Protein 3FO5 (pdb70)

GO terms:
  GO:0052816 long-chain fatty acyl-CoA hydrolase activity (F, IDA)
  GO:0005737 cytoplasm (C, IDA)
  GO:0005759 mitochondrial matrix (C, IDA)
  GO:0047617 fatty acyl-CoA hydrolase activity (F, IDA)
  GO:0005515 protein binding (F, IPI)
  GO:0005737 cytoplasm (C, EXP)
  GO:0005759 mitochondrial matrix (C, EXP)
  GO:0005829 cytosol (C, TAS)
  GO:0005829 cytosol (C, IDA)
  GO:0047617 fatty acyl-CoA hydrolase activity (F, TAS)
  GO:0070062 extracellular exosome (C, HDA)

B-factor: mean 24.21, std 7.95, range [7.64, 64.41]

Foldseek 3Di:
DVVLLVQLVVQLVVLCVQCVPAADCVRAVLAAADDLVCVVVVLVCLQVVQVVVVPDPQWAFQDDDPQKTKTWHSDNNAIKIKIKDKAQAFQVLLLVVFLPVQCLVVQAQQFVGKDFPADSDPFKTWIKTWGQDDPPDDAIAIFIKIWGWDDAPDAPFWTWTKIWGYDDPVDDDDPRHHYWGFHIWGWTWHDPDNSMIIIMIIGGDTRVCSSVVSCCSSPVDVSVVSSVVSSNVSRVVRD/DQVVQLVVLCVQAADAAAADDLVCPVVVLVCLFVVQVVVVVDDQWDWLDDDPQKTKIWHDDNHWTKIKIKHKFQFFQVLLQLLFLPVQCLVVQALQFVGKDWDADSDPFKTWIKTWGQDDDPDPAIAIFTKIWGWDDDDPPFFWTWIKIWGYDDPVDDDDPRHHYWTFHIWGWTWTGDDNSMIMIMTIGTDTNRCSSVVSCCSSPVDVSVVSSVVSSSVSCVVCRPPCVSVVD

Nearest PDB structures (foldseek):
  3fo5-assembly1_A  TM=1.004E+00  e=4.627E-50  Homo sapiens
  6vvq-assembly1_A  TM=9.984E-01  e=2.398E-43  Homo sapiens
  3fo5-assembly1_B  TM=9.936E-01  e=2.947E-42  Homo sapiens
  6vvq-assembly2_B  TM=9.906E-01  e=1.302E-42  Homo sapiens
  6vvq-assembly4_D  TM=9.916E-01  e=9.209E-41  Homo sapiens

Organism: Homo sapiens (NCBI:txid9606)

Sequence (472 aa):
ERRYREASARKKIRLDRKYIVSCCKQTEVPLSVPWDPSNQVYLSYNNVSSLKMLVAKDNWVLSSEISQVRLYTLEDDKFLSFHMEMVVHVDAAQAFLLLSDLRQRPEWDKHYRSVELVQQVDEDDAIYHVTSPALGGHTKPQDFVILASRRKPCDNGDPYVIALRSVTLPTHRETPEYRRGETLCSGFCLWREGDQLTKVSYYNQATPGVLNYVTTNVAGLSSEFYTTFKACEQFLLDNRASARKKIRLDRKYIVLSVPWDPSNQVYLSYNNVSSLKMLVAKDNWVLSSEISQVRLYTLEDDKFLSFHMEMVVHVDAAQAFLLLSDLRQRPEWDKHYRSVELVQQVDEDDAIYHVTSPALGGHTKPQDFVILASRRKPCDNGDPYVIALRSVTLPTHRETPEYRRGETLCSGFCLWREGDQLTKVSYYNQATPGVLNYVTTNVAGLSSEFYTTFKACEQFLLDNRNDLAPSLQ

InterPro domains:
  IPR002913 START domain [PF01852] (385-588)
  IPR002913 START domain [PS50848] (401-547)
  IPR002913 START domain [SM00234] (384-590)
  IPR006683 Thioesterase domain [PF03061] (67-133)
  IPR006683 Thioesterase domain [PF03061] (234-304)
  IPR023393 START-like domain superfamily [G3DSA:3.30.530.20] (338-560)
  IPR029069 HotDog domain superfamily [SSF54637] (43-194)
  IPR029069 HotDog domain superfamily [SSF54637] (212-363)
  IPR033120 Hotdog acyl-CoA thioesterase (ACOT)-type domain [PS51770] (43-155)
  IPR033120 Hotdog acyl-CoA thioesterase (ACOT)-type domain [PS51770] (216-329)
  IPR040170 Cytosolic acyl coenzyme A thioester hydrolase [PTHR11049] (44-370)

CATH classification: 3.30.530.20

Radius of gyration: 24.95 Å; Cα contacts (8 Å, |Δi|>4): 974; chains: 2; bounding box: 54×77×58 Å

Secondary structure (DSSP, 8-state):
-HHHHHHHHHHHHHHHHHT-S---TTTS-SEEE--GGGHHHHHHHHHHHHHHHHT-S--EEEEEETTEEEEEEE-SS-EEEEEEEEESS-HHHHHHHHH-GGGGGGT-TT--EEEEEEEEETTEEEEEEEE---TT-SS-EEEEEEEEEE--SSTTPPEEEEEEEEE-TTS---TTSEE---SSEEEEEEEEETTEEEEEEEES--GGGHHHHHHHHHTS--HHHHHHHHHHHHHHHT-/-HHHHHHHHHHHH----EE--GGGHHHHHHHHHHHHHHHHH-TT-EEEEEETTEEEEEEE-SS-EEEEEEEEESS-HHHHHHHHH-GGGGGGT-TT--EEEEEEEEETTEEEEEEEE---SS-SS-EEEEEEEEEEPPPSSSPPEEEEEEEEE-TTS---TTSEE---SSEEEEEEEEETTEEEEEEEES--GGGHHHHHHHHHTS--HHHHHHHHHHHHHHHTTT-SHHHH-

Structure (mmCIF, N/CA/C/O backbone):
data_3FO5
#
_entry.id   3FO5
#
_cell.length_a   52.440
_cell.length_b   130.080
_cell.length_c   165.230
_cell.angle_alpha   90.00
_cell.angle_beta   90.00
_cell.angle_gamma   90.00
#
_symmetry.space_group_name_H-M   'C 2 2 21'
#
loop_
_entity.id
_entity.type
_entity.pdbx_description
1 polymer 'Thioesterase, adipose associated, isoform BFIT2'
2 non-polymer 'PENTAETHYLENE GLYCOL'
3 non-polymer 'CHLORIDE ION'
4 non-polymer GLYCEROL
5 non-polymer "3,3',3''-phosphanetriyltripropanoic acid"
6 water water
#
loop_
_atom_site.group_PDB
_atom_site.id
_atom_site.type_symbol
_atom_site.label_atom_id
_atom_site.label_alt_id
_atom_site.label_comp_id
_atom_site.label_asym_id
_atom_site.label_entity_id
_atom_site.label_seq_id
_atom_site.pdbx_PDB_ins_code
_atom_site.Cartn_x
_atom_site.Cartn_y
_atom_site.Cartn_z
_atom_site.occupancy
_atom_site.B_iso_or_equiv
_atom_site.auth_seq_id
_atom_site.auth_comp_id
_atom_site.auth_asym_id
_atom_site.auth_atom_id
_atom_site.pdbx_PDB_model_num
ATOM 1 N N . GLU A 1 10 ? 38.984 32.238 64.199 1.00 28.50 346 GLU A N 1
ATOM 2 C CA . GLU A 1 10 ? 37.686 32.972 64.261 1.00 28.26 346 GLU A CA 1
ATOM 3 C C . GLU A 1 10 ? 36.773 32.457 65.378 1.00 28.16 346 GLU A C 1
ATOM 4 O O . GLU A 1 10 ? 35.626 32.916 65.501 1.00 28.34 346 GLU A O 1
ATOM 6 N N . ARG A 1 11 ? 37.281 31.518 66.186 1.00 28.03 347 ARG A N 1
ATOM 7 C CA . ARG A 1 11 ? 36.512 30.916 67.285 1.00 27.75 347 ARG A CA 1
ATOM 8 C C . ARG A 1 11 ? 36.043 31.998 68.250 1.00 27.64 347 ARG A C 1
ATOM 9 O O . ARG A 1 11 ? 34.878 32.011 68.688 1.00 26.86 347 ARG A O 1
ATOM 13 N N . ARG A 1 12 ? 36.978 32.892 68.576 1.00 27.09 348 ARG A N 1
ATOM 14 C CA . ARG A 1 12 ? 36.735 33.990 69.492 1.00 26.90 348 ARG A CA 1
ATOM 15 C C . ARG A 1 12 ? 35.549 34.821 69.043 1.00 26.74 348 ARG A C 1
ATOM 16 O O . ARG A 1 12 ? 34.663 35.135 69.842 1.00 26.75 348 ARG A O 1
ATOM 19 N N . TYR A 1 13 ? 35.526 35.146 67.752 1.00 26.24 349 TYR A N 1
ATOM 20 C CA . TYR A 1 13 ? 34.505 36.008 67.186 1.00 25.89 349 TYR A CA 1
ATOM 21 C C . TYR A 1 13 ? 33.126 35.354 67.156 1.00 24.81 349 TYR A C 1
ATOM 22 O O . TYR A 1 13 ? 32.137 36.018 67.405 1.00 24.71 349 TYR A O 1
ATOM 31 N N . ARG A 1 14 ? 33.093 34.054 66.862 1.00 23.81 350 ARG A N 1
ATOM 32 C CA . ARG A 1 14 ? 31.896 33.203 66.996 1.00 22.58 350 ARG A CA 1
ATOM 33 C C . ARG A 1 14 ? 31.359 33.131 68.418 1.00 21.24 350 ARG A C 1
ATOM 34 O O . ARG A 1 14 ? 30.152 33.131 68.631 1.00 21.27 350 ARG A O 1
ATOM 42 N N . GLU A 1 15 ? 32.261 33.004 69.384 1.00 19.62 351 GLU A N 1
ATOM 43 C CA . GLU A 1 15 ? 31.876 32.984 70.788 1.00 18.75 351 GLU A CA 1
ATOM 44 C C . GLU A 1 15 ? 31.222 34.301 71.204 1.00 17.56 351 GLU A C 1
ATOM 45 O O . GLU A 1 15 ? 30.213 34.292 71.928 1.00 17.18 351 GLU A O 1
ATOM 51 N N . ALA A 1 16 ? 31.783 35.416 70.725 1.00 16.03 352 ALA A N 1
ATOM 52 C CA . ALA A 1 16 ? 31.227 36.746 70.978 1.00 15.37 352 ALA A CA 1
ATOM 53 C C . ALA A 1 16 ? 29.815 36.840 70.429 1.00 15.08 352 ALA A C 1
ATOM 54 O O . ALA A 1 16 ? 28.910 37.248 71.140 1.00 13.81 352 ALA A O 1
ATOM 56 N N . SER A 1 17 ? 29.650 36.505 69.147 1.00 15.46 353 SER A N 1
ATOM 57 C CA . SER A 1 17 ? 28.317 36.428 68.527 1.00 16.01 353 SER A CA 1
ATOM 58 C C . SER A 1 17 ? 27.322 35.635 69.374 1.00 15.48 353 SER A C 1
ATOM 59 O O . SER A 1 17 ? 26.230 36.128 69.653 1.00 15.50 353 SER A O 1
ATOM 62 N N . ALA A 1 18 ? 27.701 34.409 69.756 1.00 15.23 354 ALA A N 1
ATOM 63 C CA . ALA A 1 18 ? 26.846 33.528 70.580 1.00 14.72 354 ALA A CA 1
ATOM 64 C C . ALA A 1 18 ? 26.416 34.192 71.895 1.00 14.70 354 ALA A C 1
ATOM 65 O O . ALA A 1 18 ? 25.251 34.108 72.297 1.00 13.69 354 ALA A O 1
ATOM 67 N N . ARG A 1 19 ? 27.352 34.883 72.541 1.00 14.64 355 ARG A N 1
ATOM 68 C CA . ARG A 1 19 ? 27.061 35.596 73.780 1.00 15.49 355 ARG A CA 1
ATOM 69 C C . ARG A 1 19 ? 26.094 36.752 73.570 1.00 15.61 355 ARG A C 1
ATOM 70 O O . ARG A 1 19 ? 25.186 36.985 74.382 1.00 15.32 355 ARG A O 1
ATOM 78 N N . LYS A 1 20 ? 26.250 37.432 72.437 1.00 15.39 356 LYS A N 1
ATOM 79 C CA . LYS A 1 20 ? 25.420 38.549 72.112 1.00 14.50 356 LYS A CA 1
ATOM 80 C C . LYS A 1 20 ? 23.996 38.080 71.914 1.00 14.34 356 LYS A C 1
ATOM 81 O O . LYS A 1 20 ? 23.093 38.713 72.413 1.00 12.10 356 LYS A O 1
ATOM 87 N N . LYS A 1 21 ? 23.805 36.957 71.226 1.00 14.47 357 LYS A N 1
ATOM 88 C CA . LYS A 1 21 ? 22.455 36.412 71.052 1.00 15.16 357 LYS A CA 1
ATOM 89 C C . LYS A 1 21 ? 21.805 36.074 72.400 1.00 14.73 357 LYS A C 1
ATOM 90 O O . LYS A 1 21 ? 20.674 36.460 72.635 1.00 14.39 357 LYS A O 1
ATOM 96 N N . ILE A 1 22 ? 22.518 35.370 73.278 1.00 15.40 358 ILE A N 1
ATOM 97 C CA . ILE A 1 22 ? 22.017 35.086 74.636 1.00 15.99 358 ILE A CA 1
ATOM 98 C C . ILE A 1 22 ? 21.597 36.382 75.372 1.00 15.88 358 ILE A C 1
ATOM 99 O O . ILE A 1 22 ? 20.533 36.439 75.961 1.00 14.72 358 ILE A O 1
ATOM 104 N N . ARG A 1 23 ? 22.427 37.414 75.324 1.00 16.30 359 ARG A N 1
ATOM 105 C CA . ARG A 1 23 ? 22.094 38.684 75.994 1.00 17.05 359 ARG A CA 1
ATOM 106 C C . ARG A 1 23 ? 20.781 39.243 75.451 1.00 17.06 359 ARG A C 1
ATOM 107 O O . ARG A 1 23 ? 19.854 39.563 76.206 1.00 17.30 359 ARG A O 1
ATOM 115 N N . LEU A 1 24 ? 20.688 39.328 74.130 1.00 16.86 360 LEU A N 1
ATOM 116 C CA . LEU A 1 24 ? 19.529 39.937 73.502 1.00 16.92 360 LEU A CA 1
ATOM 117 C C . LEU A 1 24 ? 18.253 39.165 73.790 1.00 17.35 360 LEU A C 1
ATOM 118 O O . LEU A 1 24 ? 17.228 39.756 74.122 1.00 17.84 360 LEU A O 1
ATOM 123 N N . ASP A 1 25 ? 18.328 37.843 73.648 1.00 18.08 361 ASP A N 1
ATOM 124 C CA . ASP A 1 25 ? 17.201 36.958 73.910 1.00 18.74 361 ASP A CA 1
ATOM 125 C C . ASP A 1 25 ? 16.671 37.108 75.325 1.00 18.83 361 ASP A C 1
ATOM 126 O O . ASP A 1 25 ? 15.474 37.207 75.517 1.00 18.60 361 ASP A O 1
ATOM 131 N N . ARG A 1 26 ? 17.567 37.109 76.310 1.00 19.79 362 ARG A N 1
ATOM 132 C CA . ARG A 1 26 ? 17.190 37.331 77.706 1.00 20.92 362 ARG A CA 1
ATOM 133 C C . ARG A 1 26 ? 16.545 38.706 77.869 1.00 20.96 362 ARG A C 1
ATOM 134 O O . ARG A 1 26 ? 15.554 38.853 78.568 1.00 20.87 362 ARG A O 1
ATOM 142 N N . LYS A 1 27 ? 17.114 39.701 77.208 1.00 21.09 363 LYS A N 1
ATOM 143 C CA . LYS A 1 27 ? 16.631 41.065 77.349 1.00 21.83 363 LYS A CA 1
ATOM 144 C C . LYS A 1 27 ? 15.168 41.220 76.881 1.00 21.59 363 LYS A C 1
ATOM 145 O O . LYS A 1 27 ? 14.391 41.917 77.517 1.00 21.24 363 LYS A O 1
ATOM 151 N N . TYR A 1 28 ? 14.807 40.552 75.791 1.00 21.27 364 TYR A N 1
ATOM 152 C CA . TYR A 1 28 ? 13.480 40.672 75.185 1.00 21.16 364 TYR A CA 1
ATOM 153 C C . TYR A 1 28 ? 12.652 39.397 75.349 1.00 21.12 364 TYR A C 1
ATOM 154 O O . TYR A 1 28 ? 11.762 39.096 74.551 1.00 21.14 364 TYR A O 1
ATOM 163 N N . ILE A 1 29 ? 12.939 38.644 76.402 1.00 21.21 365 ILE A N 1
ATOM 164 C CA . ILE A 1 29 ? 12.261 37.368 76.617 1.00 21.54 365 ILE A CA 1
ATOM 165 C C . ILE A 1 29 ? 10.774 37.578 76.900 1.00 21.40 365 ILE A C 1
ATOM 166 O O . ILE A 1 29 ? 9.952 36.693 76.660 1.00 21.96 365 ILE A O 1
ATOM 171 N N . VAL A 1 30 ? 10.423 38.758 77.398 1.00 21.61 366 VAL A N 1
ATOM 172 C CA . VAL A 1 30 ? 9.026 39.106 77.578 1.00 21.26 366 VAL A CA 1
ATOM 173 C C . VAL A 1 30 ? 8.653 40.003 76.416 1.00 21.69 366 VAL A C 1
ATOM 174 O O . VAL A 1 30 ? 9.049 41.159 76.376 1.00 21.82 366 VAL A O 1
ATOM 178 N N . SER A 1 31 ? 7.870 39.464 75.484 1.00 21.87 367 SER A N 1
ATOM 179 C CA . SER A 1 31 ? 7.518 40.173 74.246 1.00 22.77 367 SER A CA 1
ATOM 180 C C . SER A 1 31 ? 6.567 41.328 74.544 1.00 23.01 367 SER A C 1
ATOM 181 O O . SER A 1 31 ? 5.747 41.255 75.485 1.00 21.63 367 SER A O 1
ATOM 184 N N . CYS A 1 32 ? 6.671 42.384 73.742 1.00 23.16 368 CYS A N 1
ATOM 185 C CA A CYS A 1 32 ? 5.752 43.515 73.827 0.50 23.87 368 CYS A CA 1
ATOM 186 C CA B CYS A 1 32 ? 5.739 43.489 73.920 0.50 24.23 368 CYS A CA 1
ATOM 187 C C . CYS A 1 32 ? 4.355 43.048 73.429 1.00 23.82 368 CYS A C 1
ATOM 188 O O . CYS A 1 32 ? 4.221 42.277 72.468 1.00 23.65 368 CYS A O 1
ATOM 193 N N . LYS A 1 33 ? 3.339 43.516 74.151 1.00 23.68 369 LYS A N 1
ATOM 194 C CA . LYS A 1 33 ? 1.945 43.111 73.958 1.00 23.29 369 LYS A CA 1
ATOM 195 C C . LYS A 1 33 ? 1.112 44.174 73.254 1.00 23.24 369 LYS A C 1
ATOM 196 O O . LYS A 1 33 ? 1.443 45.358 73.306 1.00 22.24 369 LYS A O 1
ATOM 202 N N . GLN A 1 34 ? 0.022 43.721 72.619 1.00 23.05 370 GLN A N 1
ATOM 203 C CA . GLN A 1 34 ? -0.949 44.569 71.920 1.00 23.03 370 GLN A CA 1
ATOM 204 C C . GLN A 1 34 ? -1.524 45.653 72.843 1.00 22.98 370 GLN A C 1
ATOM 205 O O . GLN A 1 34 ? -1.837 46.743 72.389 1.00 23.58 370 GLN A O 1
ATOM 211 N N . THR A 1 35 ? -1.614 45.377 74.138 1.00 22.10 371 THR A N 1
ATOM 212 C CA . THR A 1 35 ? -2.044 46.397 75.092 1.00 21.91 371 THR A CA 1
ATOM 213 C C . THR A 1 35 ? -1.004 47.504 75.327 1.00 21.68 371 THR A C 1
ATOM 214 O O . THR A 1 35 ? -1.373 48.611 75.733 1.00 21.31 371 THR A O 1
ATOM 218 N N . GLU A 1 36 ? 0.277 47.214 75.100 1.00 21.15 372 GLU A N 1
ATOM 219 C CA . GLU A 1 36 ? 1.347 48.174 75.428 1.00 21.50 372 GLU A CA 1
ATOM 220 C C . GLU A 1 36 ? 1.668 49.054 74.228 1.00 21.32 372 GLU A C 1
ATOM 221 O O . GLU A 1 36 ? 1.883 50.245 74.361 1.00 20.33 372 GLU A O 1
ATOM 227 N N . VAL A 1 37 ? 1.646 48.447 73.050 1.00 21.61 373 VAL A N 1
ATOM 228 C CA . VAL A 1 37 ? 2.013 49.110 71.820 1.00 22.16 373 VAL A CA 1
ATOM 229 C C . VAL A 1 37 ? 1.032 48.644 70.738 1.00 22.25 373 VAL A C 1
ATOM 230 O O . VAL A 1 37 ? 0.610 47.487 70.759 1.00 21.60 373 VAL A O 1
ATOM 234 N N . PRO A 1 38 ? 0.646 49.551 69.811 1.00 22.45 374 PRO A N 1
ATOM 235 C CA . PRO A 1 38 ? -0.330 49.205 68.781 1.00 22.20 374 PRO A CA 1
ATOM 236 C C . PRO A 1 38 ? 0.270 48.354 67.668 1.00 21.49 374 PRO A C 1
ATOM 237 O O . PRO A 1 38 ? 0.361 48.806 66.502 1.00 22.00 374 PRO A O 1
ATOM 241 N N . LEU A 1 39 ? 0.645 47.124 68.005 1.00 20.05 375 LEU A N 1
ATOM 242 C CA . LEU A 1 39 ? 1.285 46.227 67.022 1.00 18.93 375 LEU A CA 1
ATOM 243 C C . LEU A 1 39 ? 0.428 46.112 65.775 1.00 18.73 375 LEU A C 1
ATOM 244 O O . LEU A 1 39 ? 0.962 46.092 64.646 1.00 18.15 375 LEU A O 1
ATOM 249 N N . SER A 1 40 ? -0.887 46.014 65.983 1.00 17.08 376 SER A N 1
ATOM 250 C CA . SER A 1 40 ? -1.843 46.198 64.921 1.00 18.66 376 SER A CA 1
ATOM 251 C C . SER A 1 40 ? -2.904 47.237 65.298 1.00 18.93 376 SER A C 1
ATOM 252 O O . SER A 1 40 ? -3.132 47.525 66.487 1.00 19.96 376 SER A O 1
ATOM 255 N N . VAL A 1 41 ? -3.530 47.828 64.285 1.00 19.21 377 VAL A N 1
ATOM 256 C CA . VAL A 1 41 ? -4.661 48.717 64.494 1.00 18.66 377 VAL A CA 1
ATOM 257 C C . VAL A 1 41 ? -5.817 48.248 63.628 1.00 19.09 377 VAL A C 1
ATOM 258 O O . VAL A 1 41 ? -5.603 47.691 62.555 1.00 18.90 377 VAL A O 1
ATOM 262 N N . PRO A 1 42 ? -7.052 48.440 64.096 1.00 18.95 378 PRO A N 1
ATOM 263 C CA . PRO A 1 42 ? -8.191 48.069 63.241 1.00 19.33 378 PRO A CA 1
ATOM 264 C C . PRO A 1 42 ? -8.299 48.946 62.006 1.00 18.81 378 PRO A C 1
ATOM 265 O O . PRO A 1 42 ? -8.095 50.163 62.081 1.00 18.22 378 PRO A O 1
ATOM 269 N N . TRP A 1 43 ? -8.569 48.317 60.862 1.00 19.18 379 TRP A N 1
ATOM 270 C CA . TRP A 1 43 ? -8.772 49.048 59.630 1.00 19.54 379 TRP A CA 1
ATOM 271 C C . TRP A 1 43 ? -10.140 49.653 59.723 1.00 20.39 379 TRP A C 1
ATOM 272 O O . TRP A 1 43 ? -11.100 48.956 60.009 1.00 20.86 379 TRP A O 1
ATOM 283 N N . ASP A 1 44 ? -10.216 50.961 59.510 1.00 20.85 380 ASP A N 1
ATOM 284 C CA . ASP A 1 44 ? -11.469 51.698 59.550 1.00 22.54 380 ASP A CA 1
ATOM 285 C C . ASP A 1 44 ? -11.517 52.588 58.309 1.00 21.74 380 ASP A C 1
ATOM 286 O O . ASP A 1 44 ? -10.797 53.569 58.229 1.00 22.14 380 ASP A O 1
ATOM 291 N N . PRO A 1 45 ? -12.345 52.228 57.323 1.00 20.66 381 PRO A N 1
ATOM 292 C CA . PRO A 1 45 ? -12.344 53.016 56.126 1.00 19.80 381 PRO A CA 1
ATOM 293 C C . PRO A 1 45 ? -12.665 54.498 56.367 1.00 19.10 381 PRO A C 1
ATOM 294 O O . PRO A 1 45 ? -12.122 55.324 55.657 1.00 19.33 381 PRO A O 1
ATOM 298 N N . SER A 1 46 ? -13.496 54.846 57.349 1.00 17.88 382 SER A N 1
ATOM 299 C CA . SER A 1 46 ? -13.698 56.280 57.633 1.00 18.22 382 SER A CA 1
ATOM 300 C C . SER A 1 46 ? -12.402 57.001 58.038 1.00 17.70 382 SER A C 1
ATOM 301 O O . SER A 1 46 ? -12.286 58.206 57.845 1.00 16.58 382 SER A O 1
ATOM 304 N N . ASN A 1 47 ? -11.449 56.263 58.599 1.00 17.87 383 ASN A N 1
ATOM 305 C CA . ASN A 1 47 ? -10.164 56.831 59.001 1.00 18.78 383 ASN A CA 1
ATOM 306 C C . ASN A 1 47 ? -9.005 56.542 58.056 1.00 18.25 383 ASN A C 1
ATOM 307 O O . ASN A 1 47 ? -7.844 56.758 58.418 1.00 17.52 383 ASN A O 1
ATOM 312 N N . GLN A 1 48 ? -9.317 56.114 56.840 1.00 17.79 384 GLN A N 1
ATOM 313 C CA . GLN A 1 48 ? -8.265 55.647 55.925 1.00 17.71 384 GLN A CA 1
ATOM 314 C C . GLN A 1 48 ? -7.182 56.710 55.742 1.00 17.52 384 GLN A C 1
ATOM 315 O O . GLN A 1 48 ? -6.007 56.394 55.709 1.00 16.00 384 GLN A O 1
ATOM 321 N N . VAL A 1 49 ? -7.557 57.990 55.674 1.00 17.29 385 VAL A N 1
ATOM 322 C CA . VAL A 1 49 ? -6.530 59.033 55.446 1.00 17.46 385 VAL A CA 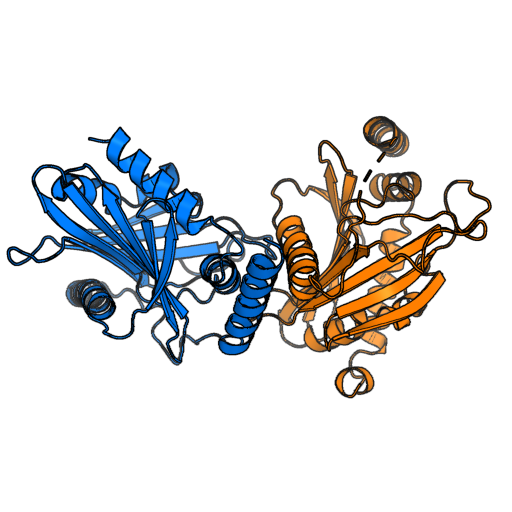1
ATOM 323 C C . VAL A 1 49 ? -5.510 59.113 56.588 1.00 17.86 385 VAL A C 1
ATOM 324 O O . VAL A 1 49 ? -4.269 59.149 56.357 1.00 16.76 385 VAL A O 1
ATOM 328 N N . TYR A 1 50 ? -6.012 59.091 57.820 1.00 17.55 386 TYR A N 1
ATOM 329 C CA . TYR A 1 50 ? -5.134 59.187 58.992 1.00 18.11 386 TYR A CA 1
ATOM 330 C C . TYR A 1 50 ? -4.361 57.948 59.281 1.00 16.50 386 TYR A C 1
ATOM 331 O O . TYR A 1 50 ? -3.242 58.051 59.739 1.00 15.45 386 TYR A O 1
ATOM 340 N N . LEU A 1 51 ? -4.979 56.787 59.053 1.00 15.81 387 LEU A N 1
ATOM 341 C CA . LEU A 1 51 ? -4.291 55.512 59.208 1.00 15.90 387 LEU A CA 1
ATOM 342 C C . LEU A 1 51 ? -3.043 55.477 58.290 1.00 15.69 387 LEU A C 1
ATOM 343 O O . LEU A 1 51 ? -1.951 55.119 58.741 1.00 14.19 387 LEU A O 1
ATOM 348 N N . SER A 1 52 ? -3.192 55.899 57.040 1.00 15.45 388 SER A N 1
ATOM 349 C CA . SER A 1 52 ? -2.021 55.966 56.101 1.00 16.72 388 SER A CA 1
ATOM 350 C C . SER A 1 52 ? -1.006 57.046 56.457 1.00 16.38 388 SER A C 1
ATOM 351 O O . SER A 1 52 ? 0.222 56.812 56.419 1.00 16.30 388 SER A O 1
ATOM 354 N N . TYR A 1 53 ? -1.521 58.226 56.804 1.00 16.92 389 TYR A N 1
ATOM 355 C CA . TYR A 1 53 ? -0.692 59.311 57.331 1.00 17.56 389 TYR A CA 1
ATOM 356 C C . TYR A 1 53 ? 0.181 58.848 58.510 1.00 15.95 389 TYR A C 1
ATOM 357 O O . TYR A 1 53 ? 1.396 59.063 58.543 1.00 16.25 389 TYR A O 1
ATOM 366 N N . ASN A 1 54 ? -0.448 58.236 59.494 1.00 15.43 390 ASN A N 1
ATOM 367 C CA . ASN A 1 54 ? 0.247 57.745 60.675 1.00 15.24 390 ASN A CA 1
ATOM 368 C C . ASN A 1 54 ? 1.301 56.681 60.371 1.00 13.97 390 ASN A C 1
ATOM 369 O O . ASN A 1 54 ? 2.363 56.641 61.009 1.00 12.67 390 ASN A O 1
ATOM 374 N N . ASN A 1 55 ? 0.975 55.809 59.417 1.00 13.09 391 ASN A N 1
ATOM 375 C CA . ASN A 1 55 ? 1.871 54.749 58.916 1.00 12.22 391 ASN A CA 1
ATOM 376 C C . ASN A 1 55 ? 3.177 55.382 58.375 1.00 12.73 391 ASN A C 1
ATOM 377 O O . ASN A 1 55 ? 4.288 55.063 58.844 1.00 11.83 391 ASN A O 1
ATOM 382 N N . VAL A 1 56 ? 3.028 56.354 57.476 1.00 12.66 392 VAL A N 1
ATOM 383 C CA . VAL A 1 56 ? 4.174 57.104 56.909 1.00 12.93 392 VAL A CA 1
ATOM 384 C C . VAL A 1 56 ? 4.947 57.887 57.977 1.00 13.72 392 VAL A C 1
ATOM 385 O O . VAL A 1 56 ? 6.182 57.818 58.036 1.00 13.68 392 VAL A O 1
ATOM 389 N N . SER A 1 57 ? 4.223 58.628 58.815 1.00 13.72 393 SER A N 1
ATOM 390 C CA . SER A 1 57 ? 4.824 59.498 59.808 1.00 14.60 393 SER A CA 1
ATOM 391 C C . SER A 1 57 ? 5.593 58.684 60.823 1.00 15.07 393 SER A C 1
ATOM 392 O O . SER A 1 57 ? 6.689 59.069 61.227 1.00 15.21 393 SER A O 1
ATOM 395 N N . SER A 1 58 ? 5.046 57.526 61.205 1.00 15.31 394 SER A N 1
ATOM 396 C CA . SER A 1 58 ? 5.739 56.625 62.125 1.00 15.42 394 SER A CA 1
ATOM 397 C C . SER A 1 58 ? 7.072 56.161 61.552 1.00 15.28 394 SER A C 1
ATOM 398 O O . SER A 1 58 ? 8.073 56.116 62.261 1.00 13.86 394 SER A O 1
ATOM 401 N N . LEU A 1 59 ? 7.114 55.821 60.270 1.00 14.49 395 LEU A N 1
ATOM 402 C CA . LEU A 1 59 ? 8.378 55.336 59.702 1.00 15.10 395 LEU A CA 1
ATOM 403 C C . LEU A 1 59 ? 9.358 56.535 59.640 1.00 14.62 395 LEU A C 1
ATOM 404 O O . LEU A 1 59 ? 10.529 56.398 60.009 1.00 14.93 395 LEU A O 1
ATOM 409 N N . LYS A 1 60 ? 8.866 57.710 59.244 1.00 14.96 396 LYS A N 1
ATOM 410 C CA . LYS A 1 60 ? 9.725 58.909 59.215 1.00 16.64 396 LYS A CA 1
ATOM 411 C C . LYS A 1 60 ? 10.341 59.162 60.605 1.00 17.38 396 LYS A C 1
ATOM 412 O O . LYS A 1 60 ? 11.517 59.529 60.717 1.00 17.51 396 LYS A O 1
ATOM 418 N N . MET A 1 61 ? 9.568 58.943 61.663 1.00 18.02 397 MET A N 1
ATOM 419 C CA . MET A 1 61 ? 10.059 59.179 63.032 1.00 19.68 397 MET A CA 1
ATOM 420 C C . MET A 1 61 ? 11.123 58.158 63.424 1.00 18.69 397 MET A C 1
ATOM 421 O O . MET A 1 61 ? 12.144 58.496 64.038 1.00 18.82 397 MET A O 1
ATOM 426 N N . LEU A 1 62 ? 10.871 56.911 63.064 1.00 17.92 398 LEU A N 1
ATOM 427 C CA . LEU A 1 62 ? 11.787 55.822 63.303 1.00 17.59 398 LEU A CA 1
ATOM 428 C C . LEU A 1 62 ? 13.138 56.129 62.670 1.00 18.41 398 LEU A C 1
ATOM 429 O O . LEU A 1 62 ? 14.175 56.049 63.346 1.00 17.46 398 LEU A O 1
ATOM 434 N N . VAL A 1 63 ? 13.125 56.541 61.409 1.00 18.78 399 VAL A N 1
ATOM 435 C CA . VAL A 1 63 ? 14.344 56.966 60.733 1.00 19.40 399 VAL A CA 1
ATOM 436 C C . VAL A 1 63 ? 15.120 58.046 61.534 1.00 21.33 399 VAL A C 1
ATOM 437 O O . VAL A 1 63 ? 16.345 57.959 61.684 1.00 20.32 399 VAL A O 1
ATOM 441 N N . ALA A 1 64 ? 14.398 59.048 62.048 1.00 22.42 400 ALA A N 1
ATOM 442 C CA . ALA A 1 64 ? 15.019 60.209 62.683 1.00 23.31 400 ALA A CA 1
ATOM 443 C C . ALA A 1 64 ? 15.466 59.940 64.124 1.00 24.44 400 ALA A C 1
ATOM 444 O O . ALA A 1 64 ? 15.990 60.827 64.787 1.00 24.47 400 ALA A O 1
ATOM 446 N N . LYS A 1 65 ? 15.266 58.729 64.616 1.00 26.05 401 LYS A N 1
ATOM 447 C CA . LYS A 1 65 ? 15.715 58.408 65.951 1.00 27.63 401 LYS A CA 1
ATOM 448 C C . LYS A 1 65 ? 17.235 58.553 66.019 1.00 28.56 401 LYS A C 1
ATOM 449 O O . LYS A 1 65 ? 17.927 58.315 65.033 1.00 28.62 401 LYS A O 1
ATOM 455 N N . ASP A 1 66 ? 17.736 58.990 67.168 1.00 29.94 402 ASP A N 1
ATOM 456 C CA . ASP A 1 66 ? 19.162 59.339 67.294 1.00 30.82 402 ASP A CA 1
ATOM 457 C C . ASP A 1 66 ? 20.022 58.217 67.894 1.00 30.68 402 ASP A C 1
ATOM 458 O O . ASP A 1 66 ? 21.250 58.339 67.971 1.00 31.71 402 ASP A O 1
ATOM 463 N N . ASN A 1 67 ? 19.377 57.129 68.305 1.00 29.98 403 ASN A N 1
ATOM 464 C CA . ASN A 1 67 ? 20.024 56.057 69.061 1.00 29.91 403 ASN A CA 1
ATOM 465 C C . ASN A 1 67 ? 20.317 54.778 68.221 1.00 28.81 403 ASN A C 1
ATOM 466 O O . ASN A 1 67 ? 20.608 53.695 68.760 1.00 29.00 403 ASN A O 1
ATOM 471 N N . TRP A 1 68 ? 20.248 54.903 66.900 1.00 27.14 404 TRP A N 1
ATOM 472 C CA . TRP A 1 68 ? 20.627 53.799 66.015 1.00 25.45 404 TRP A CA 1
ATOM 473 C C . TRP A 1 68 ? 22.120 53.571 66.179 1.00 24.87 404 TRP A C 1
ATOM 474 O O . TRP A 1 68 ? 22.877 54.537 66.139 1.00 24.98 404 TRP A O 1
ATOM 485 N N . VAL A 1 69 ? 22.532 52.314 66.353 1.00 23.71 405 VAL A N 1
ATOM 486 C CA . VAL A 1 69 ? 23.944 51.947 66.485 1.00 23.01 405 VAL A CA 1
ATOM 487 C C . VAL A 1 69 ? 24.330 51.017 65.347 1.00 22.63 405 VAL A C 1
ATOM 488 O O . VAL A 1 69 ? 23.566 50.117 65.007 1.00 21.63 405 VAL A O 1
ATOM 492 N N . LEU A 1 70 ? 25.505 51.240 64.748 1.00 21.93 406 LEU A N 1
ATOM 493 C CA . LEU A 1 70 ? 25.929 50.441 63.596 1.00 22.09 406 LEU A CA 1
ATOM 494 C C . LEU A 1 70 ? 26.475 49.132 64.108 1.00 22.52 406 LEU A C 1
ATOM 495 O O . LEU A 1 70 ? 27.517 49.137 64.744 1.00 23.04 406 LEU A O 1
ATOM 500 N N . SER A 1 71 ? 25.785 48.017 63.847 1.00 22.86 407 SER A N 1
ATOM 501 C CA . SER A 1 71 ? 26.153 46.711 64.422 1.00 23.40 407 SER A CA 1
ATOM 502 C C . SER A 1 71 ? 27.082 45.842 63.570 1.00 23.52 407 SER A C 1
ATOM 503 O O . SER A 1 71 ? 27.915 45.094 64.105 1.00 22.50 407 SER A O 1
ATOM 506 N N . SER A 1 72 ? 26.958 45.953 62.254 1.00 23.43 408 SER A N 1
ATOM 507 C CA . SER A 1 72 ? 27.855 45.247 61.352 1.00 23.66 408 SER A CA 1
ATOM 508 C C . SER A 1 72 ? 27.808 45.849 59.954 1.00 24.07 408 SER A C 1
ATOM 509 O O . SER A 1 72 ? 26.924 46.657 59.650 1.00 24.11 408 SER A O 1
ATOM 512 N N . GLU A 1 73 ? 28.748 45.432 59.116 1.00 24.20 409 GLU A N 1
ATOM 513 C CA . GLU A 1 73 ? 28.789 45.814 57.713 1.00 25.23 409 GLU A CA 1
ATOM 514 C C . GLU A 1 73 ? 29.495 44.752 56.879 1.00 25.26 409 GLU A C 1
ATOM 515 O O . GLU A 1 73 ? 30.494 44.208 57.290 1.00 25.29 409 GLU A O 1
ATOM 521 N N . ILE A 1 74 ? 28.975 44.474 55.693 1.00 25.79 410 ILE A N 1
ATOM 522 C CA . ILE A 1 74 ? 29.605 43.537 54.769 1.00 25.81 410 ILE A CA 1
ATOM 523 C C . ILE A 1 74 ? 29.406 44.128 53.386 1.00 25.43 410 ILE A C 1
ATOM 524 O O . ILE A 1 74 ? 28.290 44.492 53.037 1.00 24.82 410 ILE A O 1
ATOM 529 N N . SER A 1 75 ? 30.475 44.258 52.606 1.00 24.41 411 SER A N 1
ATOM 530 C CA . SER A 1 75 ? 30.360 44.862 51.268 1.00 24.29 411 SER A CA 1
ATOM 531 C C . SER A 1 75 ? 29.628 46.211 51.253 1.00 22.59 411 SER A C 1
ATOM 532 O O . SER A 1 75 ? 28.769 46.446 50.382 1.00 22.53 411 SER A O 1
ATOM 535 N N . GLN A 1 76 ? 29.950 47.089 52.204 1.00 20.94 412 GLN A N 1
ATOM 536 C CA . GLN A 1 76 ? 29.305 48.406 52.315 1.00 20.11 412 GLN A CA 1
ATOM 537 C C . GLN A 1 76 ? 27.767 48.288 52.453 1.00 19.57 412 GLN A C 1
ATOM 538 O O . GLN A 1 76 ? 27.052 49.234 52.163 1.00 19.75 412 GLN A O 1
ATOM 544 N N . VAL A 1 77 ? 27.279 47.122 52.868 1.00 19.15 413 VAL A N 1
ATOM 545 C CA . VAL A 1 77 ? 25.912 46.970 53.351 1.00 18.99 413 VAL A CA 1
ATOM 546 C C . VAL A 1 77 ? 25.958 47.022 54.865 1.00 18.90 413 VAL A C 1
ATOM 547 O O . VAL A 1 77 ? 26.764 46.324 55.490 1.00 18.91 413 VAL A O 1
ATOM 551 N N . ARG A 1 78 ? 25.095 47.854 55.444 1.00 18.53 414 ARG A N 1
ATOM 552 C CA . ARG A 1 78 ? 25.134 48.176 56.860 1.00 18.37 414 ARG A CA 1
ATOM 553 C C . ARG A 1 78 ? 23.878 47.702 57.601 1.00 18.01 414 ARG A C 1
ATOM 554 O O . ARG A 1 78 ? 22.759 47.755 57.068 1.00 16.77 414 ARG A O 1
ATOM 562 N N . LEU A 1 79 ? 24.096 47.209 58.815 1.00 17.12 415 LEU A N 1
ATOM 563 C CA . LEU A 1 79 ? 23.051 46.710 59.678 1.00 16.69 415 LEU A CA 1
ATOM 564 C C . LEU A 1 79 ? 23.119 47.507 60.965 1.00 16.60 415 LEU A C 1
ATOM 565 O O . LEU A 1 79 ? 24.123 47.452 61.686 1.00 16.26 415 LEU A O 1
ATOM 570 N N . TYR A 1 80 ? 22.069 48.275 61.234 1.00 17.18 416 TYR A N 1
ATOM 571 C CA . TYR A 1 80 ? 21.974 49.085 62.429 1.00 18.22 416 TYR A CA 1
ATOM 572 C C . TYR A 1 80 ? 20.939 48.499 63.361 1.00 19.27 416 TYR A C 1
ATOM 573 O O . TYR A 1 80 ? 19.954 47.876 62.928 1.00 18.73 416 TYR A O 1
ATOM 582 N N . THR A 1 81 ? 21.141 48.703 64.654 1.00 19.99 417 THR A N 1
ATOM 583 C CA . THR A 1 81 ? 20.177 48.206 65.618 1.00 20.86 417 THR A CA 1
ATOM 584 C C . THR A 1 81 ? 19.827 49.285 66.600 1.00 21.19 417 THR A C 1
ATOM 585 O O . THR A 1 81 ? 20.578 50.235 66.785 1.00 21.20 417 THR A O 1
ATOM 589 N N . LEU A 1 82 ? 18.650 49.142 67.195 1.00 21.95 418 LEU A N 1
ATOM 590 C CA . LEU A 1 82 ? 18.207 50.020 68.262 1.00 22.27 418 LEU A CA 1
ATOM 591 C C . LEU A 1 82 ? 17.627 49.095 69.332 1.00 22.44 418 LEU A C 1
ATOM 592 O O . LEU A 1 82 ? 16.583 48.463 69.140 1.00 21.36 418 LEU A O 1
ATOM 597 N N . GLU A 1 83 ? 18.324 48.985 70.448 1.00 23.00 419 GLU A N 1
ATOM 598 C CA . GLU A 1 83 ? 17.883 48.118 71.539 1.00 24.06 419 GLU A CA 1
ATOM 599 C C . GLU A 1 83 ? 16.965 48.962 72.389 1.00 24.83 419 GLU A C 1
ATOM 600 O O . GLU A 1 83 ? 17.363 49.469 73.446 1.00 24.54 419 GLU A O 1
ATOM 606 N N . ASP A 1 84 ? 15.737 49.114 71.908 1.00 25.90 420 ASP A N 1
ATOM 607 C CA . ASP A 1 84 ? 14.735 49.922 72.576 1.00 27.14 420 ASP A CA 1
ATOM 608 C C . ASP A 1 84 ? 14.265 49.137 73.789 1.00 27.47 420 ASP A C 1
ATOM 609 O O . ASP A 1 84 ? 14.605 47.967 73.952 1.00 27.14 420 ASP A O 1
ATOM 614 N N . ASP A 1 85 ? 13.494 49.775 74.652 1.00 28.29 421 ASP A N 1
ATOM 615 C CA . ASP A 1 85 ? 13.121 49.135 75.909 1.00 29.14 421 ASP A CA 1
ATOM 616 C C . ASP A 1 85 ? 12.033 48.089 75.734 1.00 28.88 421 ASP A C 1
ATOM 617 O O . ASP A 1 85 ? 12.098 47.054 76.388 1.00 29.23 421 ASP A O 1
ATOM 622 N N . LYS A 1 86 ? 11.067 48.324 74.839 1.00 27.78 422 LYS A N 1
ATOM 623 C CA . LYS A 1 86 ? 9.979 47.370 74.610 1.00 27.22 422 LYS A CA 1
ATOM 624 C C . LYS A 1 86 ? 10.292 46.362 73.483 1.00 25.94 422 LYS A C 1
ATOM 625 O O . LYS A 1 86 ? 9.610 45.344 73.376 1.00 25.86 422 LYS A O 1
ATOM 631 N N . PHE A 1 87 ? 11.287 46.652 72.639 1.00 24.19 423 PHE A N 1
ATOM 632 C CA . PHE A 1 87 ? 11.577 45.813 71.478 1.00 22.98 423 PHE A CA 1
ATOM 633 C C . PHE A 1 87 ? 12.932 46.140 70.827 1.00 21.94 423 PHE A C 1
ATOM 634 O O . PHE A 1 87 ? 13.537 47.186 71.082 1.00 22.15 423 PHE A O 1
ATOM 642 N N . LEU A 1 88 ? 13.393 45.222 69.986 1.00 20.19 424 LEU A N 1
ATOM 643 C CA . LEU A 1 88 ? 14.673 45.327 69.280 1.00 19.33 424 LEU A CA 1
ATOM 644 C C . LEU A 1 88 ? 14.379 45.707 67.824 1.00 18.06 424 LEU A C 1
ATOM 645 O O . LEU A 1 88 ? 13.791 44.923 67.071 1.00 17.50 424 LEU A O 1
ATOM 650 N N . SER A 1 89 ? 14.711 46.932 67.458 1.00 16.92 425 SER A N 1
ATOM 651 C CA . SER A 1 89 ? 14.421 47.450 66.119 1.00 16.73 425 SER A CA 1
ATOM 652 C C . SER A 1 89 ? 15.720 47.306 65.338 1.00 16.55 425 SER A C 1
ATOM 653 O O . SER A 1 89 ? 16.799 47.424 65.926 1.00 16.20 425 SER A O 1
ATOM 656 N N . PHE A 1 90 ? 15.634 47.061 64.038 1.00 16.11 426 PHE A N 1
ATOM 657 C CA . PHE A 1 90 ? 16.824 47.026 63.196 1.00 16.86 426 PHE A CA 1
ATOM 658 C C . PHE A 1 90 ? 16.591 47.754 61.889 1.00 17.08 426 PHE A C 1
ATOM 659 O O . PHE A 1 90 ? 15.436 48.022 61.492 1.00 16.24 426 PHE A O 1
ATOM 667 N N . HIS A 1 91 ? 17.681 48.096 61.209 1.00 17.15 427 HIS A N 1
ATOM 668 C CA . HIS A 1 91 ? 17.554 48.540 59.824 1.00 18.27 427 HIS A CA 1
ATOM 669 C C . HIS A 1 91 ? 18.815 48.290 59.019 1.00 18.88 427 HIS A C 1
ATOM 670 O O . HIS A 1 91 ? 19.928 48.293 59.567 1.00 18.48 427 HIS A O 1
ATOM 677 N N . MET A 1 92 ? 18.599 47.984 57.742 1.00 19.08 428 MET A N 1
ATOM 678 C CA . MET A 1 92 ? 19.651 47.650 56.795 1.00 19.65 428 MET A CA 1
ATOM 679 C C . MET A 1 92 ? 19.785 48.805 55.824 1.00 19.78 428 MET A C 1
ATOM 680 O O . MET A 1 92 ? 18.797 49.462 55.491 1.00 17.86 428 MET A O 1
ATOM 685 N N . GLU A 1 93 ? 20.981 48.996 55.286 1.00 20.10 429 GLU A N 1
ATOM 686 C CA . GLU A 1 93 ? 21.216 50.140 54.420 1.00 20.74 429 GLU A CA 1
ATOM 687 C C . GLU A 1 93 ? 22.327 49.815 53.418 1.00 20.05 429 GLU A C 1
ATOM 688 O O . GLU A 1 93 ? 23.342 49.218 53.783 1.00 20.61 429 GLU A O 1
ATOM 694 N N . MET A 1 94 ? 22.067 50.134 52.149 1.00 18.90 430 MET A N 1
ATOM 695 C CA . MET A 1 94 ? 22.987 49.951 51.035 1.00 18.27 430 MET A CA 1
ATOM 696 C C . MET A 1 94 ? 22.693 51.027 49.990 1.00 17.71 430 MET A C 1
ATOM 697 O O . MET A 1 94 ? 21.650 51.712 50.055 1.00 16.98 430 MET A O 1
ATOM 702 N N . VAL A 1 95 ? 23.595 51.171 49.032 1.00 16.53 431 VAL A N 1
ATOM 703 C CA . VAL A 1 95 ? 23.387 52.081 47.922 1.00 16.41 431 VAL A CA 1
ATOM 704 C C . VAL A 1 95 ? 23.401 51.241 46.668 1.00 17.10 431 VAL A C 1
ATOM 705 O O . VAL A 1 95 ? 24.241 50.356 46.496 1.00 16.76 431 VAL A O 1
ATOM 709 N N . VAL A 1 96 ? 22.468 51.526 45.780 1.00 16.93 432 VAL A N 1
ATOM 710 C CA . VAL A 1 96 ? 22.247 50.675 44.635 1.00 17.10 432 VAL A CA 1
ATOM 711 C C . VAL A 1 96 ? 22.258 51.560 43.425 1.00 17.41 432 VAL A C 1
ATOM 712 O O . VAL A 1 96 ? 21.886 52.728 43.516 1.00 18.04 432 VAL A O 1
ATOM 716 N N . HIS A 1 97 ? 22.731 51.002 42.311 1.00 17.77 433 HIS A N 1
ATOM 717 C CA . HIS A 1 97 ? 22.875 51.695 41.053 1.00 17.67 433 HIS A CA 1
ATOM 718 C C . HIS A 1 97 ? 21.556 51.620 40.287 1.00 18.15 433 HIS A C 1
ATOM 719 O O . HIS A 1 97 ? 21.462 51.005 39.221 1.00 18.72 433 HIS A O 1
ATOM 726 N N . VAL A 1 98 ? 20.539 52.267 40.851 1.00 17.99 434 VAL A N 1
ATOM 727 C CA . VAL A 1 98 ? 19.223 52.388 40.243 1.00 18.14 434 VAL A CA 1
ATOM 728 C C . VAL A 1 98 ? 18.649 53.754 40.572 1.00 17.94 434 VAL A C 1
ATOM 729 O O . VAL A 1 98 ? 19.032 54.349 41.582 1.00 17.46 434 VAL A O 1
ATOM 733 N N . ASP A 1 99 ? 17.753 54.250 39.712 1.00 17.79 435 ASP A N 1
ATOM 734 C CA . ASP A 1 99 ? 17.019 55.505 39.961 1.00 18.14 435 ASP A CA 1
ATOM 735 C C . ASP A 1 99 ? 16.057 55.305 41.126 1.00 17.07 435 ASP A C 1
ATOM 736 O O . ASP A 1 99 ? 15.325 54.308 41.166 1.00 17.30 435 ASP A O 1
ATOM 741 N N . ALA A 1 100 ? 16.061 56.254 42.061 1.00 16.25 436 ALA A N 1
ATOM 742 C CA . ALA A 1 100 ? 15.170 56.225 43.230 1.00 16.61 436 ALA A CA 1
ATOM 743 C C . ALA A 1 100 ? 13.702 56.088 42.818 1.00 15.69 436 ALA A C 1
ATOM 744 O O . ALA A 1 100 ? 12.943 55.332 43.420 1.00 16.67 436 ALA A O 1
ATOM 746 N N . ALA A 1 101 ? 13.300 56.806 41.783 1.00 15.18 437 ALA A N 1
ATOM 747 C CA . ALA A 1 101 ? 11.920 56.737 41.330 1.00 14.77 437 ALA A CA 1
ATOM 748 C C . ALA A 1 101 ? 11.549 55.323 40.887 1.00 15.25 437 ALA A C 1
ATOM 749 O O . ALA A 1 101 ? 10.438 54.870 41.141 1.00 15.77 437 ALA A O 1
ATOM 751 N N . GLN A 1 102 ? 12.465 54.624 40.232 1.00 15.82 438 GLN A N 1
ATOM 752 C CA . GLN A 1 102 ? 12.208 53.257 39.799 1.00 16.95 438 GLN A CA 1
ATOM 753 C C . GLN A 1 102 ? 12.264 52.280 40.988 1.00 16.28 438 GLN A C 1
ATOM 754 O O . GLN A 1 102 ? 11.456 51.349 41.079 1.00 17.30 438 GLN A O 1
ATOM 760 N N . ALA A 1 103 ? 13.211 52.477 41.902 1.00 15.72 439 ALA A N 1
ATOM 761 C CA . ALA A 1 103 ? 13.255 51.661 43.118 1.00 15.37 439 ALA A CA 1
ATOM 762 C C . ALA A 1 103 ? 11.955 51.815 43.919 1.00 14.25 439 ALA A C 1
ATOM 763 O O . ALA A 1 103 ? 11.445 50.863 44.518 1.00 13.79 439 ALA A O 1
ATOM 765 N N . PHE A 1 104 ? 11.425 53.030 43.941 1.00 14.58 440 PHE A N 1
ATOM 766 C CA . PHE A 1 104 ? 10.130 53.299 44.609 1.00 13.34 440 PHE A CA 1
ATOM 767 C C . PHE A 1 104 ? 9.012 52.420 44.057 1.00 14.25 440 PHE A C 1
ATOM 768 O O . PHE A 1 104 ? 8.182 51.890 44.812 1.00 14.54 440 PHE A O 1
ATOM 776 N N . LEU A 1 105 ? 8.957 52.260 42.744 1.00 15.77 441 LEU A N 1
ATOM 777 C CA . LEU A 1 105 ? 7.860 51.484 42.140 1.00 16.82 441 LEU A CA 1
ATOM 778 C C . LEU A 1 105 ? 8.077 50.007 42.422 1.00 16.88 441 LEU A C 1
ATOM 779 O O . LEU A 1 105 ? 7.159 49.298 42.751 1.00 17.50 441 LEU A O 1
ATOM 784 N N . LEU A 1 106 ? 9.314 49.562 42.327 1.00 16.73 442 LEU A N 1
ATOM 785 C CA . LEU A 1 106 ? 9.617 48.157 42.523 1.00 16.21 442 LEU A CA 1
ATOM 786 C C . LEU A 1 106 ? 9.444 47.705 43.955 1.00 15.83 442 LEU A C 1
ATOM 787 O O . LEU A 1 106 ? 8.959 46.587 44.203 1.00 16.68 442 LEU A O 1
ATOM 792 N N . LEU A 1 107 ? 9.811 48.554 44.912 1.00 14.53 443 LEU A N 1
ATOM 793 C CA . LEU A 1 107 ? 9.738 48.153 46.298 1.00 14.46 443 LEU A CA 1
ATOM 794 C C . LEU A 1 107 ? 8.358 48.432 46.889 1.00 14.50 443 LEU A C 1
ATOM 795 O O . LEU A 1 107 ? 8.041 47.872 47.891 1.00 15.40 443 LEU A O 1
ATOM 800 N N . SER A 1 108 ? 7.554 49.287 46.278 1.00 14.41 444 SER A N 1
ATOM 801 C CA . SER A 1 108 ? 6.163 49.485 46.761 1.00 15.73 444 SER A CA 1
ATOM 802 C C . SER A 1 108 ? 5.224 48.374 46.264 1.00 17.07 444 SER A C 1
ATOM 803 O O . SER A 1 108 ? 4.104 48.215 46.760 1.00 19.67 444 SER A O 1
ATOM 806 N N . ASP A 1 109 ? 5.698 47.562 45.324 1.00 17.93 445 ASP A N 1
ATOM 807 C CA . ASP A 1 109 ? 4.883 46.508 44.731 1.00 18.58 445 ASP A CA 1
ATOM 808 C C . ASP A 1 109 ? 5.096 45.249 45.548 1.00 17.56 445 ASP A C 1
ATOM 809 O O . ASP A 1 109 ? 5.878 44.394 45.188 1.00 16.94 445 ASP A O 1
ATOM 814 N N . LEU A 1 110 ? 4.333 45.135 46.643 1.00 16.40 446 LEU A N 1
ATOM 815 C CA . LEU A 1 110 ? 4.491 44.024 47.549 1.00 16.66 446 LEU A CA 1
ATOM 816 C C . LEU A 1 110 ? 4.209 42.703 46.882 1.00 15.64 446 LEU A C 1
ATOM 817 O O . LEU A 1 110 ? 4.783 41.715 47.278 1.00 14.45 446 LEU A O 1
ATOM 822 N N . ARG A 1 111 ? 3.334 42.688 45.871 1.00 14.84 447 ARG A N 1
ATOM 823 C CA . ARG A 1 111 ? 3.042 41.451 45.155 1.00 15.23 447 ARG A CA 1
ATOM 824 C C . ARG A 1 111 ? 4.270 40.889 44.439 1.00 15.89 447 ARG A C 1
ATOM 825 O O . ARG A 1 111 ? 4.321 39.706 44.117 1.00 15.20 447 ARG A O 1
ATOM 833 N N . GLN A 1 112 ? 5.260 41.738 44.200 1.00 15.92 448 GLN A N 1
ATOM 834 C CA . GLN A 1 112 ? 6.520 41.269 43.601 1.00 16.74 448 GLN A CA 1
ATOM 835 C C . GLN A 1 112 ? 7.567 40.881 44.654 1.00 16.21 448 GLN A C 1
ATOM 836 O O . GLN A 1 112 ? 8.595 40.285 44.321 1.00 15.24 448 GLN A O 1
ATOM 842 N N . ARG A 1 113 ? 7.318 41.217 45.920 1.00 16.57 449 ARG A N 1
ATOM 843 C CA . ARG A 1 113 ? 8.331 40.954 46.953 1.00 17.50 449 ARG A CA 1
ATOM 844 C C . ARG A 1 113 ? 8.705 39.471 47.121 1.00 17.61 449 ARG A C 1
ATOM 845 O O . ARG A 1 113 ? 9.869 39.180 47.395 1.00 19.81 449 ARG A O 1
ATOM 853 N N . PRO A 1 114 ? 7.771 38.519 46.919 1.00 17.86 450 PRO A N 1
ATOM 854 C CA . PRO A 1 114 ? 8.199 37.105 46.955 1.00 18.17 450 PRO A CA 1
ATOM 855 C C . PRO A 1 114 ? 9.278 36.712 45.958 1.00 18.23 450 PRO A C 1
ATOM 856 O O . PRO A 1 114 ? 9.928 35.676 46.149 1.00 18.04 450 PRO A O 1
ATOM 860 N N . GLU A 1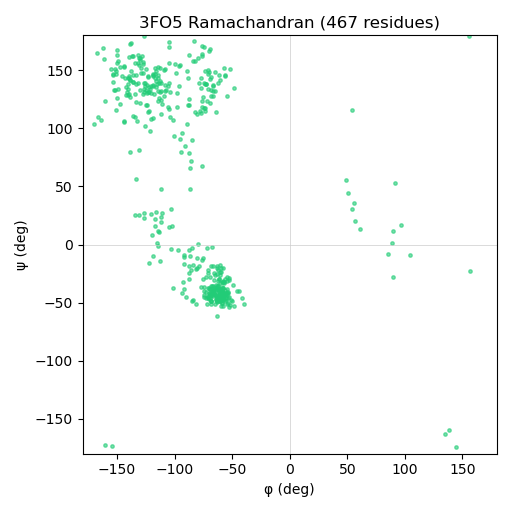 115 ? 9.451 37.499 44.899 1.00 19.01 451 GLU A N 1
ATOM 861 C CA . GLU A 1 115 ? 10.455 37.192 43.871 1.00 19.90 451 GLU A CA 1
ATOM 862 C C . GLU A 1 115 ? 11.861 37.376 44.411 1.00 19.84 451 GLU A C 1
ATOM 863 O O . GLU A 1 115 ? 12.786 36.690 43.971 1.00 20.49 451 GLU A O 1
ATOM 869 N N . TRP A 1 116 ? 12.033 38.255 45.395 1.00 19.86 452 TRP A N 1
ATOM 870 C CA . TRP A 1 116 ? 13.373 38.538 45.921 1.00 19.14 452 TRP A CA 1
ATOM 871 C C . TRP A 1 116 ? 13.551 38.293 47.405 1.00 19.71 452 TRP A C 1
ATOM 872 O O . TRP A 1 116 ? 14.696 38.230 47.869 1.00 19.28 452 TRP A O 1
ATOM 883 N N . ASP A 1 117 ? 12.437 38.169 48.137 1.00 19.55 453 ASP A N 1
ATOM 884 C CA . ASP A 1 117 ? 12.457 37.995 49.579 1.00 19.94 453 ASP A CA 1
ATOM 885 C C . ASP A 1 117 ? 11.819 36.670 49.951 1.00 20.16 453 ASP A C 1
ATOM 886 O O . ASP A 1 117 ? 10.601 36.489 49.907 1.00 19.95 453 ASP A O 1
ATOM 891 N N . LYS A 1 118 ? 12.667 35.756 50.381 1.00 21.16 454 LYS A N 1
ATOM 892 C CA . LYS A 1 118 ? 12.231 34.447 50.788 1.00 22.20 454 LYS A CA 1
ATOM 893 C C . LYS A 1 118 ? 11.278 34.512 51.988 1.00 21.68 454 LYS A C 1
ATOM 894 O O . LYS A 1 118 ? 10.495 33.607 52.177 1.00 22.94 454 LYS A O 1
ATOM 898 N N . HIS A 1 119 ? 11.317 35.594 52.759 1.00 22.18 455 HIS A N 1
ATOM 899 C CA . HIS A 1 119 ? 10.392 35.771 53.894 1.00 22.71 455 HIS A CA 1
ATOM 900 C C . HIS A 1 119 ? 8.959 36.037 53.464 1.00 22.28 455 HIS A C 1
ATOM 901 O O . HIS A 1 119 ? 8.023 35.785 54.239 1.00 22.04 455 HIS A O 1
ATOM 908 N N . TYR A 1 120 ? 8.785 36.524 52.235 1.00 20.99 456 TYR A N 1
ATOM 909 C CA . TYR A 1 120 ? 7.467 36.667 51.644 1.00 21.75 456 TYR A CA 1
ATOM 910 C C . TYR A 1 120 ? 7.113 35.440 50.805 1.00 21.19 456 TYR A C 1
ATOM 911 O O . TYR A 1 120 ? 7.468 35.337 49.629 1.00 21.67 456 TYR A O 1
ATOM 920 N N . ARG A 1 121 ? 6.394 34.509 51.407 1.00 21.40 457 ARG A N 1
ATOM 921 C CA . ARG A 1 121 ? 6.032 33.293 50.712 1.00 21.82 457 ARG A CA 1
ATOM 922 C C . ARG A 1 121 ? 4.978 33.614 49.694 1.00 21.12 457 ARG A C 1
ATOM 923 O O . ARG A 1 121 ? 5.051 33.148 48.570 1.00 21.89 457 ARG A O 1
ATOM 931 N N . SER A 1 122 ? 3.969 34.384 50.086 1.00 20.08 458 SER A N 1
ATOM 932 C CA . SER A 1 122 ? 2.905 34.777 49.161 1.00 19.71 458 SER A CA 1
ATOM 933 C C . SER A 1 122 ? 2.342 36.129 49.562 1.00 19.01 458 SER A C 1
ATOM 934 O O . SER A 1 122 ? 2.429 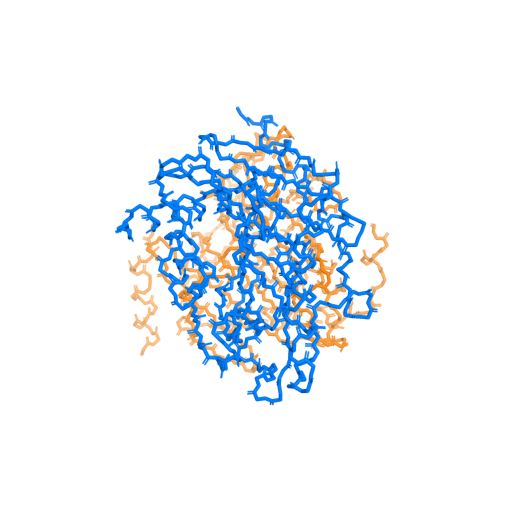36.529 50.732 1.00 18.40 458 SER A O 1
ATOM 937 N N . VAL A 1 123 ? 1.753 36.809 48.589 1.00 18.69 459 VAL A N 1
ATOM 938 C CA . VAL A 1 123 ? 1.119 38.099 48.804 1.00 17.81 459 VAL A CA 1
ATOM 939 C C . VAL A 1 123 ? -0.179 38.189 48.015 1.00 18.49 459 VAL A C 1
ATOM 940 O O . VAL A 1 123 ? -0.216 37.891 46.821 1.00 17.71 459 VAL A O 1
ATOM 944 N N . GLU A 1 124 ? -1.252 38.574 48.693 1.00 18.09 460 GLU A N 1
ATOM 945 C CA . GLU A 1 124 ? -2.536 38.775 48.042 1.00 18.95 460 GLU A CA 1
ATOM 946 C C . GLU A 1 124 ? -2.905 40.251 48.309 1.00 17.61 460 GLU A C 1
ATOM 947 O O . GLU A 1 124 ? -2.807 40.724 49.430 1.00 16.00 460 GLU A O 1
ATOM 953 N N . LEU A 1 125 ? -3.274 40.986 47.266 1.00 17.09 461 LEU A N 1
ATOM 954 C CA . LEU A 1 125 ? -3.806 42.324 47.419 1.00 17.09 461 LEU A CA 1
ATOM 955 C C . LEU A 1 125 ? -5.220 42.190 47.957 1.00 17.78 461 LEU A C 1
ATOM 956 O O . LEU A 1 125 ? -6.096 41.630 47.281 1.00 17.86 461 LEU A O 1
ATOM 961 N N . VAL A 1 126 ? -5.463 42.706 49.152 1.00 17.13 462 VAL A N 1
ATOM 962 C CA . VAL A 1 126 ? -6.810 42.634 49.753 1.00 18.47 462 VAL A CA 1
ATOM 963 C C . VAL A 1 126 ? -7.650 43.856 49.386 1.00 18.18 462 VAL A C 1
ATOM 964 O O . VAL A 1 126 ? -8.804 43.726 49.022 1.00 17.85 462 VAL A O 1
ATOM 968 N N . GLN A 1 127 ? -7.073 45.050 49.483 1.00 18.73 463 GLN A N 1
ATOM 969 C CA . GLN A 1 127 ? -7.788 46.247 49.021 1.00 19.59 463 GLN A CA 1
ATOM 970 C C . GLN A 1 127 ? -6.821 47.310 48.595 1.00 18.43 463 GLN A C 1
ATOM 971 O O . GLN A 1 127 ? -5.854 47.615 49.327 1.00 16.38 463 GLN A O 1
ATOM 977 N N . GLN A 1 128 ? -7.088 47.887 47.424 1.00 18.31 464 GLN A N 1
ATOM 978 C CA . GLN A 1 128 ? -6.385 49.081 46.985 1.00 19.63 464 GLN A CA 1
ATOM 979 C C . GLN A 1 128 ? -7.195 50.253 47.512 1.00 18.61 464 GLN A C 1
ATOM 980 O O . GLN A 1 128 ? -8.248 50.590 46.962 1.00 19.09 464 GLN A O 1
ATOM 986 N N . VAL A 1 129 ? -6.696 50.870 48.579 1.00 16.74 465 VAL A N 1
ATOM 987 C CA . VAL A 1 129 ? -7.381 52.005 49.225 1.00 15.89 465 VAL A CA 1
ATOM 988 C C . VAL A 1 129 ? -7.378 53.236 48.327 1.00 14.84 465 VAL A C 1
ATOM 989 O O . VAL A 1 129 ? -8.414 53.802 48.052 1.00 13.02 465 VAL A O 1
ATOM 993 N N . ASP A 1 130 ? -6.209 53.612 47.833 1.00 13.66 466 ASP A N 1
ATOM 994 C CA . ASP A 1 130 ? -6.088 54.669 46.856 1.00 13.83 466 ASP A CA 1
ATOM 995 C C . ASP A 1 130 ? -4.811 54.393 46.072 1.00 13.69 466 ASP A C 1
ATOM 996 O O . ASP A 1 130 ? -4.207 53.341 46.247 1.00 11.98 466 ASP A O 1
ATOM 1001 N N . GLU A 1 131 ? -4.401 55.306 45.202 1.00 14.01 467 GLU A N 1
ATOM 1002 C CA . GLU A 1 131 ? -3.222 55.050 44.366 1.00 16.09 467 GLU A CA 1
ATOM 1003 C C . GLU A 1 131 ? -1.975 54.645 45.130 1.00 15.25 467 GLU A C 1
ATOM 1004 O O . GLU A 1 131 ? -1.119 53.956 44.599 1.00 16.04 467 GLU A O 1
ATOM 1010 N N . ASP A 1 132 ? -1.849 55.133 46.347 1.00 14.86 468 ASP A N 1
ATOM 1011 C CA . ASP A 1 132 ? -0.594 55.034 47.064 1.00 16.46 468 ASP A CA 1
ATOM 1012 C C . ASP A 1 132 ? -0.708 54.250 48.374 1.00 15.77 468 ASP A C 1
ATOM 1013 O O . ASP A 1 132 ? 0.251 54.202 49.141 1.00 14.75 468 ASP A O 1
ATOM 1018 N N . ASP A 1 133 ? -1.863 53.638 48.605 1.00 14.28 469 ASP A N 1
ATOM 1019 C CA . ASP A 1 133 ? -2.094 52.863 49.817 1.00 14.96 469 ASP A CA 1
ATOM 1020 C C . ASP A 1 133 ? -2.892 51.597 49.509 1.00 14.33 469 ASP A C 1
ATOM 1021 O O . ASP A 1 133 ? -3.883 51.635 48.786 1.00 14.29 469 ASP A O 1
ATOM 1026 N N . ALA A 1 134 ? -2.442 50.473 50.055 1.00 13.95 470 ALA A N 1
ATOM 1027 C CA . ALA A 1 134 ? -3.087 49.199 49.786 1.00 15.18 470 ALA A CA 1
ATOM 1028 C C . ALA A 1 134 ? -2.867 48.285 50.971 1.00 14.61 470 ALA A C 1
ATOM 1029 O O . ALA A 1 134 ? -1.855 48.401 51.684 1.00 14.67 470 ALA A O 1
ATOM 1031 N N . ILE A 1 135 ? -3.823 47.387 51.176 1.00 14.22 471 ILE A N 1
ATOM 1032 C CA . ILE A 1 135 ? -3.750 46.380 52.225 1.00 13.96 471 ILE A CA 1
ATOM 1033 C C . ILE A 1 135 ? -3.494 45.015 51.608 1.00 13.30 471 ILE A C 1
ATOM 1034 O O . ILE A 1 135 ? -4.144 44.643 50.625 1.00 11.15 471 ILE A O 1
ATOM 1039 N N . TYR A 1 136 ? -2.537 44.290 52.172 1.00 12.68 472 TYR A N 1
ATOM 1040 C CA . TYR A 1 136 ? -2.126 43.037 51.677 1.00 13.33 472 TYR A CA 1
ATOM 1041 C C . TYR A 1 136 ? -2.213 41.953 52.739 1.00 13.79 472 TYR A C 1
ATOM 1042 O O . TYR A 1 136 ? -1.989 42.241 53.914 1.00 15.02 472 TYR A O 1
ATOM 1051 N N . HIS A 1 137 ? -2.440 40.712 52.290 1.00 13.38 473 HIS A N 1
ATOM 1052 C CA . HIS A 1 137 ? -2.300 39.502 53.122 1.00 14.63 473 HIS A CA 1
ATOM 1053 C C . HIS A 1 137 ? -1.037 38.781 52.703 1.00 14.01 473 HIS A C 1
ATOM 1054 O O . HIS A 1 137 ? -0.907 38.415 51.545 1.00 15.47 473 HIS A O 1
ATOM 1061 N N . VAL A 1 138 ? -0.092 38.651 53.619 1.00 13.31 474 VAL A N 1
ATOM 1062 C CA . VAL A 1 138 ? 1.211 38.114 53.338 1.00 14.39 474 VAL A CA 1
ATOM 1063 C C . VAL A 1 138 ? 1.314 36.824 54.139 1.00 15.40 474 VAL A C 1
ATOM 1064 O O . VAL A 1 138 ? 0.845 36.780 55.292 1.00 15.48 474 VAL A O 1
ATOM 1068 N N . THR A 1 139 ? 1.871 35.776 53.538 1.00 15.50 475 THR A N 1
ATOM 1069 C CA . THR A 1 139 ? 2.270 34.596 54.298 1.00 16.90 475 THR A CA 1
ATOM 1070 C C . THR A 1 139 ? 3.806 34.495 54.270 1.00 18.47 475 THR A C 1
ATOM 1071 O O . THR A 1 139 ? 4.477 34.963 53.326 1.00 19.06 475 THR A O 1
ATOM 1075 N N . SER A 1 140 ? 4.357 33.890 55.316 1.00 18.83 476 SER A N 1
ATOM 1076 C CA . SER A 1 140 ? 5.802 33.817 55.509 1.00 19.70 476 SER A CA 1
ATOM 1077 C C . SER A 1 140 ? 6.130 32.394 55.952 1.00 19.96 476 SER A C 1
ATOM 1078 O O . SER A 1 140 ? 5.374 31.821 56.731 1.00 19.86 476 SER A O 1
ATOM 1081 N N . PRO A 1 141 ? 7.236 31.810 55.446 1.00 19.95 477 PRO A N 1
ATOM 1082 C CA . PRO A 1 141 ? 7.584 30.434 55.804 1.00 20.08 477 PRO A CA 1
ATOM 1083 C C . PRO A 1 141 ? 7.913 30.268 57.288 1.00 19.06 477 PRO A C 1
ATOM 1084 O O . PRO A 1 141 ? 8.424 31.198 57.907 1.00 19.03 477 PRO A O 1
ATOM 1088 N N . ALA A 1 142 ? 7.614 29.093 57.848 1.00 18.36 478 ALA A N 1
ATOM 1089 C CA . ALA A 1 142 ? 7.927 28.805 59.248 1.00 17.48 478 ALA A CA 1
ATOM 1090 C C . ALA A 1 142 ? 9.403 29.038 59.508 1.00 17.70 478 ALA A C 1
ATOM 1091 O O . ALA A 1 142 ? 10.254 28.520 58.818 1.00 17.78 478 ALA A O 1
ATOM 1093 N N . LEU A 1 143 ? 9.706 29.817 60.519 1.00 17.34 479 LEU A N 1
ATOM 1094 C CA . LEU A 1 143 ? 11.077 29.929 60.950 1.00 17.82 479 LEU A CA 1
ATOM 1095 C C . LEU A 1 143 ? 11.398 28.749 61.886 1.00 17.67 479 LEU A C 1
ATOM 1096 O O . LEU A 1 143 ? 10.507 27.964 62.232 1.00 17.03 479 LEU A O 1
ATOM 1101 N N . GLY A 1 144 ? 12.664 28.643 62.290 1.00 16.82 480 GLY A N 1
ATOM 1102 C CA . GLY A 1 144 ? 13.107 27.580 63.194 1.00 16.90 480 GLY A CA 1
ATOM 1103 C C . GLY A 1 144 ? 12.189 27.460 64.395 1.00 16.99 480 GLY A C 1
ATOM 1104 O O . GLY A 1 144 ? 11.802 28.489 64.999 1.00 16.78 480 GLY A O 1
ATOM 1105 N N . GLY A 1 145 ? 11.830 26.217 64.729 1.00 15.56 481 GLY A N 1
ATOM 1106 C CA . GLY A 1 145 ? 10.991 25.934 65.886 1.00 16.18 481 GLY A CA 1
ATOM 1107 C C . GLY A 1 145 ? 9.489 25.952 65.609 1.00 16.05 481 GLY A C 1
ATOM 1108 O O . GLY A 1 145 ? 8.695 25.768 66.522 1.00 16.18 481 GLY A O 1
ATOM 1109 N N . HIS A 1 146 ? 9.098 26.194 64.363 1.00 16.14 482 HIS A N 1
ATOM 1110 C CA . HIS A 1 146 ? 7.697 26.207 63.988 1.00 16.62 482 HIS A CA 1
ATOM 1111 C C . HIS A 1 146 ? 7.430 25.288 62.794 1.00 17.30 482 HIS A C 1
ATOM 1112 O O . HIS A 1 146 ? 8.337 24.967 62.001 1.00 16.15 482 HIS A O 1
ATOM 1119 N N . THR A 1 147 ? 6.179 24.837 62.720 1.00 17.81 483 THR A N 1
ATOM 1120 C CA . THR A 1 147 ? 5.710 23.926 61.694 1.00 18.68 483 THR A CA 1
ATOM 1121 C C . THR A 1 147 ? 4.606 24.554 60.856 1.00 19.78 483 THR A C 1
ATOM 1122 O O . THR A 1 147 ? 4.185 23.967 59.859 1.00 20.84 483 THR A O 1
ATOM 1126 N N . LYS A 1 148 ? 4.099 25.702 61.282 1.00 20.12 484 LYS A N 1
ATOM 1127 C CA . LYS A 1 148 ? 3.034 26.417 60.575 1.00 20.94 484 LYS A CA 1
ATOM 1128 C C . LYS A 1 148 ? 3.648 27.682 60.039 1.00 20.02 484 LYS A C 1
ATOM 1129 O O . LYS A 1 148 ? 4.406 28.324 60.750 1.00 19.16 484 LYS A O 1
ATOM 1135 N N . PRO A 1 149 ? 3.312 28.067 58.803 1.00 19.61 485 PRO A N 1
ATOM 1136 C CA . PRO A 1 149 ? 3.802 29.375 58.376 1.00 19.72 485 PRO A CA 1
ATOM 1137 C C . PRO A 1 149 ? 3.106 30.510 59.155 1.00 18.87 485 PRO A C 1
ATOM 1138 O O . PRO A 1 149 ? 2.125 30.265 59.895 1.00 18.40 485 PRO A O 1
ATOM 1142 N N . GLN A 1 150 ? 3.645 31.716 59.028 1.00 18.35 486 GLN A N 1
ATOM 1143 C CA . GLN A 1 150 ? 3.052 32.907 59.642 1.00 18.78 486 GLN A CA 1
ATOM 1144 C C . GLN A 1 150 ? 2.272 33.626 58.556 1.00 18.46 486 GLN A C 1
ATOM 1145 O O . GLN A 1 150 ? 2.573 33.442 57.367 1.00 17.83 486 GLN A O 1
ATOM 1151 N N . ASP A 1 151 ? 1.263 34.414 58.954 1.00 16.98 487 ASP A N 1
ATOM 1152 C CA . ASP A 1 151 ? 0.659 35.380 58.061 1.00 16.14 487 ASP A CA 1
ATOM 1153 C C . ASP A 1 151 ? 0.541 36.731 58.760 1.00 15.97 487 ASP A C 1
ATOM 1154 O O . ASP A 1 151 ? 0.672 36.845 60.002 1.00 15.73 487 ASP A O 1
ATOM 1159 N N . PHE A 1 152 ? 0.336 37.735 57.923 1.00 15.81 488 PHE A N 1
ATOM 1160 C CA . PHE A 1 152 ? 0.232 39.137 58.294 1.00 15.56 488 PHE A CA 1
ATOM 1161 C C . PHE A 1 152 ? -0.819 39.840 57.382 1.00 15.29 488 PHE A C 1
ATOM 1162 O O . PHE A 1 152 ? -1.032 39.446 56.235 1.00 14.65 488 PHE A O 1
ATOM 1170 N N . VAL A 1 153 ? -1.432 40.899 57.923 1.00 14.11 489 VAL A N 1
ATOM 1171 C CA . VAL A 1 153 ? -2.319 41.762 57.222 1.00 14.31 489 VAL A CA 1
ATOM 1172 C C . VAL A 1 153 ? -1.726 43.150 57.368 1.00 15.13 489 VAL A C 1
ATOM 1173 O O . VAL A 1 153 ? -1.632 43.687 58.487 1.00 14.81 489 VAL A O 1
ATOM 1177 N N . ILE A 1 154 ? -1.291 43.713 56.236 1.00 15.01 490 ILE A N 1
ATOM 1178 C CA . ILE A 1 154 ? -0.407 44.880 56.243 1.00 15.58 490 ILE A CA 1
ATOM 1179 C C . ILE A 1 154 ? -0.971 46.025 55.374 1.00 14.73 490 ILE A C 1
ATOM 1180 O O . ILE A 1 154 ? -1.402 45.818 54.222 1.00 14.22 490 ILE A O 1
ATOM 1185 N N . LEU A 1 155 ? -0.978 47.219 55.955 1.00 13.75 491 LEU A N 1
ATOM 1186 C CA . LEU A 1 155 ? -1.238 48.441 55.226 1.00 13.65 491 LEU A CA 1
ATOM 1187 C C . LEU A 1 155 ? 0.117 48.925 54.676 1.00 12.84 491 LEU A C 1
ATOM 1188 O O . LEU A 1 155 ? 1.051 49.125 55.434 1.00 13.84 491 LEU A O 1
ATOM 1193 N N . ALA A 1 156 ? 0.205 49.146 53.385 1.00 11.81 492 ALA A N 1
ATOM 1194 C CA . ALA A 1 156 ? 1.432 49.708 52.778 1.00 12.53 492 ALA A CA 1
ATOM 1195 C C . ALA A 1 156 ? 1.034 51.096 52.255 1.00 12.85 492 ALA A C 1
ATOM 1196 O O . ALA A 1 156 ? 0.036 51.243 51.523 1.00 14.18 492 ALA A O 1
ATOM 1198 N N . SER A 1 157 ? 1.769 52.114 52.673 1.00 12.24 493 SER A N 1
ATOM 1199 C CA . SER A 1 157 ? 1.511 53.499 52.291 1.00 11.36 493 SER A CA 1
ATOM 1200 C C . SER A 1 157 ? 2.773 54.055 51.670 1.00 11.81 493 SER A C 1
ATOM 1201 O O . SER A 1 157 ? 3.839 54.043 52.316 1.00 11.33 493 SER A O 1
ATOM 1204 N N . ARG A 1 158 ? 2.705 54.491 50.418 1.00 11.62 494 ARG A N 1
ATOM 1205 C CA . ARG A 1 158 ? 3.927 54.997 49.766 1.00 12.74 494 ARG A CA 1
ATOM 1206 C C . ARG A 1 158 ? 3.775 56.480 49.524 1.00 12.93 494 ARG A C 1
ATOM 1207 O O . ARG A 1 158 ? 2.680 56.955 49.129 1.00 12.58 494 ARG A O 1
ATOM 1215 N N . ARG A 1 159 ? 4.867 57.201 49.728 1.00 12.80 495 ARG A N 1
ATOM 1216 C CA . ARG A 1 159 ? 4.933 58.653 49.460 1.00 13.69 495 ARG A CA 1
ATOM 1217 C C . ARG A 1 159 ? 6.241 59.073 48.814 1.00 14.73 495 ARG A C 1
ATOM 1218 O O . ARG A 1 159 ? 7.345 58.620 49.180 1.00 13.18 495 ARG A O 1
ATOM 1226 N N . LYS A 1 160 ? 6.097 60.006 47.893 1.00 15.24 496 LYS A N 1
ATOM 1227 C CA . LYS A 1 160 ? 7.198 60.681 47.279 1.00 16.97 496 LYS A CA 1
ATOM 1228 C C . LYS A 1 160 ? 7.726 61.784 48.188 1.00 18.53 496 LYS A C 1
ATOM 1229 O O . LYS A 1 160 ? 7.039 62.244 49.088 1.00 18.33 496 LYS A O 1
ATOM 1235 N N . PRO A 1 161 ? 8.964 62.219 47.946 1.00 19.61 497 PRO A N 1
ATOM 1236 C CA . PRO A 1 161 ? 9.561 63.240 48.799 1.00 21.62 497 PRO A CA 1
ATOM 1237 C C . PRO A 1 161 ? 8.877 64.602 48.682 1.00 23.79 497 PRO A C 1
ATOM 1238 O O . PRO A 1 161 ? 8.527 65.010 47.587 1.00 23.14 497 PRO A O 1
ATOM 1242 N N . CYS A 1 162 ? 8.652 65.261 49.823 1.00 27.34 498 CYS A N 1
ATOM 1243 C CA . CYS A 1 162 ? 8.019 66.584 49.847 1.00 30.41 498 CYS A CA 1
ATOM 1244 C C . CYS A 1 162 ? 8.995 67.627 49.289 1.00 30.70 498 CYS A C 1
ATOM 1245 O O . CYS A 1 162 ? 8.603 68.438 48.462 1.00 32.31 498 CYS A O 1
ATOM 1248 N N . ASP A 1 163 ? 10.257 67.594 49.719 1.00 31.42 499 ASP A N 1
ATOM 1249 C CA . ASP A 1 163 ? 11.308 68.489 49.169 1.00 31.67 499 ASP A CA 1
ATOM 1250 C C . ASP A 1 163 ? 12.525 67.711 48.692 1.00 31.31 499 ASP A C 1
ATOM 1251 O O . ASP A 1 163 ? 12.592 66.499 48.825 1.00 31.01 499 ASP A O 1
ATOM 1256 N N . ASN A 1 164 ? 13.520 68.422 48.178 1.00 30.78 500 ASN A N 1
ATOM 1257 C CA . ASN A 1 164 ? 14.794 67.788 47.874 1.00 30.49 500 ASN A CA 1
ATOM 1258 C C . ASN A 1 164 ? 15.548 67.424 49.141 1.00 29.68 500 ASN A C 1
ATOM 1259 O O . ASN A 1 164 ? 15.437 68.097 50.157 1.00 29.92 500 ASN A O 1
ATOM 1264 N N . GLY A 1 165 ? 16.288 66.325 49.084 1.00 28.51 501 GLY A N 1
ATOM 1265 C CA . GLY A 1 165 ? 16.889 65.739 50.270 1.00 27.72 501 GLY A CA 1
ATOM 1266 C C . GLY A 1 165 ? 16.000 64.714 50.975 1.00 26.72 501 GLY A C 1
ATOM 1267 O O . GLY A 1 165 ? 16.524 63.821 51.613 1.00 27.43 501 GLY A O 1
ATOM 1268 N N . ASP A 1 166 ? 14.677 64.844 50.863 1.00 25.39 502 ASP A N 1
ATOM 1269 C CA . ASP A 1 166 ? 13.717 63.943 51.539 1.00 24.29 502 ASP A CA 1
ATOM 1270 C C . ASP A 1 166 ? 13.650 62.564 50.905 1.00 22.58 502 ASP A C 1
ATOM 1271 O O . ASP A 1 166 ? 13.793 62.425 49.697 1.00 21.90 502 ASP A O 1
ATOM 1276 N N . PRO A 1 167 ? 13.369 61.542 51.712 1.00 21.18 503 PRO A N 1
ATOM 1277 C CA . PRO A 1 167 ? 13.270 60.229 51.099 1.00 19.99 503 PRO A CA 1
ATOM 1278 C C . PRO A 1 167 ? 11.925 59.954 50.473 1.00 18.53 503 PRO A C 1
ATOM 1279 O O . PRO A 1 167 ? 10.916 60.591 50.817 1.00 18.46 503 PRO A O 1
ATOM 1283 N N . TYR A 1 168 ? 11.928 59.005 49.542 1.00 16.72 504 TYR A N 1
ATOM 1284 C CA . TYR A 1 168 ? 10.726 58.264 49.201 1.00 15.50 504 TYR A CA 1
ATOM 1285 C C . TYR A 1 168 ? 10.462 57.309 50.367 1.00 14.15 504 TYR A C 1
ATOM 1286 O O . TYR A 1 168 ? 11.410 56.663 50.881 1.00 13.29 504 TYR A O 1
ATOM 1295 N N . VAL A 1 169 ? 9.212 57.176 50.761 1.00 12.57 505 VAL A N 1
ATOM 1296 C CA . VAL A 1 169 ? 8.851 56.344 51.907 1.00 12.95 505 VAL A CA 1
ATOM 1297 C C . VAL A 1 169 ? 7.820 55.284 51.522 1.00 13.15 505 VAL A C 1
ATOM 1298 O O . VAL A 1 169 ? 6.817 55.596 50.890 1.00 11.49 505 VAL A O 1
ATOM 1302 N N . ILE A 1 170 ? 8.094 54.036 51.889 1.00 13.16 506 ILE A N 1
ATOM 1303 C CA . ILE A 1 170 ? 7.162 52.936 51.736 1.00 13.27 506 ILE A CA 1
ATOM 1304 C C . ILE A 1 170 ? 6.940 52.355 53.146 1.00 13.72 506 ILE A C 1
ATOM 1305 O O . ILE A 1 170 ? 7.750 51.597 53.654 1.00 13.06 506 ILE A O 1
ATOM 1310 N N . ALA A 1 171 ? 5.852 52.762 53.780 1.00 13.73 507 ALA A N 1
ATOM 1311 C CA . ALA A 1 171 ? 5.589 52.415 55.170 1.00 13.58 507 ALA A CA 1
ATOM 1312 C C . ALA A 1 171 ? 4.670 51.192 55.260 1.00 13.70 507 ALA A C 1
ATOM 1313 O O . ALA A 1 171 ? 3.663 51.100 54.530 1.00 13.00 507 ALA A O 1
ATOM 1315 N N . LEU A 1 172 ? 5.015 50.268 56.158 1.00 13.54 508 LEU A N 1
ATOM 1316 C CA . LEU A 1 172 ? 4.212 49.084 56.398 1.00 14.88 508 LEU A CA 1
ATOM 1317 C C . LEU A 1 172 ? 3.857 49.018 57.863 1.00 15.38 508 LEU A C 1
ATOM 1318 O O . LEU A 1 172 ? 4.711 49.305 58.732 1.00 16.09 508 LEU A O 1
ATOM 1323 N N . ARG A 1 173 ? 2.607 48.681 58.139 1.00 14.69 509 ARG A N 1
ATOM 1324 C CA . ARG A 1 173 ? 2.161 48.440 59.516 1.00 15.16 509 ARG A CA 1
ATOM 1325 C C . ARG A 1 173 ? 0.975 47.486 59.500 1.00 15.09 509 ARG A C 1
ATOM 1326 O O . ARG A 1 173 ? 0.165 47.499 58.599 1.00 15.06 509 ARG A O 1
ATOM 1334 N N . SER A 1 174 ? 0.880 46.656 60.523 1.00 15.04 510 SER A N 1
ATOM 1335 C CA . SER A 1 174 ? -0.178 45.658 60.582 1.00 14.54 510 SER A CA 1
ATOM 1336 C C . SER A 1 174 ? -1.522 46.272 60.900 1.00 13.33 510 SER A C 1
ATOM 1337 O O . SER A 1 174 ? -1.640 47.141 61.781 1.00 13.79 510 SER A O 1
ATOM 1340 N N . VAL A 1 175 ? -2.538 45.802 60.203 1.00 13.14 511 VAL A N 1
ATOM 1341 C CA . VAL A 1 175 ? -3.908 46.190 60.465 1.00 13.28 511 VAL A CA 1
ATOM 1342 C C . VAL A 1 175 ? -4.775 44.914 60.612 1.00 14.80 511 VAL A C 1
ATOM 1343 O O . VAL A 1 175 ? -4.348 43.813 60.259 1.00 14.50 511 VAL A O 1
ATOM 1347 N N . THR A 1 176 ? -5.954 45.051 61.204 1.00 15.31 512 THR A N 1
ATOM 1348 C CA . THR A 1 176 ? -6.887 43.941 61.287 1.00 17.31 512 THR A CA 1
ATOM 1349 C C . THR A 1 176 ? -8.165 44.266 60.488 1.00 18.23 512 THR A C 1
ATOM 1350 O O . THR A 1 176 ? -8.549 45.417 60.383 1.00 18.27 512 THR A O 1
ATOM 1354 N N . LEU A 1 177 ? -8.790 43.231 59.937 1.00 20.20 513 LEU A N 1
ATOM 1355 C CA . LEU A 1 177 ? -9.950 43.333 59.030 1.00 21.62 513 LEU A CA 1
ATOM 1356 C C . LEU A 1 177 ? -10.899 42.175 59.316 1.00 22.81 513 LEU A C 1
ATOM 1357 O O . LEU A 1 177 ? -10.419 41.047 59.535 1.00 22.74 513 LEU A O 1
ATOM 1362 N N . PRO A 1 178 ? -12.230 42.405 59.234 1.00 23.25 514 PRO A N 1
ATOM 1363 C CA . PRO A 1 178 ? -13.161 41.318 59.531 1.00 24.59 514 PRO A CA 1
ATOM 1364 C C . PRO A 1 178 ? -13.118 40.171 58.526 1.00 25.50 514 PRO A C 1
ATOM 1365 O O . PRO A 1 178 ? -13.549 39.079 58.850 1.00 26.73 514 PRO A O 1
ATOM 1369 N N . THR A 1 179 ? -12.574 40.400 57.338 1.00 26.70 515 THR A N 1
ATOM 1370 C CA . THR A 1 179 ? -12.496 39.361 56.318 1.00 27.40 515 THR A CA 1
ATOM 1371 C C . THR A 1 179 ? -11.216 38.576 56.366 1.00 27.38 515 THR A C 1
ATOM 1372 O O . THR A 1 179 ? -11.095 37.593 55.652 1.00 28.12 515 THR A O 1
ATOM 1376 N N . HIS A 1 180 ? -10.239 39.002 57.167 1.00 27.02 516 HIS A N 1
ATOM 1377 C CA . HIS A 1 180 ? -8.985 38.295 57.248 1.00 26.79 516 HIS A CA 1
ATOM 1378 C C . HIS A 1 180 ? -8.557 38.099 58.678 1.00 26.27 516 HIS A C 1
ATOM 1379 O O . HIS A 1 180 ? -7.453 38.474 59.074 1.00 24.40 516 HIS A O 1
ATOM 1386 N N . ARG A 1 181 ? -9.440 37.478 59.443 1.00 25.96 517 ARG A N 1
ATOM 1387 C CA . ARG A 1 181 ? -9.163 37.167 60.832 1.00 26.54 517 ARG A CA 1
ATOM 1388 C C . ARG A 1 181 ? -8.224 35.978 60.879 1.00 26.11 517 ARG A C 1
ATOM 1389 O O . ARG A 1 181 ? -8.077 35.274 59.900 1.00 26.41 517 ARG A O 1
ATOM 1397 N N . GLU A 1 182 ? -7.579 35.776 62.017 1.00 26.04 518 GLU A N 1
ATOM 1398 C CA . GLU A 1 182 ? -6.639 34.675 62.203 1.00 26.01 518 GLU A CA 1
ATOM 1399 C C . GLU A 1 182 ? -7.309 33.328 61.916 1.00 25.31 518 GLU A C 1
ATOM 1400 O O . GLU A 1 182 ? -8.509 33.145 62.186 1.00 23.90 518 GLU A O 1
ATOM 1406 N N . THR A 1 183 ? -6.539 32.387 61.371 1.00 24.54 519 THR A N 1
ATOM 1407 C CA . THR A 1 183 ? -7.051 31.051 61.069 1.00 24.75 519 THR A CA 1
ATOM 1408 C C . THR A 1 183 ? -6.053 30.045 61.556 1.00 24.73 519 THR A C 1
ATOM 1409 O O . THR A 1 183 ? -4.890 30.376 61.689 1.00 24.26 519 THR A O 1
ATOM 1413 N N . PRO A 1 184 ? -6.508 28.806 61.837 1.00 24.74 520 PRO A N 1
ATOM 1414 C CA . PRO A 1 184 ? -5.597 27.804 62.391 1.00 24.50 520 PRO A CA 1
ATOM 1415 C C . PRO A 1 184 ? -4.449 27.438 61.452 1.00 24.59 520 PRO A C 1
ATOM 1416 O O . PRO A 1 184 ? -3.400 27.026 61.921 1.00 24.82 520 PRO A O 1
ATOM 1420 N N . GLU A 1 185 ? -4.666 27.612 60.149 1.00 24.68 521 GLU A N 1
ATOM 1421 C CA . GLU A 1 185 ? -3.682 27.414 59.092 1.00 24.78 521 GLU A CA 1
ATOM 1422 C C . GLU A 1 185 ? -2.366 28.213 59.257 1.00 23.83 521 GLU A C 1
ATOM 1423 O O . GLU A 1 185 ? -1.311 27.761 58.803 1.00 22.84 521 GLU A O 1
ATOM 1429 N N . TYR A 1 186 ? -2.438 29.398 59.873 1.00 22.52 522 TYR A N 1
ATOM 1430 C CA . TYR A 1 186 ? -1.269 30.278 59.996 1.00 21.94 522 TYR A CA 1
ATOM 1431 C C . TYR A 1 186 ? -1.199 30.906 61.359 1.00 20.43 522 TYR A C 1
ATOM 1432 O O . TYR A 1 186 ? -2.217 31.269 61.927 1.00 21.35 522 TYR A O 1
ATOM 1441 N N . ARG A 1 187 ? 0.008 31.034 61.878 1.00 18.72 523 ARG A N 1
ATOM 1442 C CA . ARG A 1 187 ? 0.283 31.864 63.033 1.00 18.16 523 ARG A CA 1
ATOM 1443 C C . ARG A 1 187 ? 0.290 33.338 62.625 1.00 16.91 523 ARG A C 1
ATOM 1444 O O . ARG A 1 187 ? 1.103 33.778 61.821 1.00 16.03 523 ARG A O 1
ATOM 1452 N N . ARG A 1 188 ? -0.616 34.108 63.189 1.00 16.59 524 ARG A N 1
ATOM 1453 C CA . ARG A 1 188 ? -0.719 35.527 62.864 1.00 16.78 524 ARG A CA 1
ATOM 1454 C C . ARG A 1 188 ? 0.372 36.300 63.546 1.00 16.28 524 ARG A C 1
ATOM 1455 O O . ARG A 1 188 ? 0.511 36.245 64.767 1.00 16.46 524 ARG A O 1
ATOM 1463 N N . GLY A 1 189 ? 1.145 37.003 62.748 1.00 16.12 525 GLY A N 1
ATOM 1464 C CA . GLY A 1 189 ? 2.130 37.943 63.214 1.00 16.64 525 GLY A CA 1
ATOM 1465 C C . GLY A 1 189 ? 1.657 39.371 63.009 1.00 16.98 525 GLY A C 1
ATOM 1466 O O . GLY A 1 189 ? 0.604 39.608 62.390 1.00 15.40 525 GLY A O 1
ATOM 1467 N N . GLU A 1 190 ? 2.416 40.300 63.603 1.00 16.70 526 GLU A N 1
ATOM 1468 C CA . GLU A 1 190 ? 2.197 41.719 63.489 1.00 17.01 526 GLU A CA 1
ATOM 1469 C C . GLU A 1 190 ? 3.505 42.440 63.353 1.00 17.00 526 GLU A C 1
ATOM 1470 O O . GLU A 1 190 ? 4.512 42.085 64.011 1.00 16.23 526 GLU A O 1
ATOM 1476 N N . THR A 1 191 ? 3.482 43.489 62.537 1.00 16.04 527 THR A N 1
ATOM 1477 C CA . THR A 1 191 ? 4.589 44.412 62.485 1.00 15.59 527 THR A CA 1
ATOM 1478 C C . THR A 1 191 ? 4.070 45.822 62.811 1.00 15.02 527 THR A C 1
ATOM 1479 O O . THR A 1 191 ? 3.075 46.274 62.274 1.00 14.32 527 THR A O 1
ATOM 1483 N N . LEU A 1 192 ? 4.773 46.483 63.722 1.00 14.67 528 LEU A N 1
ATOM 1484 C CA . LEU A 1 192 ? 4.426 47.777 64.256 1.00 14.72 528 LEU A CA 1
ATOM 1485 C C . LEU A 1 192 ? 4.711 48.892 63.256 1.00 15.12 528 LEU A C 1
ATOM 1486 O O . LEU A 1 192 ? 3.892 49.775 63.070 1.00 14.69 528 LEU A O 1
ATOM 1491 N N . CYS A 1 193 ? 5.888 48.841 62.632 1.00 15.22 529 CYS A N 1
ATOM 1492 C CA . CYS A 1 193 ? 6.373 49.934 61.811 1.00 14.86 529 CYS A CA 1
ATOM 1493 C C . CYS A 1 193 ? 7.601 49.445 61.069 1.00 14.82 529 CYS A C 1
ATOM 1494 O O . CYS A 1 193 ? 8.659 49.274 61.680 1.00 13.76 529 CYS A O 1
ATOM 1497 N N . SER A 1 194 ? 7.429 49.147 59.794 1.00 14.05 530 SER A N 1
ATOM 1498 C CA . SER A 1 194 ? 8.524 48.670 58.959 1.00 15.42 530 SER A CA 1
ATOM 1499 C C . SER A 1 194 ? 8.450 49.359 57.597 1.00 14.97 530 SER A C 1
ATOM 1500 O O . SER A 1 194 ? 7.473 50.074 57.292 1.00 14.60 530 SER A O 1
ATOM 1503 N N . GLY A 1 195 ? 9.452 49.132 56.772 1.00 14.84 531 GLY A N 1
ATOM 1504 C CA . GLY A 1 195 ? 9.353 49.452 55.372 1.00 14.44 531 GLY A CA 1
ATOM 1505 C C . GLY A 1 195 ? 10.615 50.074 54.848 1.00 14.64 531 GLY A C 1
ATOM 1506 O O . GLY A 1 195 ? 11.678 49.937 55.465 1.00 14.84 531 GLY A O 1
ATOM 1507 N N . PHE A 1 196 ? 10.516 50.785 53.728 1.00 14.08 532 PHE A N 1
ATOM 1508 C CA . PHE A 1 196 ? 11.714 51.300 53.073 1.00 14.94 532 PHE A CA 1
ATOM 1509 C C . PHE A 1 196 ? 11.739 52.811 53.042 1.00 14.53 532 PHE A C 1
ATOM 1510 O O . PHE A 1 196 ? 10.705 53.468 52.946 1.00 14.39 532 PHE A O 1
ATOM 1518 N N . CYS A 1 197 ? 12.940 53.351 53.139 1.00 15.15 533 CYS A N 1
ATOM 1519 C CA . CYS A 1 197 ? 13.186 54.721 52.803 1.00 16.17 533 CYS A CA 1
ATOM 1520 C C . CYS A 1 197 ? 14.231 54.753 51.696 1.00 15.25 533 CYS A C 1
ATOM 1521 O O . CYS A 1 197 ? 15.228 54.045 51.777 1.00 14.19 533 CYS A O 1
ATOM 1524 N N . LEU A 1 198 ? 13.980 55.559 50.667 1.00 14.06 534 LEU A N 1
ATOM 1525 C CA . LEU A 1 198 ? 14.861 55.646 49.501 1.00 14.49 534 LEU A CA 1
ATOM 1526 C C . LEU A 1 198 ? 15.275 57.096 49.304 1.00 14.32 534 LEU A C 1
ATOM 1527 O O . LEU A 1 198 ? 14.423 57.972 49.116 1.00 12.84 534 LEU A O 1
ATOM 1532 N N . TRP A 1 199 ? 16.575 57.336 49.355 1.00 15.06 535 TRP A N 1
ATOM 1533 C CA . TRP A 1 199 ? 17.150 58.665 49.103 1.00 16.00 535 TRP A CA 1
ATOM 1534 C C . TRP A 1 199 ? 17.884 58.714 47.769 1.00 16.76 535 TRP A C 1
ATOM 1535 O O . TRP A 1 199 ? 18.643 57.815 47.439 1.00 15.69 535 TRP A O 1
ATOM 1546 N N . ARG A 1 200 ? 17.691 59.801 47.026 1.00 17.9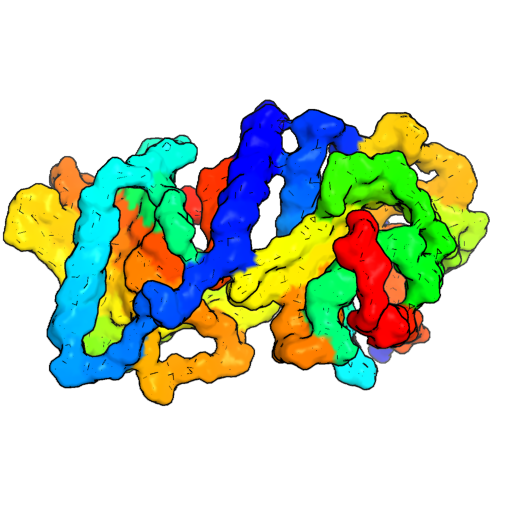2 536 ARG A N 1
ATOM 1547 C CA . ARG A 1 200 ? 18.421 60.022 45.789 1.00 18.87 536 ARG A CA 1
ATOM 1548 C C . ARG A 1 200 ? 19.858 60.364 46.135 1.00 18.98 536 ARG A C 1
ATOM 1549 O O . ARG A 1 200 ? 20.109 61.264 46.914 1.00 18.18 536 ARG A O 1
ATOM 1557 N N . GLU A 1 201 ? 20.799 59.602 45.610 1.00 20.20 537 GLU A N 1
ATOM 1558 C CA . GLU A 1 201 ? 22.204 59.881 45.867 1.00 21.13 537 GLU A CA 1
ATOM 1559 C C . GLU A 1 201 ? 22.913 60.321 44.596 1.00 21.44 537 GLU A C 1
ATOM 1560 O O . GLU A 1 201 ? 24.122 60.429 44.591 1.00 21.95 537 GLU A O 1
ATOM 1566 N N . GLY A 1 202 ? 22.159 60.600 43.537 1.00 21.45 538 GLY A N 1
ATOM 1567 C CA . GLY A 1 202 ? 22.724 60.941 42.233 1.00 22.19 538 GLY A CA 1
ATOM 1568 C C . GLY A 1 202 ? 21.860 60.386 41.111 1.00 22.59 538 GLY A C 1
ATOM 1569 O O . GLY A 1 202 ? 20.741 59.864 41.344 1.00 22.14 538 GLY A O 1
ATOM 1570 N N . ASP A 1 203 ? 22.367 60.539 39.895 1.00 22.62 539 ASP A N 1
ATOM 1571 C CA . ASP A 1 203 ? 21.825 59.892 38.702 1.00 23.32 539 ASP A CA 1
ATOM 1572 C C . ASP A 1 203 ? 21.971 58.386 38.848 1.00 22.88 539 ASP A C 1
ATOM 1573 O O . ASP A 1 203 ? 23.088 57.865 38.855 1.00 23.54 539 ASP A O 1
ATOM 1578 N N . GLN A 1 204 ? 20.835 57.701 38.936 1.00 22.87 540 GLN A N 1
ATOM 1579 C CA . GLN A 1 204 ? 20.798 56.251 39.054 1.00 22.20 540 GLN A CA 1
ATOM 1580 C C . GLN A 1 204 ? 21.648 55.738 40.240 1.00 20.86 540 GLN A C 1
ATOM 1581 O O . GLN A 1 204 ? 22.186 54.638 40.163 1.00 20.58 540 GLN A O 1
ATOM 1587 N N . LEU A 1 205 ? 21.758 56.543 41.310 1.00 19.30 541 LEU A N 1
ATOM 1588 C CA . LEU A 1 205 ? 22.182 56.077 42.649 1.00 18.26 541 LEU A CA 1
ATOM 1589 C C . LEU A 1 205 ? 21.067 56.299 43.698 1.00 17.31 541 LEU A C 1
ATOM 1590 O O . LEU A 1 205 ? 20.534 57.390 43.829 1.00 17.03 541 LEU A O 1
ATOM 1595 N N . THR A 1 206 ? 20.735 55.262 44.454 1.00 15.92 542 THR A N 1
ATOM 1596 C CA . THR A 1 206 ? 19.714 55.347 45.492 1.00 15.18 542 THR A CA 1
ATOM 1597 C C . THR A 1 206 ? 20.183 54.688 46.782 1.00 15.66 542 THR A C 1
ATOM 1598 O O . THR A 1 206 ? 20.659 53.553 46.752 1.00 14.54 542 THR A O 1
ATOM 1602 N N . LYS A 1 207 ? 20.057 55.403 47.898 1.00 16.11 543 LYS A N 1
ATOM 1603 C CA . LYS A 1 207 ? 20.302 54.808 49.200 1.00 16.90 543 LYS A CA 1
ATOM 1604 C C . LYS A 1 207 ? 19.042 54.091 49.569 1.00 16.96 543 LYS A C 1
ATOM 1605 O O . LYS A 1 207 ? 17.981 54.747 49.725 1.00 17.11 543 LYS A O 1
ATOM 1611 N N . VAL A 1 208 ? 19.134 52.758 49.654 1.00 15.65 544 VAL A N 1
ATOM 1612 C CA . VAL A 1 208 ? 17.998 51.897 49.952 1.00 15.48 544 VAL A CA 1
ATOM 1613 C C . VAL A 1 208 ? 18.117 51.414 51.399 1.00 15.92 544 VAL A C 1
ATOM 1614 O O . VAL A 1 208 ? 19.079 50.717 51.745 1.00 15.86 544 VAL A O 1
ATOM 1618 N N . SER A 1 209 ? 17.168 51.795 52.247 1.00 15.65 545 SER A N 1
ATOM 1619 C CA . SER A 1 209 ? 17.131 51.318 53.619 1.00 16.06 545 SER A CA 1
ATOM 1620 C C . SER A 1 209 ? 15.828 50.629 53.924 1.00 16.13 545 SER A C 1
ATOM 1621 O O . SER A 1 209 ? 14.761 51.157 53.594 1.00 15.74 545 SER A O 1
ATOM 1624 N N . TYR A 1 210 ? 15.929 49.486 54.595 1.00 16.08 546 TYR A N 1
ATOM 1625 C CA . TYR A 1 210 ? 14.784 48.776 55.125 1.00 15.32 546 TYR A CA 1
ATOM 1626 C C . TYR A 1 210 ? 14.810 48.836 56.659 1.00 15.62 546 TYR A C 1
ATOM 1627 O O . TYR A 1 210 ? 15.856 48.584 57.280 1.00 14.96 546 TYR A O 1
ATOM 1636 N N . TYR A 1 211 ? 13.669 49.171 57.249 1.00 13.77 547 TYR A N 1
ATOM 1637 C CA . TYR A 1 211 ? 13.507 49.317 58.694 1.00 14.36 547 TYR A CA 1
ATOM 1638 C C . TYR A 1 211 ? 12.474 48.321 59.217 1.00 13.99 547 TYR A C 1
ATOM 1639 O O . TYR A 1 211 ? 11.471 48.049 58.537 1.00 10.43 547 TYR A O 1
ATOM 1648 N N . ASN A 1 212 ? 12.715 47.828 60.431 1.00 14.47 548 ASN A N 1
ATOM 1649 C CA . ASN A 1 212 ? 11.764 46.986 61.152 1.00 14.61 548 ASN A CA 1
ATOM 1650 C C . ASN A 1 212 ? 11.830 47.299 62.658 1.00 14.87 548 ASN A C 1
ATOM 1651 O O . ASN A 1 212 ? 12.794 46.921 63.358 1.00 12.33 548 ASN A O 1
ATOM 1656 N N . GLN A 1 213 ? 10.817 48.010 63.145 1.00 14.59 549 GLN A N 1
ATOM 1657 C CA . GLN A 1 213 ? 10.824 48.510 64.510 1.00 15.99 549 GLN A CA 1
ATOM 1658 C C . GLN A 1 213 ? 10.553 47.394 65.548 1.00 16.33 549 GLN A C 1
ATOM 1659 O O . GLN A 1 213 ? 11.255 47.289 66.562 1.00 16.57 549 GLN A O 1
ATOM 1665 N N . ALA A 1 214 ? 9.571 46.554 65.239 1.00 17.05 550 ALA A N 1
ATOM 1666 C CA . ALA A 1 214 ? 9.038 45.544 66.159 1.00 17.12 550 ALA A CA 1
ATOM 1667 C C . ALA A 1 214 ? 8.159 44.509 65.420 1.00 18.15 550 ALA A C 1
ATOM 1668 O O . ALA A 1 214 ? 7.015 44.795 64.998 1.00 18.76 550 ALA A O 1
ATOM 1670 N N . THR A 1 215 ? 8.678 43.291 65.314 1.00 18.67 551 THR A N 1
ATOM 1671 C CA . THR A 1 215 ? 7.921 42.144 64.785 1.00 19.01 551 THR A CA 1
ATOM 1672 C C . THR A 1 215 ? 8.150 41.049 65.818 1.00 19.16 551 THR A C 1
ATOM 1673 O O . THR A 1 215 ? 9.021 40.183 65.664 1.00 18.32 551 THR A O 1
ATOM 1677 N N . PRO A 1 216 ? 7.377 41.096 66.916 1.00 19.65 552 PRO A N 1
ATOM 1678 C CA . PRO A 1 216 ? 7.726 40.237 68.070 1.00 18.95 552 PRO A CA 1
ATOM 1679 C C . PRO A 1 216 ? 7.751 38.748 67.739 1.00 18.85 552 PRO A C 1
ATOM 1680 O O . PRO A 1 216 ? 8.550 38.005 68.318 1.00 18.72 552 PRO A O 1
ATOM 1684 N N . GLY A 1 217 ? 6.906 38.305 66.812 1.00 18.26 553 GLY A N 1
ATOM 1685 C CA . GLY A 1 217 ? 6.922 36.905 66.406 1.00 19.05 553 GLY A CA 1
ATOM 1686 C C . GLY A 1 217 ? 8.226 36.403 65.806 1.00 20.00 553 GLY A C 1
ATOM 1687 O O . GLY A 1 217 ? 8.434 35.193 65.706 1.00 20.25 553 GLY A O 1
ATOM 1688 N N . VAL A 1 218 ? 9.116 37.294 65.368 1.00 19.36 554 VAL A N 1
ATOM 1689 C CA . VAL A 1 218 ? 10.340 36.839 64.717 1.00 19.49 554 VAL A CA 1
ATOM 1690 C C . VAL A 1 218 ? 11.603 37.238 65.497 1.00 18.60 554 VAL A C 1
ATOM 1691 O O . VAL A 1 218 ? 12.724 37.240 64.945 1.00 18.00 554 VAL A O 1
ATOM 1695 N N . LEU A 1 219 ? 11.430 37.503 66.786 1.00 18.35 555 LEU A N 1
ATOM 1696 C CA . LEU A 1 219 ? 12.539 37.919 67.657 1.00 17.57 555 LEU A CA 1
ATOM 1697 C C . LEU A 1 219 ? 13.789 37.023 67.579 1.00 17.71 555 LEU A C 1
ATOM 1698 O O . LEU A 1 219 ? 14.903 37.521 67.460 1.00 17.19 555 LEU A O 1
ATOM 1703 N N . ASN A 1 220 ? 13.614 35.704 67.679 1.00 17.62 556 ASN A N 1
ATOM 1704 C CA . ASN A 1 220 ? 14.763 34.785 67.672 1.00 17.30 556 ASN A CA 1
ATOM 1705 C C . ASN A 1 220 ? 15.610 34.921 66.402 1.00 16.84 556 ASN A C 1
ATOM 1706 O O . ASN A 1 220 ? 16.815 34.837 66.447 1.00 16.27 556 ASN A O 1
ATOM 1711 N N . TYR A 1 221 ? 14.935 35.147 65.285 1.00 16.42 557 TYR A N 1
ATOM 1712 C CA . TYR A 1 221 ? 15.557 35.268 63.983 1.00 17.17 557 TYR A CA 1
ATOM 1713 C C . TYR A 1 221 ? 16.344 36.567 63.890 1.00 16.70 557 TYR A C 1
ATOM 1714 O O . TYR A 1 221 ? 17.487 36.586 63.412 1.00 16.35 557 TYR A O 1
ATOM 1723 N N . VAL A 1 222 ? 15.716 37.643 64.366 1.00 16.19 558 VAL A N 1
ATOM 1724 C CA . VAL A 1 222 ? 16.350 38.954 64.480 1.00 15.97 558 VAL A CA 1
ATOM 1725 C C . VAL A 1 222 ? 17.582 38.929 65.387 1.00 15.63 558 VAL A C 1
ATOM 1726 O O . VAL A 1 222 ? 18.622 39.446 65.006 1.00 15.84 558 VAL A O 1
ATOM 1730 N N . THR A 1 223 ? 17.496 38.309 66.564 1.00 15.86 559 THR A N 1
ATOM 1731 C CA . THR A 1 223 ? 18.665 38.257 67.437 1.00 15.18 559 THR A CA 1
ATOM 1732 C C . THR A 1 223 ? 19.815 37.451 66.817 1.00 14.60 559 THR A C 1
ATOM 1733 O O . THR A 1 223 ? 20.969 37.830 66.975 1.00 14.08 559 THR A O 1
ATOM 1737 N N . THR A 1 224 ? 19.503 36.353 66.129 1.00 13.95 560 THR A N 1
ATOM 1738 C CA . THR A 1 224 ? 20.515 35.508 65.463 1.00 13.34 560 THR A CA 1
ATOM 1739 C C . THR A 1 224 ? 21.265 36.325 64.400 1.00 13.63 560 THR A C 1
ATOM 1740 O O . THR A 1 224 ? 22.496 36.333 64.356 1.00 13.63 560 THR A O 1
ATOM 1744 N N . ASN A 1 225 ? 20.519 37.064 63.594 1.00 14.00 561 ASN A N 1
ATOM 1745 C CA . ASN A 1 225 ? 21.096 37.911 62.566 1.00 14.66 561 ASN A CA 1
ATOM 1746 C C . ASN A 1 225 ? 21.857 39.079 63.157 1.00 14.78 561 ASN A C 1
ATOM 1747 O O . ASN A 1 225 ? 23.003 39.312 62.802 1.00 15.22 561 ASN A O 1
ATOM 1752 N N . VAL A 1 226 ? 21.236 39.776 64.087 1.00 15.57 562 VAL A N 1
ATOM 1753 C CA . VAL A 1 226 ? 21.850 40.943 64.725 1.00 16.59 562 VAL A CA 1
ATOM 1754 C C . VAL A 1 226 ? 23.134 40.596 65.471 1.00 16.74 562 VAL A C 1
ATOM 1755 O O . VAL A 1 226 ? 24.131 41.321 65.409 1.00 16.91 562 VAL A O 1
ATOM 1759 N N . ALA A 1 227 ? 23.126 39.438 66.119 1.00 16.21 563 ALA A N 1
ATOM 1760 C CA . ALA A 1 227 ? 24.293 38.936 66.814 1.00 15.81 563 ALA A CA 1
ATOM 1761 C C . ALA A 1 227 ? 25.404 38.545 65.841 1.00 15.33 563 ALA A C 1
ATOM 1762 O O . ALA A 1 227 ? 26.528 38.385 66.261 1.00 16.05 563 ALA A O 1
ATOM 1764 N N . GLY A 1 228 ? 25.076 38.343 64.566 1.00 15.41 564 GLY A N 1
ATOM 1765 C CA . GLY A 1 228 ? 26.055 37.933 63.554 1.00 16.27 564 GLY A CA 1
ATOM 1766 C C . GLY A 1 228 ? 26.213 36.423 63.394 1.00 17.18 564 GLY A C 1
ATOM 1767 O O . GLY A 1 228 ? 27.142 35.966 62.724 1.00 16.21 564 GLY A O 1
ATOM 1768 N N . LEU A 1 229 ? 25.315 35.628 63.981 1.00 17.41 565 LEU A N 1
ATOM 1769 C CA . LEU A 1 229 ? 25.437 34.160 63.858 1.00 18.24 565 LEU A CA 1
ATOM 1770 C C . LEU A 1 229 ? 24.815 33.678 62.555 1.00 19.48 565 LEU A C 1
ATOM 1771 O O . LEU A 1 229 ? 25.033 32.547 62.125 1.00 19.60 565 LEU A O 1
ATOM 1776 N N . SER A 1 230 ? 23.985 34.529 61.979 1.00 19.49 566 SER A N 1
ATOM 1777 C CA . SER A 1 230 ? 23.407 34.308 60.675 1.00 21.18 566 SER A CA 1
ATOM 1778 C C . SER A 1 230 ? 23.572 35.552 59.810 1.00 21.31 566 SER A C 1
ATOM 1779 O O . SER A 1 230 ? 23.677 36.668 60.319 1.00 20.23 566 SER A O 1
ATOM 1782 N N . SER A 1 231 ? 23.581 35.339 58.498 1.00 22.66 567 SER A N 1
ATOM 1783 C CA . SER A 1 231 ? 23.698 36.426 57.524 1.00 23.24 567 SER A CA 1
ATOM 1784 C C . SER A 1 231 ? 22.506 36.508 56.561 1.00 23.00 567 SER A C 1
ATOM 1785 O O . SER A 1 231 ? 22.633 37.043 55.458 1.00 22.93 567 SER A O 1
ATOM 1788 N N . GLU A 1 232 ? 21.339 36.039 56.989 1.00 22.71 568 GLU A N 1
ATOM 1789 C CA . GLU A 1 232 ? 20.167 36.032 56.115 1.00 22.72 568 GLU A CA 1
ATOM 1790 C C . GLU A 1 232 ? 19.627 37.412 55.786 1.00 21.45 568 GLU A C 1
ATOM 1791 O O . GLU A 1 232 ? 19.160 37.646 54.680 1.00 20.82 568 GLU A O 1
ATOM 1797 N N . PHE A 1 233 ? 19.687 38.321 56.741 1.00 20.02 569 PHE A N 1
ATOM 1798 C CA . PHE A 1 233 ? 19.386 39.689 56.435 1.00 19.50 569 PHE A CA 1
ATOM 1799 C C . PHE A 1 233 ? 20.250 40.162 55.249 1.00 18.58 569 PHE A C 1
ATOM 1800 O O . PHE A 1 233 ? 19.708 40.672 54.283 1.00 17.38 569 PHE A O 1
ATOM 1808 N N . TYR A 1 234 ? 21.572 39.952 55.303 1.00 17.82 570 TYR A N 1
ATOM 1809 C CA . TYR A 1 234 ? 22.453 40.313 54.168 1.00 18.30 570 TYR A CA 1
ATOM 1810 C C . TYR A 1 234 ? 22.144 39.598 52.867 1.00 17.49 570 TYR A C 1
ATOM 1811 O O . TYR A 1 234 ? 22.251 40.186 51.818 1.00 17.17 570 TYR A O 1
ATOM 1820 N N . THR A 1 235 ? 21.802 38.320 52.927 1.00 17.55 571 THR A N 1
ATOM 1821 C CA . THR A 1 235 ? 21.479 37.557 51.714 1.00 17.42 571 THR A CA 1
ATOM 1822 C C . THR A 1 235 ? 20.195 38.132 51.052 1.00 17.54 571 THR A C 1
ATOM 1823 O O . THR A 1 235 ? 20.112 38.315 49.824 1.00 15.94 571 THR A O 1
ATOM 1827 N N . THR A 1 236 ? 19.200 38.435 51.875 1.00 17.40 572 THR A N 1
ATOM 1828 C CA . THR A 1 236 ? 17.951 38.989 51.349 1.00 17.15 572 THR A CA 1
ATOM 1829 C C . THR A 1 236 ? 18.140 40.380 50.779 1.00 17.03 572 THR A C 1
ATOM 1830 O O . THR A 1 236 ? 17.589 40.704 49.725 1.00 16.64 572 THR A O 1
ATOM 1834 N N . PHE A 1 237 ? 18.938 41.193 51.460 1.00 17.12 573 PHE A N 1
ATOM 1835 C CA . PHE A 1 237 ? 19.222 42.534 50.986 1.00 17.77 573 PHE A CA 1
ATOM 1836 C C . PHE A 1 237 ? 20.034 42.500 49.697 1.00 18.34 573 PHE A C 1
ATOM 1837 O O . PHE A 1 237 ? 19.811 43.346 48.811 1.00 18.09 573 PHE A O 1
ATOM 1845 N N . LYS A 1 238 ? 20.947 41.530 49.577 1.00 17.81 574 LYS A N 1
ATOM 1846 C CA . LYS A 1 238 ? 21.620 41.280 48.306 1.00 18.00 574 LYS A CA 1
ATOM 1847 C C . LYS A 1 238 ? 20.662 40.907 47.166 1.00 17.59 574 LYS A C 1
ATOM 1848 O O . LYS A 1 238 ? 20.788 41.419 46.069 1.00 17.69 574 LYS A O 1
ATOM 1851 N N . ALA A 1 239 ? 19.754 39.969 47.420 1.00 17.78 575 ALA A N 1
ATOM 1852 C CA . ALA A 1 239 ? 18.680 39.630 46.476 1.00 18.00 575 ALA A CA 1
ATOM 1853 C C . ALA A 1 239 ? 17.831 40.875 46.164 1.00 17.00 575 ALA A C 1
ATOM 1854 O O . ALA A 1 239 ? 17.429 41.072 45.039 1.00 17.11 575 ALA A O 1
ATOM 1856 N N . CYS A 1 240 ? 17.590 41.724 47.151 1.00 17.47 576 CYS A N 1
ATOM 1857 C CA . CYS A 1 240 ? 16.844 42.960 46.908 1.00 17.60 576 CYS A CA 1
ATOM 1858 C C . CYS A 1 240 ? 17.596 43.758 45.841 1.00 17.56 576 CYS A C 1
ATOM 1859 O O . CYS A 1 240 ? 17.028 44.189 44.857 1.00 15.39 576 CYS A O 1
ATOM 1862 N N . GLU A 1 241 ? 18.905 43.881 46.021 1.00 18.23 577 GLU A N 1
ATOM 1863 C CA . GLU A 1 241 ? 19.726 44.627 45.088 1.00 18.20 577 GLU A CA 1
ATOM 1864 C C . GLU A 1 241 ? 19.629 44.072 43.666 1.00 18.41 577 GLU A C 1
ATOM 1865 O O . GLU A 1 241 ? 19.564 44.837 42.698 1.00 17.76 577 GLU A O 1
ATOM 1871 N N . GLN A 1 242 ? 19.654 42.746 43.556 1.00 18.53 578 GLN A N 1
ATOM 1872 C CA . GLN A 1 242 ? 19.734 42.074 42.260 1.00 19.39 578 GLN A CA 1
ATOM 1873 C C . GLN A 1 242 ? 18.375 42.164 41.589 1.00 19.19 578 GLN A C 1
ATOM 1874 O O . GLN A 1 242 ? 18.295 42.195 40.369 1.00 19.31 578 GLN A O 1
ATOM 1880 N N . PHE A 1 243 ? 17.315 42.213 42.398 1.00 18.52 579 PHE A N 1
ATOM 1881 C CA . PHE A 1 243 ? 15.960 42.456 41.902 1.00 18.70 579 PHE A CA 1
ATOM 1882 C C . PHE A 1 243 ? 15.846 43.843 41.281 1.00 17.87 579 PHE A C 1
ATOM 1883 O O . PHE A 1 243 ? 15.328 43.992 40.164 1.00 17.67 579 PHE A O 1
ATOM 1891 N N . LEU A 1 244 ? 16.344 44.846 42.000 1.00 16.90 580 LEU A N 1
ATOM 1892 C CA . LEU A 1 244 ? 16.342 46.211 41.507 1.00 16.70 580 LEU A CA 1
ATOM 1893 C C . LEU A 1 244 ? 17.206 46.339 40.229 1.00 17.89 580 LEU A C 1
ATOM 1894 O O . LEU A 1 244 ? 16.787 46.940 39.251 1.00 17.24 580 LEU A O 1
ATOM 1899 N N . LEU A 1 245 ? 18.392 45.740 40.228 1.00 18.62 581 LEU A N 1
ATOM 1900 C CA . LEU A 1 245 ? 19.247 45.795 39.031 1.00 20.13 581 LEU A CA 1
ATOM 1901 C C . LEU A 1 245 ? 18.638 45.056 37.834 1.00 21.69 581 LEU A C 1
ATOM 1902 O O . LEU A 1 245 ? 18.656 45.578 36.716 1.00 21.42 581 LEU A O 1
ATOM 1907 N N . ASP A 1 246 ? 18.070 43.874 38.069 1.00 23.59 582 ASP A N 1
ATOM 1908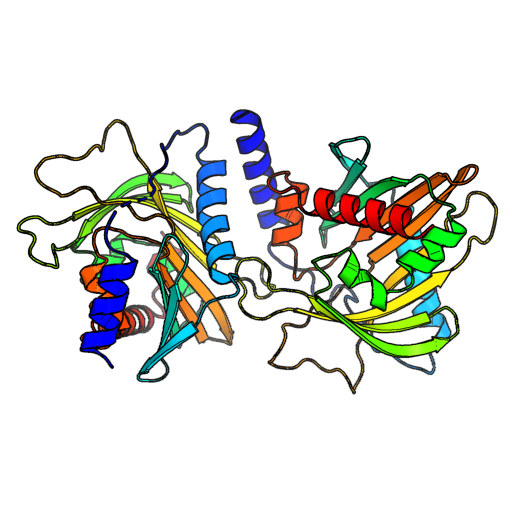 C CA . ASP A 1 246 ? 17.377 43.127 37.014 1.00 25.40 582 ASP A CA 1
ATOM 1909 C C . ASP A 1 246 ? 16.185 43.866 36.395 1.00 26.67 582 ASP A C 1
ATOM 1910 O O . ASP A 1 246 ? 15.831 43.568 35.262 1.00 26.72 582 ASP A O 1
ATOM 1915 N N . ASN A 1 247 ? 15.590 44.818 37.117 1.00 28.23 583 ASN A N 1
ATOM 1916 C CA . ASN A 1 247 ? 14.325 45.451 36.714 1.00 29.99 583 ASN A CA 1
ATOM 1917 C C . ASN A 1 247 ? 14.413 46.928 36.309 1.00 31.37 583 ASN A C 1
ATOM 1918 O O . ASN A 1 247 ? 13.399 47.683 36.399 1.00 32.63 583 ASN A O 1
ATOM 1923 N N . ARG A 1 248 ? 15.592 47.358 35.898 1.00 32.05 584 ARG A N 1
ATOM 1924 C CA . ARG A 1 248 ? 15.761 48.720 35.404 1.00 32.88 584 ARG A CA 1
ATOM 1925 C C . ARG A 1 248 ? 15.156 48.882 34.004 1.00 33.17 584 ARG A C 1
ATOM 1926 O O . ARG A 1 248 ? 14.382 49.816 33.754 1.00 33.41 584 ARG A O 1
ATOM 1934 N N . ALA B 1 16 ? 2.648 -4.146 52.638 1.00 33.88 352 ALA B N 1
ATOM 1935 C CA . ALA B 1 16 ? 3.369 -2.850 52.704 1.00 33.89 352 ALA B CA 1
ATOM 1936 C C . ALA B 1 16 ? 4.459 -2.877 53.768 1.00 33.91 352 ALA B C 1
ATOM 1937 O O . ALA B 1 16 ? 5.560 -2.366 53.545 1.00 34.66 352 ALA B O 1
ATOM 1939 N N . SER B 1 17 ? 4.153 -3.443 54.932 1.00 33.12 353 SER B N 1
ATOM 1940 C CA . SER B 1 17 ? 5.009 -3.263 56.105 1.00 32.50 353 SER B CA 1
ATOM 1941 C C . SER B 1 17 ? 6.404 -3.844 55.939 1.00 31.37 353 SER B C 1
ATOM 1942 O O . SER B 1 17 ? 7.391 -3.111 56.008 1.00 30.54 353 SER B O 1
ATOM 1945 N N . ALA B 1 18 ? 6.467 -5.153 55.730 1.00 30.53 354 ALA B N 1
ATOM 1946 C CA . ALA B 1 18 ? 7.729 -5.863 55.549 1.00 30.08 354 ALA B CA 1
ATOM 1947 C C . ALA B 1 18 ? 8.520 -5.261 54.403 1.00 29.77 354 ALA B C 1
ATOM 1948 O O . ALA B 1 18 ? 9.727 -5.033 54.516 1.00 29.19 354 ALA B O 1
ATOM 1950 N N . ARG B 1 19 ? 7.817 -4.966 53.317 1.00 29.45 355 ARG B N 1
ATOM 1951 C CA . ARG B 1 19 ? 8.441 -4.439 52.108 1.00 29.15 355 ARG B CA 1
ATOM 1952 C C . ARG B 1 19 ? 8.953 -3.020 52.354 1.00 28.00 355 ARG B C 1
ATOM 1953 O O . ARG B 1 19 ? 10.084 -2.682 52.000 1.00 27.72 355 ARG B O 1
ATOM 1961 N N . LYS B 1 20 ? 8.121 -2.189 52.970 1.00 26.56 356 LYS B N 1
ATOM 1962 C CA . LYS B 1 20 ? 8.521 -0.837 53.283 1.00 25.86 356 LYS B CA 1
ATOM 1963 C C . LYS B 1 20 ? 9.761 -0.853 54.183 1.00 24.29 356 LYS B C 1
ATOM 1964 O O . LYS B 1 20 ? 10.674 -0.056 53.988 1.00 23.92 356 LYS B O 1
ATOM 1970 N N . LYS B 1 21 ? 9.789 -1.752 55.159 1.00 22.45 357 LYS B N 1
ATOM 1971 C CA . LYS B 1 21 ? 10.940 -1.839 56.045 1.00 21.71 357 LYS B CA 1
ATOM 1972 C C . LYS B 1 21 ? 12.217 -2.179 55.282 1.00 20.43 357 LYS B C 1
ATOM 1973 O O . LYS B 1 21 ? 13.256 -1.599 55.531 1.00 20.23 357 LYS B O 1
ATOM 1979 N N . ILE B 1 22 ? 12.128 -3.122 54.362 1.00 19.40 358 ILE B N 1
ATOM 1980 C CA . ILE B 1 22 ? 13.308 -3.584 53.634 1.00 19.14 358 ILE B CA 1
ATOM 1981 C C . ILE B 1 22 ? 13.792 -2.495 52.675 1.00 19.28 358 ILE B C 1
ATOM 1982 O O . ILE B 1 22 ? 14.998 -2.275 52.537 1.00 18.25 358 ILE B O 1
ATOM 1987 N N . ARG B 1 23 ? 12.855 -1.765 52.067 1.00 19.26 359 ARG B N 1
ATOM 1988 C CA . ARG B 1 23 ? 13.221 -0.636 51.209 1.00 19.64 359 ARG B CA 1
ATOM 1989 C C . ARG B 1 23 ? 13.964 0.448 51.989 1.00 18.59 359 ARG B C 1
ATOM 1990 O O . ARG B 1 23 ? 14.999 0.939 51.535 1.00 17.42 359 ARG B O 1
ATOM 1998 N N . LEU B 1 24 ? 13.429 0.825 53.150 1.00 18.07 360 LEU B N 1
ATOM 1999 C CA . LEU B 1 24 ? 14.060 1.830 53.996 1.00 18.34 360 LEU B CA 1
ATOM 2000 C C . LEU B 1 24 ? 15.444 1.358 54.450 1.00 17.89 360 LEU B C 1
ATOM 2001 O O . LEU B 1 24 ? 16.415 2.123 54.412 1.00 18.27 360 LEU B O 1
ATOM 2006 N N . ASP B 1 25 ? 15.538 0.101 54.874 1.00 17.65 361 ASP B N 1
ATOM 2007 C CA . ASP B 1 25 ? 16.844 -0.487 55.223 1.00 17.57 361 ASP B CA 1
ATOM 2008 C C . ASP B 1 25 ? 17.841 -0.357 54.073 1.00 17.75 361 ASP B C 1
ATOM 2009 O O . ASP B 1 25 ? 18.960 0.131 54.266 1.00 16.51 361 ASP B O 1
ATOM 2014 N N . ARG B 1 26 ? 17.425 -0.787 52.885 1.00 18.06 362 ARG B N 1
ATOM 2015 C CA . ARG B 1 26 ? 18.310 -0.751 51.725 1.00 19.77 362 ARG B CA 1
ATOM 2016 C C . ARG B 1 26 ? 18.695 0.684 51.401 1.0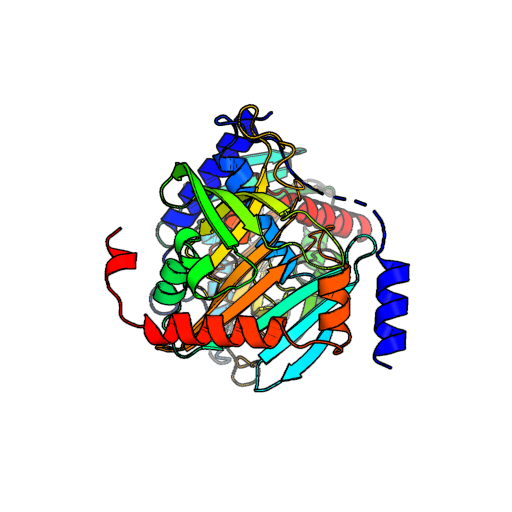0 20.66 362 ARG B C 1
ATOM 2017 O O . ARG B 1 26 ? 19.820 0.945 51.010 1.00 20.57 362 ARG B O 1
ATOM 2025 N N . LYS B 1 27 ? 17.764 1.609 51.600 1.00 21.98 363 LYS B N 1
ATOM 2026 C CA . LYS B 1 27 ? 18.026 2.996 51.281 1.00 23.27 363 LYS B CA 1
ATOM 2027 C C . LYS B 1 27 ? 19.007 3.618 52.256 1.00 23.66 363 LYS B C 1
ATOM 2028 O O . LYS B 1 27 ? 19.853 4.397 51.846 1.00 23.10 363 LYS B O 1
ATOM 2034 N N . TYR B 1 28 ? 18.918 3.258 53.534 1.00 24.52 364 TYR B N 1
ATOM 2035 C CA . TYR B 1 28 ? 19.591 4.040 54.579 1.00 26.05 364 TYR B CA 1
ATOM 2036 C C . TYR B 1 28 ? 20.724 3.352 55.331 1.00 27.52 364 TYR B C 1
ATOM 2037 O O . TYR B 1 28 ? 21.352 3.960 56.201 1.00 28.06 364 TYR B O 1
ATOM 2046 N N . ILE B 1 29 ? 20.991 2.100 54.987 1.00 28.55 365 ILE B N 1
ATOM 2047 C CA . ILE B 1 29 ? 22.086 1.365 55.578 1.00 29.76 365 ILE B CA 1
ATOM 2048 C C . ILE B 1 29 ? 23.453 1.950 55.143 1.00 30.90 365 ILE B C 1
ATOM 2049 O O . ILE B 1 29 ? 23.650 2.375 53.994 1.00 30.94 365 ILE B O 1
ATOM 2054 N N . VAL B 1 30 ? 24.382 1.912 56.095 1.00 32.05 366 VAL B N 1
ATOM 2055 C CA . VAL B 1 30 ? 25.714 2.520 56.022 1.00 32.57 366 VAL B CA 1
ATOM 2056 C C . VAL B 1 30 ? 25.673 3.994 55.681 1.00 33.28 366 VAL B C 1
ATOM 2057 O O . VAL B 1 30 ? 25.321 4.803 56.553 1.00 35.37 366 VAL B O 1
ATOM 2061 N N . 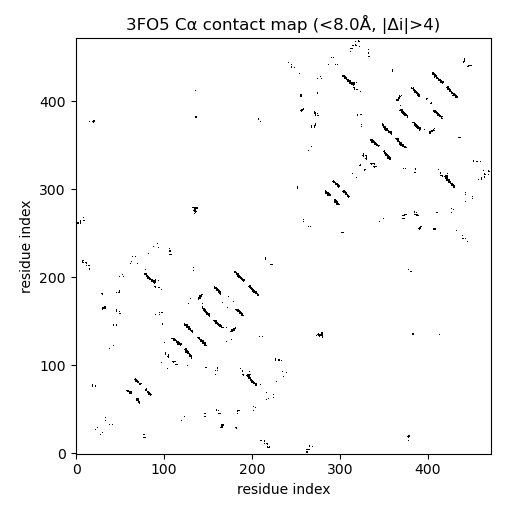LEU B 1 39 ? 29.330 12.842 62.909 1.00 33.06 375 LEU B N 1
ATOM 2062 C CA . LEU B 1 39 ? 28.114 13.305 63.556 1.00 33.25 375 LEU B CA 1
ATOM 2063 C C . LEU B 1 39 ? 28.414 14.002 64.881 1.00 33.08 375 LEU B C 1
ATOM 2064 O O . LEU B 1 39 ? 27.598 14.799 65.345 1.00 34.42 375 LEU B O 1
ATOM 2069 N N . SER B 1 40 ? 29.568 13.707 65.485 1.00 32.16 376 SER B N 1
ATOM 2070 C CA . SER B 1 40 ? 29.969 14.322 66.748 1.00 31.58 376 SER B CA 1
ATOM 2071 C C . SER B 1 40 ? 30.860 15.514 66.464 1.00 30.49 376 SER B C 1
ATOM 2072 O O . SER B 1 40 ? 31.494 15.574 65.416 1.00 30.93 376 SER B O 1
ATOM 2075 N N . VAL B 1 41 ? 30.893 16.468 67.385 1.00 28.98 377 VAL B N 1
ATOM 2076 C CA . VAL B 1 41 ? 31.800 17.595 67.272 1.00 27.97 377 VAL B CA 1
ATOM 2077 C C . VAL B 1 41 ? 32.683 17.659 68.508 1.00 27.54 377 VAL B C 1
ATOM 2078 O O . VAL B 1 41 ? 32.229 17.366 69.612 1.00 26.07 377 VAL B O 1
ATOM 2082 N N . PRO B 1 42 ? 33.950 18.055 68.317 1.00 27.32 378 PRO B N 1
ATOM 2083 C CA . PRO B 1 42 ? 34.820 18.192 69.457 1.00 27.65 378 PRO B CA 1
ATOM 2084 C C . PRO B 1 42 ? 34.319 19.297 70.356 1.00 27.59 378 PRO B C 1
ATOM 2085 O O . PRO B 1 42 ? 33.966 20.375 69.889 1.00 27.11 378 PRO B O 1
ATOM 2089 N N . TRP B 1 43 ? 34.258 18.994 71.637 1.00 28.06 379 TRP B N 1
ATOM 2090 C CA . TRP B 1 43 ? 33.911 19.970 72.635 1.00 28.61 379 TRP B CA 1
ATOM 2091 C C . TRP B 1 43 ? 35.178 20.698 73.114 1.00 28.77 379 TRP B C 1
ATOM 2092 O O . TRP B 1 43 ? 36.223 20.087 73.258 1.00 27.96 379 TRP B O 1
ATOM 2103 N N . ASP B 1 44 ? 35.042 21.997 73.383 1.00 29.41 380 ASP B N 1
ATOM 2104 C CA . ASP B 1 44 ? 36.138 22.861 73.836 1.00 30.50 380 ASP B CA 1
ATOM 2105 C C . ASP B 1 44 ? 35.541 23.959 74.717 1.00 30.25 380 ASP B C 1
ATOM 2106 O O . ASP B 1 44 ? 34.613 24.659 74.282 1.00 30.67 380 ASP B O 1
ATOM 2111 N N . PRO B 1 45 ? 36.047 24.122 75.954 1.00 30.15 381 PRO B N 1
ATOM 2112 C CA . PRO B 1 45 ? 35.538 25.187 76.821 1.00 29.94 381 PRO B CA 1
ATOM 2113 C C . PRO B 1 45 ? 35.484 26.550 76.139 1.00 29.98 381 PRO B C 1
ATOM 2114 O O . PRO B 1 45 ? 34.558 27.324 76.386 1.00 30.35 381 PRO B O 1
ATOM 2118 N N . SER B 1 46 ? 36.451 26.816 75.265 1.00 29.62 382 SER B N 1
ATOM 2119 C CA . SER B 1 46 ? 36.526 28.070 74.515 1.00 29.43 382 SER B CA 1
ATOM 2120 C C . SER B 1 46 ? 35.464 28.231 73.414 1.00 29.62 382 SER B C 1
ATOM 2121 O O . SER B 1 46 ? 35.419 29.263 72.744 1.00 29.59 382 SER B O 1
ATOM 2124 N N . ASN B 1 47 ? 34.637 27.218 73.196 1.00 29.39 383 ASN B N 1
ATOM 2125 C CA . ASN B 1 47 ? 33.517 27.371 72.278 1.00 29.54 383 ASN B CA 1
ATOM 2126 C C . ASN B 1 47 ? 32.201 26.831 72.801 1.00 28.65 383 ASN B C 1
ATOM 2127 O O . ASN B 1 47 ? 31.288 26.549 72.021 1.00 29.18 383 ASN B O 1
ATOM 2132 N N . GLN B 1 48 ? 32.073 26.775 74.123 1.00 27.58 384 GLN B N 1
ATOM 2133 C CA . GLN B 1 48 ? 30.874 26.229 74.755 1.00 27.12 384 GLN B CA 1
ATOM 2134 C C . GLN B 1 48 ? 29.624 27.034 74.412 1.00 25.65 384 GLN B C 1
ATOM 2135 O O . GLN B 1 48 ? 28.549 26.473 74.256 1.00 25.24 384 GLN B O 1
ATOM 2141 N N . VAL B 1 49 ? 29.763 28.347 74.298 1.00 24.46 385 VAL B N 1
ATOM 2142 C CA . VAL B 1 49 ? 28.593 29.192 74.047 1.00 23.72 385 VAL B CA 1
ATOM 2143 C C . VAL B 1 49 ? 28.105 28.977 72.617 1.00 22.90 385 VAL B C 1
ATOM 2144 O O . VAL B 1 49 ? 26.928 28.837 72.401 1.00 23.76 385 VAL B O 1
ATOM 2148 N N . TYR B 1 50 ? 29.022 28.940 71.657 1.00 22.61 386 TYR B N 1
ATOM 2149 C CA . TYR B 1 50 ? 28.667 28.695 70.271 1.00 22.57 386 TYR B CA 1
ATOM 2150 C C . TYR B 1 50 ? 28.086 27.272 70.081 1.00 22.30 386 TYR B C 1
ATOM 2151 O O . TYR B 1 50 ? 26.985 27.103 69.503 1.00 21.66 386 TYR B O 1
ATOM 2160 N N . LEU B 1 51 ? 28.794 26.262 70.575 1.00 21.66 387 LEU B N 1
ATOM 2161 C CA . LEU B 1 51 ? 28.338 24.853 70.448 1.00 22.31 387 LEU B CA 1
ATOM 2162 C C . LEU B 1 51 ? 26.926 24.662 70.986 1.00 22.10 387 LEU B C 1
ATOM 2163 O O . LEU B 1 51 ? 26.098 23.998 70.374 1.00 22.00 387 LEU B O 1
ATOM 2168 N N . SER B 1 52 ? 26.651 25.289 72.121 1.00 22.37 388 SER B N 1
ATOM 2169 C CA . SER B 1 52 ? 25.315 25.309 72.695 1.00 22.51 388 SER B CA 1
ATOM 2170 C C . SER B 1 52 ? 24.266 25.982 71.772 1.00 22.31 388 SER B C 1
ATOM 2171 O O . SER B 1 52 ? 23.152 25.448 71.591 1.00 21.31 388 SER B O 1
ATOM 2174 N N . TYR B 1 53 ? 24.622 27.142 71.206 1.00 21.81 389 TYR B N 1
ATOM 2175 C CA . TYR B 1 53 ? 23.740 27.838 70.253 1.00 21.54 389 TYR B CA 1
ATOM 2176 C C . TYR B 1 53 ? 23.431 26.941 69.060 1.00 21.09 389 TYR B C 1
ATOM 2177 O O . TYR B 1 53 ? 22.304 26.831 68.645 1.00 20.39 389 TYR B O 1
ATOM 2186 N N . ASN B 1 54 ? 24.470 26.337 68.509 1.00 20.72 390 ASN B N 1
ATOM 2187 C CA . ASN B 1 54 ? 24.346 25.497 67.337 1.00 21.27 390 ASN B CA 1
ATOM 2188 C C . ASN B 1 54 ? 23.515 24.239 67.649 1.00 20.53 390 ASN B C 1
ATOM 2189 O O . ASN B 1 54 ? 22.684 23.826 66.853 1.00 19.24 390 ASN B O 1
ATOM 2194 N N . ASN B 1 55 ? 23.714 23.664 68.837 1.00 20.22 391 ASN B N 1
ATOM 2195 C CA . ASN B 1 55 ? 22.893 22.532 69.304 1.00 19.61 391 ASN B CA 1
ATOM 2196 C C . ASN B 1 55 ? 21.399 22.902 69.199 1.00 19.64 391 ASN B C 1
ATOM 2197 O O . ASN B 1 55 ? 20.574 22.204 68.562 1.00 19.42 391 ASN B O 1
ATOM 2202 N N . VAL B 1 56 ? 21.064 24.034 69.808 1.00 19.07 392 VAL B N 1
ATOM 2203 C CA . VAL B 1 56 ? 19.675 24.469 69.900 1.00 18.80 392 VAL B CA 1
ATOM 2204 C C . VAL B 1 56 ? 19.119 24.871 68.543 1.00 18.70 392 VAL B C 1
ATOM 2205 O O . VAL B 1 56 ? 18.030 24.472 68.138 1.00 18.16 392 VAL B O 1
ATOM 2209 N N . SER B 1 57 ? 19.890 25.689 67.848 1.00 19.00 393 SER B N 1
ATOM 2210 C CA . SER B 1 57 ? 19.538 26.160 66.539 1.00 19.92 393 SER B CA 1
ATOM 2211 C C . SER B 1 57 ? 19.287 25.015 65.539 1.00 20.06 393 SER B C 1
ATOM 2212 O O . SER B 1 57 ? 18.368 25.082 64.708 1.00 19.56 393 SER B O 1
ATOM 2215 N N . SER B 1 58 ? 20.127 23.981 65.589 1.00 19.71 394 SER B N 1
ATOM 2216 C CA . SER B 1 58 ? 19.949 22.800 64.733 1.00 19.46 394 SER B CA 1
ATOM 2217 C C . SER B 1 58 ? 18.592 22.092 64.932 1.00 19.29 394 SER B C 1
ATOM 2218 O O . SER B 1 58 ? 17.929 21.738 63.966 1.00 17.77 394 SER B O 1
ATOM 2221 N N . LEU B 1 59 ? 18.193 21.902 66.183 1.00 18.85 395 LEU B N 1
ATOM 2222 C CA . LEU B 1 59 ? 16.893 21.333 66.501 1.00 19.36 395 LEU B CA 1
ATOM 2223 C C . LEU B 1 59 ? 15.754 22.208 65.972 1.00 19.12 395 LEU B C 1
ATOM 2224 O O . LEU B 1 59 ? 14.882 21.706 65.277 1.00 18.92 395 LEU B O 1
ATOM 2229 N N . LYS B 1 60 ? 15.805 23.514 66.216 1.00 19.13 396 LYS B N 1
ATOM 2230 C CA . LYS B 1 60 ? 14.795 24.428 65.715 1.00 18.79 396 LYS B CA 1
ATOM 2231 C C . LYS B 1 60 ? 14.679 24.322 64.185 1.00 19.13 396 LYS B C 1
ATOM 2232 O O . LYS B 1 60 ? 13.586 24.297 63.666 1.00 18.37 396 LYS B O 1
ATOM 2238 N N . MET B 1 61 ? 15.811 24.263 63.488 1.00 19.16 397 MET B N 1
ATOM 2239 C CA . MET B 1 61 ? 15.820 24.165 62.028 1.00 20.15 397 MET B CA 1
ATOM 2240 C C . MET B 1 61 ? 15.246 22.829 61.556 1.00 19.76 397 MET B C 1
ATOM 2241 O O . MET B 1 61 ? 14.500 22.780 60.566 1.00 19.25 397 MET B O 1
ATOM 2246 N N . LEU B 1 62 ? 15.578 21.757 62.268 1.00 18.56 398 LEU B N 1
ATOM 2247 C CA . LEU B 1 62 ? 15.020 20.447 61.948 1.00 19.14 398 LEU B CA 1
ATOM 2248 C C . LEU B 1 62 ? 13.495 20.481 62.030 1.00 19.24 398 LEU B C 1
ATOM 2249 O O . LEU B 1 62 ? 12.831 19.893 61.189 1.00 19.68 398 LEU B O 1
ATOM 2254 N N . VAL B 1 63 ? 12.950 21.149 63.046 1.00 19.60 399 VAL B N 1
ATOM 2255 C CA . VAL B 1 63 ? 11.483 21.241 63.243 1.00 19.43 399 VAL B CA 1
ATOM 2256 C C . VAL B 1 63 ? 10.840 21.885 62.006 1.00 19.88 399 VAL B C 1
ATOM 2257 O O . VAL B 1 63 ? 9.784 21.449 61.539 1.00 19.10 399 VAL B O 1
ATOM 2261 N N . ALA B 1 64 ? 11.517 22.897 61.464 1.00 20.66 400 ALA B N 1
ATOM 2262 C CA . ALA B 1 64 ? 10.988 23.704 60.359 1.00 21.17 400 ALA B CA 1
ATOM 2263 C C . ALA B 1 64 ? 11.221 23.145 58.943 1.00 22.38 400 ALA B C 1
ATOM 2264 O O . ALA B 1 64 ? 10.754 23.743 57.974 1.00 22.21 400 ALA B O 1
ATOM 2266 N N . LYS B 1 65 ? 11.933 22.025 58.809 1.00 24.12 401 LYS B N 1
ATOM 2267 C CA . LYS B 1 65 ? 12.175 21.406 57.494 1.00 25.19 401 LYS B CA 1
ATOM 2268 C C . LYS B 1 65 ? 10.855 21.109 56.775 1.00 25.76 401 LYS B C 1
ATOM 2269 O O . LYS B 1 65 ? 9.865 20.784 57.409 1.00 25.48 401 LYS B O 1
ATOM 2275 N N . ASP B 1 66 ? 10.834 21.241 55.453 1.00 27.51 402 ASP B N 1
ATOM 2276 C CA . ASP B 1 66 ? 9.551 21.204 54.702 1.00 28.94 402 ASP B CA 1
ATOM 2277 C C . ASP B 1 66 ? 9.042 19.832 54.258 1.00 28.82 402 ASP B C 1
ATOM 2278 O O . ASP B 1 66 ? 7.955 19.748 53.699 1.00 29.26 402 ASP B O 1
ATOM 2283 N N . ASN B 1 67 ? 9.805 18.774 54.487 1.00 28.53 403 ASN B N 1
ATOM 2284 C CA . ASN B 1 67 ? 9.503 17.461 53.906 1.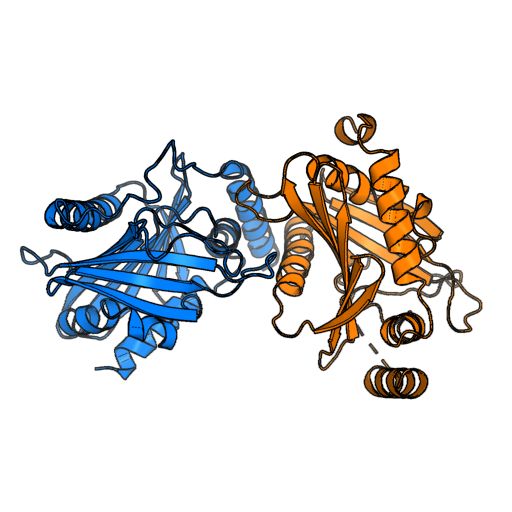00 28.91 403 ASN B CA 1
ATOM 2285 C C . ASN B 1 67 ? 9.184 16.377 54.980 1.00 28.21 403 ASN B C 1
ATOM 2286 O O . ASN B 1 67 ? 9.417 15.176 54.769 1.00 28.25 403 ASN B O 1
ATOM 2291 N N . TRP B 1 68 ? 8.663 16.812 56.131 1.00 26.34 404 TRP B N 1
ATOM 2292 C CA . TRP B 1 68 ? 8.122 15.887 57.118 1.00 25.20 404 TRP B CA 1
ATOM 2293 C C . TRP B 1 68 ? 6.819 15.283 56.603 1.00 24.98 404 TRP B C 1
ATOM 2294 O O . TRP B 1 68 ? 5.942 16.004 56.109 1.00 25.95 404 TRP B O 1
ATOM 2305 N N . VAL B 1 69 ? 6.689 13.967 56.734 1.00 24.24 405 VAL B N 1
ATOM 2306 C CA . VAL B 1 69 ? 5.526 13.231 56.261 1.00 24.00 405 VAL B CA 1
ATOM 2307 C C . VAL B 1 69 ? 4.954 12.386 57.409 1.00 24.24 405 VAL B C 1
ATOM 2308 O O . VAL B 1 69 ? 5.703 11.727 58.120 1.00 23.90 405 VAL B O 1
ATOM 2312 N N . LEU B 1 70 ? 3.635 12.408 57.601 1.00 24.09 406 LEU B N 1
ATOM 2313 C CA . LEU B 1 70 ? 2.990 11.548 58.598 1.00 24.08 406 LEU B CA 1
ATOM 2314 C C . LEU B 1 70 ? 3.049 10.083 58.174 1.00 24.69 406 LEU B C 1
ATOM 2315 O O . LEU B 1 70 ? 2.569 9.738 57.099 1.00 24.30 406 LEU B O 1
ATOM 2320 N N . SER B 1 71 ? 3.647 9.233 59.013 1.00 25.57 407 SER B N 1
ATOM 2321 C CA . SER B 1 71 ? 3.754 7.789 58.749 1.00 26.63 407 SER B CA 1
ATOM 2322 C C . SER B 1 71 ? 2.601 7.023 59.387 1.00 26.98 407 SER B C 1
ATOM 2323 O O . SER B 1 71 ? 2.065 6.105 58.801 1.00 26.08 407 SER B O 1
ATOM 2326 N N . SER B 1 72 ? 2.243 7.402 60.607 1.00 27.37 408 SER B N 1
ATOM 2327 C CA . SER B 1 72 ? 1.221 6.696 61.343 1.00 27.83 408 SER B CA 1
ATOM 2328 C C . SER B 1 72 ? 0.683 7.565 62.466 1.00 28.34 408 SER B C 1
ATOM 2329 O O . SER B 1 72 ? 1.323 8.537 62.883 1.00 28.19 408 SER B O 1
ATOM 2332 N N . GLU B 1 73 ? -0.507 7.213 62.920 1.00 29.30 409 GLU B N 1
ATOM 2333 C CA . GLU B 1 73 ? -1.125 7.810 64.097 1.00 30.64 409 GLU B CA 1
ATOM 2334 C C . GLU B 1 73 ? -1.733 6.671 64.916 1.00 31.05 409 GLU B C 1
ATOM 2335 O O . GLU B 1 73 ? -2.269 5.715 64.352 1.00 32.01 409 GLU B O 1
ATOM 2341 N N . ILE B 1 74 ? -1.607 6.749 66.232 1.00 31.42 410 ILE B N 1
ATOM 2342 C CA . ILE B 1 74 ? -2.187 5.776 67.152 1.00 31.88 410 ILE B CA 1
ATOM 2343 C C . ILE B 1 74 ? -2.542 6.568 68.396 1.00 32.35 410 ILE B C 1
ATOM 2344 O O . ILE B 1 74 ? -1.657 7.165 68.993 1.00 31.95 410 ILE B O 1
ATOM 2349 N N . SER B 1 75 ? -3.819 6.565 68.786 1.00 32.63 411 SER B N 1
ATOM 2350 C CA . SER B 1 75 ? -4.304 7.315 69.969 1.00 33.36 411 SER B CA 1
ATOM 2351 C C . SER B 1 75 ? -3.835 8.765 69.981 1.00 32.83 411 SER B C 1
ATOM 2352 O O . SER B 1 75 ? -3.203 9.211 70.943 1.00 33.94 411 SER B O 1
ATOM 2355 N N . GLN B 1 76 ? -4.123 9.497 68.906 1.00 32.08 412 GLN B N 1
ATOM 2356 C CA . GLN B 1 76 ? -3.811 10.937 68.829 1.00 31.11 412 GLN B CA 1
ATOM 2357 C C . GLN B 1 76 ? -2.313 11.232 68.950 1.00 29.36 412 GLN B C 1
ATOM 2358 O O . GLN B 1 76 ? -1.924 12.369 69.178 1.00 28.34 412 GLN B O 1
ATOM 2364 N N . VAL B 1 77 ? -1.488 10.196 68.823 1.00 27.77 413 VAL B N 1
ATOM 2365 C CA . VAL B 1 77 ? -0.044 10.320 68.847 1.00 26.81 413 VAL B CA 1
ATOM 2366 C C . VAL B 1 77 ? 0.426 10.074 67.425 1.00 26.32 413 VAL B C 1
ATOM 2367 O O . VAL B 1 77 ? -0.012 9.109 66.793 1.00 25.96 413 VAL B O 1
ATOM 2371 N N . ARG B 1 78 ? 1.302 10.942 66.923 1.00 25.09 414 ARG B N 1
ATOM 2372 C CA . ARG B 1 78 ? 1.677 10.936 65.524 1.00 24.48 414 ARG B CA 1
ATOM 2373 C C . ARG B 1 78 ? 3.156 10.721 65.350 1.00 23.21 414 ARG B C 1
ATOM 2374 O O . ARG B 1 78 ? 3.968 11.309 66.067 1.00 22.52 414 ARG B O 1
ATOM 2382 N N . LEU B 1 79 ? 3.493 9.872 64.393 1.00 21.94 415 LEU B N 1
ATOM 2383 C CA . LEU B 1 79 ? 4.874 9.562 64.049 1.00 21.61 415 LEU B CA 1
ATOM 2384 C C . LEU B 1 79 ? 5.132 10.084 62.631 1.00 21.44 415 LEU B C 1
ATOM 2385 O O . LEU B 1 79 ? 4.417 9.742 61.690 1.00 21.06 415 LEU B O 1
ATOM 2390 N N . TYR B 1 80 ? 6.142 10.935 62.502 1.00 21.78 416 TYR B N 1
ATOM 2391 C CA . TYR B 1 80 ? 6.520 11.551 61.231 1.00 21.70 416 TYR B CA 1
ATOM 2392 C C . TYR B 1 80 ? 7.895 11.118 60.846 1.00 20.92 416 TYR B C 1
ATOM 2393 O O . TYR B 1 80 ? 8.734 10.888 61.704 1.00 20.53 416 TYR B O 1
ATOM 2402 N N . THR B 1 81 ? 8.145 11.092 59.556 1.00 20.90 417 THR B N 1
ATOM 2403 C CA . THR B 1 81 ? 9.485 10.883 59.058 1.00 22.27 417 THR B CA 1
ATOM 2404 C C . THR B 1 81 ? 9.862 11.907 58.008 1.00 23.21 417 THR B C 1
ATOM 2405 O O . THR B 1 81 ? 9.029 12.571 57.390 1.00 22.60 417 THR B O 1
ATOM 2409 N N . LEU B 1 82 ? 11.160 12.002 57.833 1.00 26.31 418 LEU B N 1
ATOM 2410 C CA . LEU B 1 82 ? 11.798 12.879 56.889 1.00 28.80 418 LEU B CA 1
ATOM 2411 C C . LEU B 1 82 ? 12.855 11.996 56.261 1.00 30.58 418 LEU B C 1
ATOM 2412 O O . LEU B 1 82 ? 13.809 11.577 56.941 1.00 30.98 418 LEU B O 1
ATOM 2417 N N . GLU B 1 83 ? 12.660 11.662 54.996 1.00 32.63 419 GLU B N 1
ATOM 2418 C CA . GLU B 1 83 ? 13.617 10.826 54.268 1.00 35.02 419 GLU B CA 1
ATOM 2419 C C . GLU B 1 83 ? 14.589 11.721 53.499 1.00 36.13 419 GLU B C 1
ATOM 2420 O O . GLU B 1 83 ? 14.411 11.961 52.310 1.00 36.44 419 GLU B O 1
ATOM 2426 N N . ASP B 1 84 ? 15.584 12.261 54.204 1.00 38.02 420 ASP B N 1
ATOM 2427 C CA . ASP B 1 84 ? 16.670 13.036 53.565 1.00 39.18 420 ASP B CA 1
ATOM 2428 C C . ASP B 1 84 ? 17.563 12.106 52.752 1.00 39.31 420 ASP B C 1
ATOM 2429 O O . ASP B 1 84 ? 17.493 10.896 52.885 1.00 38.84 420 ASP B O 1
ATOM 2434 N N . ASP B 1 85 ? 18.411 12.693 51.913 1.00 40.04 421 ASP B N 1
ATOM 2435 C CA . ASP B 1 85 ? 19.355 11.919 51.082 1.00 40.49 421 ASP B CA 1
ATOM 2436 C C . ASP B 1 85 ? 20.382 11.186 51.956 1.00 39.83 421 ASP B C 1
ATOM 2437 O O . ASP B 1 85 ? 20.915 10.156 51.547 1.00 40.11 421 ASP B O 1
ATOM 2442 N N . LYS B 1 86 ? 20.646 11.717 53.152 1.00 38.83 422 LYS B N 1
ATOM 2443 C CA . LYS B 1 86 ? 21.591 11.088 54.073 1.00 38.03 422 LYS B CA 1
ATOM 2444 C C . LYS B 1 86 ? 20.887 10.309 55.179 1.00 36.45 422 LYS B C 1
ATOM 2445 O O . LYS B 1 86 ? 21.362 9.242 55.563 1.00 36.76 422 LYS B O 1
ATOM 2451 N N . PHE B 1 87 ? 19.761 10.823 55.677 1.00 34.32 423 PHE B N 1
ATOM 2452 C CA . PHE B 1 87 ? 19.210 10.337 56.933 1.00 32.38 423 PHE B CA 1
ATOM 2453 C C . PHE B 1 87 ? 17.725 10.067 56.896 1.00 30.28 423 PHE B C 1
ATOM 2454 O O . PHE B 1 87 ? 16.976 10.767 56.218 1.00 29.73 423 PHE B O 1
ATOM 2462 N N . LEU B 1 88 ? 17.324 9.041 57.645 1.00 27.78 424 LEU B N 1
ATOM 2463 C CA . LEU B 1 88 ? 15.929 8.759 57.935 1.00 26.51 424 LEU B CA 1
ATOM 2464 C C . LEU B 1 88 ? 15.597 9.393 59.269 1.00 25.18 424 LEU B C 1
ATOM 2465 O O . LEU B 1 88 ? 15.782 8.792 60.318 1.00 27.02 424 LEU B O 1
ATOM 2470 N N . SER B 1 89 ? 15.134 10.621 59.254 1.00 23.62 425 SER B N 1
ATOM 2471 C CA . SER B 1 89 ? 14.823 11.306 60.501 1.00 21.75 425 SER B CA 1
ATOM 2472 C C . SER B 1 89 ? 13.388 11.020 60.885 1.00 21.33 425 SER B C 1
ATOM 2473 O O . SER B 1 89 ? 12.539 10.816 60.019 1.00 20.73 425 SER B O 1
ATOM 2476 N N . PHE B 1 90 ? 13.120 10.995 62.184 1.00 20.18 426 PHE B N 1
ATOM 2477 C CA . PHE B 1 90 ? 11.750 10.851 62.655 1.00 20.48 426 PHE B CA 1
ATOM 2478 C C . PHE B 1 90 ? 11.420 11.805 63.809 1.00 19.64 426 PHE B C 1
ATOM 2479 O O . PHE B 1 90 ? 12.312 12.348 64.480 1.00 20.39 426 PHE B O 1
ATOM 2487 N N . HIS B 1 91 ? 10.141 11.997 64.036 1.00 19.27 427 HIS B N 1
ATOM 2488 C CA . HIS B 1 91 ? 9.705 12.646 65.246 1.00 20.54 427 HIS B CA 1
ATOM 2489 C C . HIS B 1 91 ? 8.288 12.242 65.611 1.00 21.03 427 HIS B C 1
ATOM 2490 O O . HIS B 1 91 ? 7.469 11.876 64.752 1.00 20.68 427 HIS B O 1
ATOM 2497 N N . MET B 1 92 ? 8.033 12.276 66.904 1.00 21.34 428 MET B N 1
ATOM 2498 C CA . MET B 1 92 ? 6.733 11.967 67.437 1.00 22.74 428 MET B CA 1
ATOM 2499 C C . MET B 1 92 ? 6.097 13.183 68.078 1.00 22.64 428 MET B C 1
ATOM 2500 O O . MET B 1 92 ? 6.815 14.000 68.657 1.00 23.47 428 MET B O 1
ATOM 2505 N N . GLU B 1 93 ? 4.769 13.293 67.968 1.00 23.06 429 GLU B N 1
ATOM 2506 C CA . GLU B 1 93 ? 3.985 14.393 68.563 1.00 23.82 429 GLU B CA 1
ATOM 2507 C C . GLU B 1 93 ? 2.790 13.885 69.328 1.00 22.84 429 GLU B C 1
ATOM 2508 O O . GLU B 1 93 ? 2.087 13.000 68.861 1.00 22.97 429 GLU B O 1
ATOM 2514 N N . MET B 1 94 ? 2.545 14.505 70.474 1.00 22.20 430 MET B N 1
ATOM 2515 C CA . MET B 1 94 ? 1.351 14.273 71.270 1.00 22.04 430 MET B CA 1
ATOM 2516 C C . MET B 1 94 ? 1.030 15.578 72.010 1.00 21.68 430 MET B C 1
ATOM 2517 O O . MET B 1 94 ? 1.879 16.477 72.108 1.00 22.11 430 MET B O 1
ATOM 2522 N N . VAL B 1 95 ? -0.193 15.671 72.509 1.00 21.74 431 VAL B N 1
ATOM 2523 C CA . VAL B 1 95 ? -0.638 16.769 73.364 1.00 21.89 431 VAL B CA 1
ATOM 2524 C C . VAL B 1 95 ? -0.859 16.212 74.767 1.00 21.86 431 VAL B C 1
ATOM 2525 O O . VAL B 1 95 ? -1.652 15.300 74.930 1.00 21.27 431 VAL B O 1
ATOM 2529 N N . VAL B 1 96 ? -0.152 16.758 75.758 1.00 21.80 432 VAL B N 1
ATOM 2530 C CA . VAL B 1 96 ? -0.208 16.284 77.144 1.00 21.90 432 VAL B CA 1
ATOM 2531 C C . VAL B 1 96 ? -0.834 17.366 78.055 1.00 22.59 432 VAL B C 1
ATOM 2532 O O . VAL B 1 96 ? -0.604 18.571 77.860 1.00 23.36 432 VAL B O 1
ATOM 2536 N N . HIS B 1 97 ? -1.624 16.936 79.041 1.00 22.65 433 HIS B N 1
ATOM 2537 C CA . HIS B 1 97 ? -2.257 17.860 79.973 1.00 23.08 433 HIS B CA 1
ATOM 2538 C C . HIS B 1 97 ? -1.298 18.172 81.126 1.00 23.04 433 HIS B C 1
ATOM 2539 O O . HIS B 1 97 ? -1.474 17.719 82.254 1.00 22.48 433 HIS B O 1
ATOM 2546 N N . VAL B 1 98 ? -0.269 18.939 80.794 1.00 23.25 434 VAL B N 1
ATOM 2547 C CA . VAL B 1 98 ? 0.734 19.406 81.729 1.00 23.89 434 VAL B CA 1
ATOM 2548 C C . VAL B 1 98 ? 1.189 20.775 81.238 1.00 23.71 434 VAL B C 1
ATOM 2549 O O . VAL B 1 98 ? 1.138 21.072 80.031 1.00 23.59 434 VAL B O 1
ATOM 2553 N N . ASP B 1 99 ? 1.647 21.598 82.166 1.00 23.89 435 ASP B N 1
ATOM 2554 C CA . ASP B 1 99 ? 2.124 22.924 81.825 1.00 24.47 435 ASP B CA 1
ATOM 2555 C C . ASP B 1 99 ? 3.481 22.807 81.099 1.00 23.77 435 ASP B C 1
ATOM 2556 O O . ASP B 1 99 ? 4.319 21.990 81.493 1.00 23.10 435 ASP B O 1
ATOM 2561 N N . ALA B 1 100 ? 3.686 23.602 80.044 1.00 23.14 436 ALA B N 1
ATOM 2562 C CA . ALA B 1 100 ? 4.921 23.506 79.241 1.00 23.22 436 ALA B CA 1
ATOM 2563 C C . ALA B 1 100 ? 6.200 23.746 80.068 1.00 23.09 436 ALA B C 1
ATOM 2564 O O . ALA B 1 100 ? 7.175 23.020 79.897 1.00 22.55 436 ALA B O 1
ATOM 2566 N N . ALA B 1 101 ? 6.190 24.756 80.941 1.00 22.75 437 ALA B N 1
ATOM 2567 C CA . ALA B 1 101 ? 7.332 25.050 81.820 1.00 22.91 437 ALA B CA 1
ATOM 2568 C C . ALA B 1 101 ? 7.707 23.844 82.697 1.00 23.18 437 ALA B C 1
ATOM 2569 O O . ALA B 1 101 ? 8.897 23.546 82.884 1.00 23.29 437 ALA B O 1
ATOM 2571 N N . GLN B 1 102 ? 6.693 23.165 83.236 1.00 22.73 438 GLN B N 1
ATOM 2572 C CA . GLN B 1 102 ? 6.909 21.976 84.047 1.00 23.19 438 GLN B CA 1
ATOM 2573 C C . GLN B 1 102 ? 7.431 20.808 83.194 1.00 23.27 438 GLN B C 1
ATOM 2574 O O . GLN B 1 102 ? 8.367 20.114 83.604 1.00 23.46 438 GLN B O 1
ATOM 2580 N N . ALA B 1 103 ? 6.837 20.605 82.015 1.00 23.23 439 ALA B N 1
ATOM 2581 C CA . ALA B 1 103 ? 7.311 19.594 81.063 1.00 23.08 439 ALA B CA 1
ATOM 2582 C C . ALA B 1 103 ? 8.779 19.848 80.661 1.00 22.92 439 ALA B C 1
ATOM 2583 O O . ALA B 1 103 ? 9.561 18.909 80.492 1.00 23.26 439 ALA B O 1
ATOM 2585 N N . PHE B 1 104 ? 9.141 21.118 80.547 1.00 22.89 440 PHE B N 1
ATOM 2586 C CA . PHE B 1 104 ? 10.511 21.550 80.223 1.00 22.88 440 PHE B CA 1
ATOM 2587 C C . PHE B 1 104 ? 11.536 21.154 81.296 1.00 22.61 440 PHE B C 1
ATOM 2588 O O . PHE B 1 104 ? 12.585 20.606 80.967 1.00 22.45 440 PHE B O 1
ATOM 2596 N N . LEU B 1 105 ? 11.237 21.421 82.566 1.00 22.91 441 LEU B N 1
ATOM 2597 C CA . LEU B 1 105 ? 12.132 21.016 83.660 1.00 23.03 441 LEU B CA 1
ATOM 2598 C C . LEU B 1 105 ? 12.204 19.466 83.788 1.00 23.07 441 LEU B C 1
ATOM 2599 O O . LEU B 1 105 ? 13.272 18.894 83.996 1.00 22.70 441 LEU B O 1
ATOM 2604 N N . LEU B 1 106 ? 11.063 18.793 83.641 1.00 23.24 442 LEU B N 1
ATOM 2605 C CA . LEU B 1 106 ? 11.021 17.335 83.752 1.00 23.26 442 LEU B CA 1
ATOM 2606 C C . LEU B 1 106 ? 11.835 16.650 82.663 1.00 23.29 442 LEU B C 1
ATOM 2607 O O . LEU B 1 106 ? 12.548 15.682 82.922 1.00 23.81 442 LEU B O 1
ATOM 2612 N N . LEU B 1 107 ? 11.711 17.143 81.440 1.00 23.32 443 LEU B N 1
ATOM 2613 C CA . LEU B 1 107 ? 12.384 16.530 80.310 1.00 23.22 443 LEU B CA 1
ATOM 2614 C C . LEU B 1 107 ? 13.818 17.011 80.114 1.00 24.05 443 LEU B C 1
ATOM 2615 O O . LEU B 1 107 ? 14.605 16.315 79.474 1.00 23.91 443 LEU B O 1
ATOM 2620 N N . SER B 1 108 ? 14.170 18.189 80.635 1.00 24.73 444 SER B N 1
ATOM 2621 C CA . SER B 1 108 ? 15.531 18.693 80.449 1.00 25.32 444 SER B CA 1
ATOM 2622 C C . SER B 1 108 ? 16.520 18.027 81.407 1.00 26.57 444 SER B C 1
ATOM 2623 O O . SER B 1 108 ? 17.717 18.058 81.164 1.00 26.96 444 SER B O 1
ATOM 2626 N N . ASP B 1 109 ? 16.028 17.413 82.481 1.00 27.82 445 ASP B N 1
ATOM 2627 C CA . ASP B 1 109 ? 16.890 16.620 83.364 1.00 28.66 445 ASP B CA 1
ATOM 2628 C C . ASP B 1 109 ? 17.033 15.188 82.824 1.00 28.81 445 ASP B C 1
ATOM 2629 O O . ASP B 1 109 ? 16.249 14.298 83.161 1.00 28.38 445 ASP B O 1
ATOM 2634 N N . LEU B 1 110 ? 18.043 14.979 81.981 1.00 29.10 446 LEU B N 1
ATOM 2635 C CA . LEU B 1 110 ? 18.244 13.684 81.332 1.00 30.50 446 LEU B CA 1
ATOM 2636 C C . LEU B 1 110 ? 18.547 12.540 82.325 1.00 30.79 446 LEU B C 1
ATOM 2637 O O . LEU B 1 110 ? 18.395 11.356 81.972 1.00 30.85 446 LEU B O 1
ATOM 2642 N N . ARG B 1 111 ? 18.968 12.895 83.541 1.00 31.23 447 ARG B N 1
ATOM 2643 C CA . ARG B 1 111 ? 19.180 11.914 84.616 1.00 32.26 447 ARG B CA 1
ATOM 2644 C C . ARG B 1 111 ? 17.902 11.128 84.880 1.00 32.13 447 ARG B C 1
ATOM 2645 O O . ARG B 1 111 ? 17.950 9.960 85.220 1.00 32.41 447 ARG B O 1
ATOM 2653 N N . GLN B 1 112 ? 16.764 11.786 84.713 1.00 32.38 448 GLN B N 1
ATOM 2654 C CA . GLN B 1 112 ? 15.453 11.199 84.981 1.00 32.74 448 GLN B CA 1
ATOM 2655 C C . GLN B 1 112 ? 14.857 10.438 83.809 1.00 31.81 448 GLN B C 1
ATOM 2656 O O . GLN B 1 112 ? 13.840 9.766 83.971 1.00 31.93 448 GLN B O 1
ATOM 2662 N N . ARG B 1 113 ? 15.464 10.554 82.632 1.00 31.02 449 ARG B N 1
ATOM 2663 C CA . ARG B 1 113 ? 14.934 9.909 81.437 1.00 30.25 449 ARG B CA 1
ATOM 2664 C C . ARG B 1 113 ? 14.928 8.354 81.494 1.00 29.98 449 ARG B C 1
ATOM 2665 O O . ARG B 1 113 ? 14.012 7.731 80.946 1.00 29.24 449 ARG B O 1
ATOM 2673 N N . PRO B 1 114 ? 15.938 7.722 82.139 1.00 29.58 450 PRO B N 1
ATOM 2674 C CA . PRO B 1 114 ? 15.884 6.262 82.329 1.00 29.86 450 PRO B CA 1
ATOM 2675 C C . PRO B 1 114 ? 14.603 5.767 83.012 1.00 30.14 450 PRO B C 1
ATOM 2676 O O . PRO B 1 114 ? 14.172 4.648 82.757 1.00 30.34 450 PRO B O 1
ATOM 2680 N N . GLU B 1 115 ? 13.985 6.611 83.835 1.00 30.62 451 GLU B N 1
ATOM 2681 C CA . GLU B 1 115 ? 12.742 6.250 84.517 1.00 30.82 451 GLU B CA 1
ATOM 2682 C C . GLU B 1 115 ? 11.565 5.976 83.592 1.00 30.67 451 GLU B C 1
ATOM 2683 O O . GLU B 1 115 ? 10.746 5.117 83.907 1.00 30.25 451 GLU B O 1
ATOM 2689 N N . TRP B 1 116 ? 11.469 6.712 82.474 1.00 30.19 452 TRP B N 1
ATOM 2690 C CA . TRP B 1 116 ? 10.356 6.533 81.517 1.00 29.71 452 TRP B CA 1
ATOM 2691 C C . TRP B 1 116 ? 10.767 5.978 80.162 1.00 29.55 452 TRP B C 1
ATOM 2692 O O . TRP B 1 116 ? 9.921 5.540 79.406 1.00 29.91 452 TRP B O 1
ATOM 2703 N N . ASP B 1 117 ? 12.056 5.984 79.846 1.00 29.66 453 ASP B N 1
ATOM 2704 C CA . ASP B 1 117 ? 12.515 5.592 78.512 1.00 29.49 453 ASP B CA 1
ATOM 2705 C C . ASP B 1 117 ? 13.477 4.405 78.555 1.00 29.34 453 ASP B C 1
ATOM 2706 O O . ASP B 1 117 ? 14.645 4.543 78.932 1.00 28.60 453 ASP B O 1
ATOM 2711 N N . LYS B 1 118 ? 12.989 3.253 78.109 1.00 29.43 454 LYS B N 1
ATOM 2712 C CA . LYS B 1 118 ? 13.777 2.027 78.130 1.00 29.87 454 LYS B CA 1
ATOM 2713 C C . LYS B 1 118 ? 15.064 2.145 77.321 1.00 29.81 454 LYS B C 1
ATOM 2714 O O . LYS B 1 118 ? 16.028 1.441 77.568 1.00 29.72 454 LYS B O 1
ATOM 2720 N N . HIS B 1 119 ? 15.084 3.061 76.365 1.00 29.95 455 HIS B N 1
ATOM 2721 C CA . HIS B 1 119 ? 16.242 3.226 75.494 1.00 30.01 455 HIS B CA 1
ATOM 2722 C C . HIS B 1 119 ? 17.382 3.949 76.189 1.00 29.05 455 HIS B C 1
ATOM 2723 O O . HIS B 1 119 ? 18.492 3.986 75.666 1.00 29.00 455 HIS B O 1
ATOM 2730 N N . TYR B 1 120 ? 17.078 4.557 77.335 1.00 28.12 456 TYR B N 1
ATOM 2731 C CA . TYR B 1 120 ? 18.072 5.160 78.211 1.00 27.61 456 TYR B CA 1
ATOM 2732 C C . TYR B 1 120 ? 18.339 4.189 79.375 1.00 26.75 456 TYR B C 1
ATOM 2733 O O . TYR B 1 120 ? 17.628 4.185 80.371 1.00 25.90 456 TYR B O 1
ATOM 2742 N N . ARG B 1 121 ? 19.355 3.354 79.213 1.00 26.32 457 ARG B N 1
ATOM 2743 C CA . ARG B 1 121 ? 19.715 2.376 80.236 1.00 26.05 457 ARG B CA 1
ATOM 2744 C C . ARG B 1 121 ? 20.269 3.099 81.438 1.00 25.66 457 ARG B C 1
ATOM 2745 O O . ARG B 1 121 ? 19.848 2.833 82.566 1.00 25.37 457 ARG B O 1
ATOM 2753 N N . SER B 1 122 ? 21.211 4.017 81.193 1.00 24.86 458 SER B N 1
ATOM 2754 C CA . SER B 1 122 ? 21.793 4.834 82.262 1.00 24.97 458 SER B CA 1
ATOM 2755 C C . SER B 1 122 ? 22.205 6.202 81.765 1.00 24.69 458 SER B C 1
ATOM 2756 O O . SER B 1 122 ? 22.445 6.405 80.568 1.00 24.05 458 SER B O 1
ATOM 2759 N N . VAL B 1 123 ? 22.297 7.130 82.710 1.00 24.95 459 VAL B N 1
ATOM 2760 C CA . VAL B 1 123 ? 22.707 8.506 82.419 1.00 24.68 459 VAL B CA 1
ATOM 2761 C C . VAL B 1 123 ? 23.606 9.009 83.527 1.00 24.56 459 VAL B C 1
ATOM 2762 O O . VAL B 1 123 ? 23.282 8.918 84.710 1.00 24.47 459 VAL B O 1
ATOM 2766 N N . GLU B 1 124 ? 24.745 9.538 83.114 1.00 24.52 460 GLU B N 1
ATOM 2767 C CA . GLU B 1 124 ? 25.734 10.090 84.005 1.00 24.72 460 GLU B CA 1
ATOM 2768 C C . GLU B 1 124 ? 26.083 11.510 83.559 1.00 24.28 460 GLU B C 1
ATOM 2769 O O . GLU B 1 124 ? 26.363 11.740 82.370 1.00 24.34 460 GLU B O 1
ATOM 2775 N N . LEU B 1 125 ? 26.043 12.453 84.495 1.00 24.10 461 LEU B N 1
ATOM 2776 C CA . LEU B 1 125 ? 26.445 13.846 84.227 1.00 24.31 461 LEU B CA 1
ATOM 2777 C C . LEU B 1 125 ? 27.956 13.920 84.218 1.00 24.04 461 LEU B C 1
ATOM 2778 O O . LEU B 1 125 ? 28.592 13.665 85.222 1.00 24.25 461 LEU B O 1
ATOM 2783 N N . VAL B 1 126 ? 28.534 14.239 83.077 1.00 23.92 462 VAL B N 1
ATOM 2784 C CA . VAL B 1 126 ? 29.976 14.403 82.981 1.00 24.23 462 VAL B CA 1
ATOM 2785 C C . VAL B 1 126 ? 30.362 15.803 83.466 1.00 24.05 462 VAL B C 1
ATOM 2786 O O . VAL B 1 126 ? 31.206 15.974 84.334 1.00 23.29 462 VAL B O 1
ATOM 2790 N N . GLN B 1 127 ? 29.697 16.812 82.925 1.00 24.11 463 GLN B N 1
ATOM 2791 C CA . GLN B 1 127 ? 30.140 18.180 83.109 1.00 24.55 463 GLN B CA 1
ATOM 2792 C C . GLN B 1 127 ? 28.934 19.103 83.048 1.00 24.45 463 GLN B C 1
ATOM 2793 O O . GLN B 1 127 ? 28.227 19.154 82.031 1.00 23.99 463 GLN B O 1
ATOM 2799 N N . GLN B 1 128 ? 28.644 19.768 84.162 1.00 24.35 464 GLN B N 1
ATOM 2800 C CA . GLN B 1 128 ? 27.648 20.818 84.172 1.00 24.65 464 GLN B CA 1
ATOM 2801 C C . GLN B 1 128 ? 28.346 22.011 83.531 1.00 24.62 464 GLN B C 1
ATOM 2802 O O . GLN B 1 128 ? 29.298 22.531 84.099 1.00 24.35 464 GLN B O 1
ATOM 2808 N N . VAL B 1 129 ? 27.889 22.418 82.346 1.00 23.98 465 VAL B N 1
ATOM 2809 C CA . VAL B 1 129 ? 28.529 23.513 81.616 1.00 23.81 465 VAL B CA 1
ATOM 2810 C C . VAL B 1 129 ? 28.002 24.868 82.116 1.00 23.55 465 VAL B C 1
ATOM 2811 O O . VAL B 1 129 ? 28.782 25.774 82.416 1.00 23.90 465 VAL B O 1
ATOM 2815 N N . ASP B 1 130 ? 26.686 24.993 82.236 1.00 23.20 466 ASP B N 1
ATOM 2816 C CA . ASP B 1 130 ? 26.087 26.165 82.875 1.00 23.32 466 ASP B CA 1
ATOM 2817 C C . ASP B 1 130 ? 24.663 25.828 83.291 1.00 22.97 466 ASP B C 1
ATOM 2818 O O . ASP B 1 130 ? 24.266 24.683 83.226 1.00 22.59 466 ASP B O 1
ATOM 2823 N N . GLU B 1 131 ? 23.900 26.808 83.747 1.00 23.62 467 GLU B N 1
ATOM 2824 C CA . GLU B 1 131 ? 22.489 26.577 84.129 1.00 24.37 467 GLU B CA 1
ATOM 2825 C C . GLU B 1 131 ? 21.669 25.746 83.110 1.00 24.04 467 GLU B C 1
ATOM 2826 O O . GLU B 1 131 ? 20.871 24.911 83.501 1.00 23.39 467 GLU B O 1
ATOM 2832 N N . ASP B 1 132 ? 21.867 25.981 81.814 1.00 23.52 468 ASP B N 1
ATOM 2833 C CA . ASP B 1 132 ? 21.076 25.320 80.771 1.00 22.97 468 ASP B CA 1
ATOM 2834 C C . ASP B 1 132 ? 21.851 24.406 79.820 1.00 22.43 468 ASP B C 1
ATOM 2835 O O . ASP B 1 132 ? 21.344 24.080 78.755 1.00 22.70 468 ASP B O 1
ATOM 2840 N N . ASP B 1 133 ? 23.069 24.010 80.170 1.00 21.38 469 ASP B N 1
ATOM 2841 C CA . ASP B 1 133 ? 23.871 23.168 79.279 1.00 20.91 469 ASP B CA 1
ATOM 2842 C C . ASP B 1 133 ? 24.650 22.156 80.107 1.00 20.59 469 ASP B C 1
ATOM 2843 O O . ASP B 1 133 ? 25.260 22.501 81.146 1.00 20.61 469 ASP B O 1
ATOM 2848 N N . ALA B 1 134 ? 24.648 20.914 79.638 1.00 20.08 470 ALA B N 1
ATOM 2849 C CA . ALA B 1 134 ? 25.355 19.854 80.320 1.00 19.56 470 ALA B CA 1
ATOM 2850 C C . ALA B 1 134 ? 25.838 18.763 79.346 1.00 19.40 470 ALA B C 1
ATOM 2851 O O . ALA B 1 134 ? 25.217 18.524 78.308 1.00 18.47 470 ALA B O 1
ATOM 2853 N N . ILE B 1 135 ? 26.960 18.122 79.687 1.00 18.33 471 ILE B N 1
ATOM 2854 C CA . ILE B 1 135 ? 27.446 16.972 78.937 1.00 18.32 471 ILE B CA 1
ATOM 2855 C C . ILE B 1 135 ? 27.108 15.742 79.772 1.00 18.34 471 ILE B C 1
ATOM 2856 O O . ILE B 1 135 ? 27.357 15.719 80.986 1.00 17.91 471 ILE B O 1
ATOM 2861 N N . TYR B 1 136 ? 26.518 14.747 79.116 1.00 18.53 472 TYR B N 1
ATOM 2862 C CA . TYR B 1 136 ? 26.095 13.513 79.734 1.00 19.19 472 TYR B CA 1
ATOM 2863 C C . TYR B 1 136 ? 26.743 12.343 79.045 1.00 19.94 472 TYR B C 1
ATOM 2864 O O . TYR B 1 136 ? 26.940 12.373 77.836 1.00 20.71 472 TYR B O 1
ATOM 2873 N N . HIS B 1 137 ? 27.061 11.316 79.826 1.00 20.57 473 HIS B N 1
ATOM 2874 C CA . HIS B 1 137 ? 27.389 9.999 79.299 1.00 21.09 473 HIS B CA 1
ATOM 2875 C C . HIS B 1 137 ? 26.121 9.137 79.395 1.00 21.28 473 HIS B C 1
ATOM 2876 O O . HIS B 1 137 ? 25.579 8.924 80.475 1.00 21.23 473 HIS B O 1
ATOM 2883 N N . VAL B 1 138 ? 25.637 8.678 78.251 1.00 21.33 474 VAL B N 1
ATOM 2884 C CA . VAL B 1 138 ? 24.417 7.883 78.192 1.00 22.12 474 VAL B CA 1
ATOM 2885 C C . VAL B 1 138 ? 24.735 6.491 77.682 1.00 22.99 474 VAL B C 1
ATOM 2886 O O . VAL B 1 138 ? 25.482 6.338 76.710 1.00 22.93 474 VAL B O 1
ATOM 2890 N N . THR B 1 139 ? 24.167 5.481 78.326 1.00 23.85 475 THR B N 1
ATOM 2891 C CA . THR B 1 139 ? 24.287 4.131 77.818 1.00 25.25 475 THR B CA 1
ATOM 2892 C C . THR B 1 139 ? 22.904 3.648 77.406 1.00 26.58 475 THR B C 1
ATOM 2893 O O . THR B 1 139 ? 21.884 4.100 77.938 1.00 26.10 475 THR B O 1
ATOM 2897 N N . SER B 1 140 ? 22.895 2.727 76.450 1.00 27.95 476 SER B N 1
ATOM 2898 C CA . SER B 1 140 ? 21.668 2.279 75.811 1.00 29.64 476 SER B CA 1
ATOM 2899 C C . SER B 1 140 ? 21.731 0.770 75.582 1.00 30.83 476 SER B C 1
ATOM 2900 O O . SER B 1 140 ? 22.785 0.267 75.188 1.00 29.89 476 SER B O 1
ATOM 2903 N N . PRO B 1 141 ? 20.609 0.052 75.832 1.00 32.86 477 PRO B N 1
ATOM 2904 C CA . PRO B 1 141 ? 20.626 -1.381 75.593 1.00 34.51 477 PRO B CA 1
ATOM 2905 C C . PRO B 1 141 ? 20.905 -1.671 74.133 1.00 36.01 477 PRO B C 1
ATOM 2906 O O . PRO B 1 141 ? 20.461 -0.918 73.258 1.00 36.02 477 PRO B O 1
ATOM 2910 N N . ALA B 1 142 ? 21.682 -2.722 73.892 1.00 37.80 478 ALA B N 1
ATOM 2911 C CA . ALA B 1 142 ? 21.916 -3.222 72.543 1.00 39.54 478 ALA B CA 1
ATOM 2912 C C . ALA B 1 142 ? 20.598 -3.691 71.928 1.00 41.01 478 ALA B C 1
ATOM 2913 O O . ALA B 1 142 ? 19.763 -4.304 72.603 1.00 41.25 478 ALA B O 1
ATOM 2915 N N . LEU B 1 143 ? 20.411 -3.377 70.651 1.00 42.72 479 LEU B N 1
ATOM 2916 C CA . LEU B 1 143 ? 19.233 -3.826 69.911 1.00 43.91 479 LEU B CA 1
ATOM 2917 C C . LEU B 1 143 ? 19.566 -4.025 68.428 1.00 44.57 479 LEU B C 1
ATOM 2918 O O . LEU B 1 143 ? 20.229 -3.184 67.807 1.00 44.83 479 LEU B O 1
ATOM 2923 N N . GLY B 1 144 ? 19.114 -5.155 67.883 1.00 45.34 480 GLY B N 1
ATOM 2924 C CA . GLY B 1 144 ? 19.464 -5.568 66.532 1.00 45.69 480 GLY B CA 1
ATOM 2925 C C . GLY B 1 144 ? 20.709 -6.442 66.509 1.00 46.08 480 GLY B C 1
ATOM 2926 O O . GLY B 1 144 ? 21.666 -6.150 65.789 1.00 46.57 480 GLY B O 1
ATOM 2927 N N . GLY B 1 145 ? 20.706 -7.503 67.312 1.00 46.21 481 GLY B N 1
ATOM 2928 C CA . GLY B 1 145 ? 21.728 -8.552 67.225 1.00 46.25 481 GLY B CA 1
ATOM 2929 C C . GLY B 1 145 ? 23.031 -8.355 67.986 1.00 46.38 481 GLY B C 1
ATOM 2930 O O . GLY B 1 145 ? 23.836 -9.287 68.080 1.00 46.46 481 GLY B O 1
ATOM 2931 N N . HIS B 1 146 ? 23.241 -7.165 68.551 1.00 46.43 482 HIS B N 1
ATOM 2932 C CA . HIS B 1 146 ? 24.519 -6.842 69.194 1.00 46.25 482 HIS B CA 1
ATOM 2933 C C . HIS B 1 146 ? 24.642 -7.496 70.572 1.00 45.72 482 HIS B C 1
ATOM 2934 O O . HIS B 1 146 ? 23.655 -7.604 71.306 1.00 45.81 482 HIS B O 1
ATOM 2941 N N . THR B 1 147 ? 25.852 -7.936 70.918 1.00 44.85 483 THR B N 1
ATOM 2942 C CA . THR B 1 147 ? 26.127 -8.429 72.270 1.00 44.12 483 THR B CA 1
ATOM 2943 C C . THR B 1 147 ? 26.902 -7.385 73.109 1.00 43.01 483 THR B C 1
ATOM 2944 O O . THR B 1 147 ? 27.695 -7.750 73.981 1.00 43.45 483 THR B O 1
ATOM 2948 N N . LYS B 1 148 ? 26.676 -6.100 72.833 1.00 41.30 484 LYS B N 1
ATOM 2949 C CA . LYS B 1 148 ? 27.202 -5.009 73.661 1.00 39.95 484 LYS B CA 1
ATOM 2950 C C . LYS B 1 148 ? 26.205 -3.851 73.677 1.00 37.91 484 LYS B C 1
ATOM 2951 O O . LYS B 1 148 ? 25.551 -3.587 72.671 1.00 37.65 484 LYS B O 1
ATOM 2957 N N . PRO B 1 149 ? 26.092 -3.144 74.813 1.00 35.69 485 PRO B N 1
ATOM 2958 C CA . PRO B 1 149 ? 25.249 -1.945 74.804 1.00 34.15 485 PRO B CA 1
ATOM 2959 C C . PRO B 1 149 ? 25.970 -0.798 74.101 1.00 32.35 485 PRO B C 1
ATOM 2960 O O . PRO B 1 149 ? 27.192 -0.852 73.920 1.00 31.58 485 PRO B O 1
ATOM 2964 N N . GLN B 1 150 ? 25.228 0.235 73.721 1.00 31.00 486 GLN B N 1
ATOM 2965 C CA . GLN B 1 150 ? 25.836 1.418 73.113 1.00 29.80 486 GLN B CA 1
ATOM 2966 C C . GLN B 1 150 ? 26.046 2.470 74.174 1.00 28.48 486 GLN B C 1
ATOM 2967 O O . GLN B 1 150 ? 25.350 2.490 75.177 1.00 28.07 486 GLN B O 1
ATOM 2973 N N . ASP B 1 151 ? 27.025 3.337 73.971 1.00 27.40 487 ASP B N 1
ATOM 2974 C CA . ASP B 1 151 ? 27.107 4.532 74.801 1.00 26.41 487 ASP B CA 1
ATOM 2975 C C . ASP B 1 151 ? 27.252 5.772 73.934 1.00 25.71 487 ASP B C 1
ATOM 2976 O O . ASP B 1 151 ? 27.626 5.683 72.756 1.00 25.18 487 ASP B O 1
ATOM 2981 N N . PHE B 1 152 ? 26.894 6.914 74.520 1.00 25.32 488 PHE B N 1
ATOM 2982 C CA . PHE B 1 152 ? 26.913 8.221 73.844 1.00 24.81 488 PHE B CA 1
ATOM 2983 C C . PHE B 1 152 ? 27.433 9.262 74.819 1.00 24.21 488 PHE B C 1
ATOM 2984 O O . PHE B 1 152 ? 27.181 9.168 76.029 1.00 23.63 488 PHE B O 1
ATOM 2992 N N . VAL B 1 153 ? 28.172 10.232 74.292 1.00 23.56 489 VAL B N 1
ATOM 2993 C CA . VAL B 1 153 ? 28.567 11.417 75.048 1.00 22.96 489 VAL B CA 1
ATOM 2994 C C . VAL B 1 153 ? 27.794 12.584 74.408 1.00 22.80 489 VAL B C 1
ATOM 2995 O O . VAL B 1 153 ? 28.018 12.932 73.253 1.00 22.76 489 VAL B O 1
ATOM 2999 N N . ILE B 1 154 ? 26.857 13.146 75.159 1.00 22.62 490 ILE B N 1
ATOM 3000 C CA . ILE B 1 154 ? 25.855 14.054 74.600 1.00 22.72 490 ILE B CA 1
ATOM 3001 C C . ILE B 1 154 ? 25.877 15.417 75.293 1.00 21.96 490 ILE B C 1
ATOM 3002 O O . ILE B 1 154 ? 25.874 15.497 76.525 1.00 22.13 490 ILE B O 1
ATOM 3007 N N . LEU B 1 155 ? 25.906 16.471 74.483 1.00 21.71 491 LEU B N 1
ATOM 3008 C CA . LEU B 1 155 ? 25.711 17.842 74.950 1.00 21.02 491 LEU B CA 1
ATOM 3009 C C . LEU B 1 155 ? 24.237 18.152 74.927 1.00 20.81 491 LEU B C 1
ATOM 3010 O O . LEU B 1 155 ? 23.605 18.088 73.866 1.00 20.92 491 LEU B O 1
ATOM 3015 N N . ALA B 1 156 ? 23.688 18.484 76.088 1.00 20.07 492 ALA B N 1
ATOM 3016 C CA . ALA B 1 156 ? 22.286 18.847 76.184 1.00 20.37 492 ALA B CA 1
ATOM 3017 C C . ALA B 1 156 ? 22.230 20.335 76.468 1.00 19.93 492 ALA B C 1
ATOM 3018 O O . ALA B 1 156 ? 22.894 20.807 77.403 1.00 19.84 492 ALA B O 1
ATOM 3020 N N . SER B 1 157 ? 21.459 21.043 75.646 1.00 20.06 493 SER B N 1
ATOM 3021 C CA . SER B 1 157 ? 21.289 22.485 75.701 1.00 20.56 493 SER B CA 1
ATOM 3022 C C . SER B 1 157 ? 19.814 22.810 75.695 1.00 20.92 493 SER B C 1
ATOM 3023 O O . SER B 1 157 ? 19.087 22.432 74.758 1.00 21.77 493 SER B O 1
ATOM 3026 N N . ARG B 1 158 ? 19.359 23.514 76.722 1.00 20.59 494 ARG B N 1
ATOM 3027 C CA . ARG B 1 158 ? 17.942 23.778 76.869 1.00 20.75 494 ARG B CA 1
ATOM 3028 C C . ARG B 1 158 ? 17.703 25.291 76.822 1.00 21.36 494 ARG B C 1
ATOM 3029 O O . ARG B 1 158 ? 18.557 26.075 77.278 1.00 21.30 494 ARG B O 1
ATOM 3037 N N . ARG B 1 159 ? 16.567 25.701 76.254 1.00 21.88 495 ARG B N 1
ATOM 3038 C CA . ARG B 1 159 ? 16.202 27.120 76.198 1.00 22.83 495 ARG B CA 1
ATOM 3039 C C . ARG B 1 159 ? 14.739 27.326 76.422 1.00 22.69 495 ARG B C 1
ATOM 3040 O O . ARG B 1 159 ? 13.899 26.684 75.786 1.00 22.18 495 ARG B O 1
ATOM 3048 N N . LYS B 1 160 ? 14.462 28.253 77.315 1.00 22.58 496 LYS B N 1
ATOM 3049 C CA . LYS B 1 160 ? 13.128 28.792 77.541 1.00 24.27 496 LYS B CA 1
ATOM 3050 C C . LYS B 1 160 ? 12.855 29.814 76.417 1.00 24.03 496 LYS B C 1
ATOM 3051 O O . LYS B 1 160 ? 13.748 30.567 76.042 1.00 24.21 496 LYS B O 1
ATOM 3057 N N . PRO B 1 161 ? 11.633 29.843 75.862 1.00 23.77 497 PRO B N 1
ATOM 3058 C CA . PRO B 1 161 ? 11.413 30.751 74.760 1.00 23.25 497 PRO B CA 1
ATOM 3059 C C . PRO B 1 161 ? 10.990 32.138 75.193 1.00 23.63 497 PRO B C 1
ATOM 3060 O O . PRO B 1 161 ? 10.516 32.341 76.307 1.00 23.78 497 PRO B O 1
ATOM 3064 N N . CYS B 1 162 ? 11.117 33.084 74.279 1.00 23.48 498 CYS B N 1
ATOM 3065 C CA . CYS B 1 162 ? 10.295 34.275 74.315 1.00 23.60 498 CYS B CA 1
ATOM 3066 C C . CYS B 1 162 ? 8.811 33.833 74.411 1.00 23.06 498 CYS B C 1
ATOM 3067 O O . CYS B 1 162 ? 8.452 32.768 73.922 1.00 23.57 498 CYS B O 1
ATOM 3070 N N . ASP B 1 163 ? 7.949 34.634 75.027 1.00 22.27 499 ASP B N 1
ATOM 3071 C CA . ASP B 1 163 ? 6.526 34.242 75.186 1.00 21.83 499 ASP B CA 1
ATOM 3072 C C . ASP B 1 163 ? 5.677 34.637 73.964 1.00 21.14 499 ASP B C 1
ATOM 3073 O O . ASP B 1 163 ? 4.606 35.240 74.115 1.00 20.29 499 ASP B O 1
ATOM 3078 N N . ASN B 1 164 ? 6.168 34.322 72.761 1.00 19.82 500 ASN B N 1
ATOM 3079 C CA . ASN B 1 164 ? 5.506 34.749 71.527 1.00 19.97 500 ASN B CA 1
ATOM 3080 C C . ASN B 1 164 ? 4.975 33.545 70.766 1.00 19.88 500 ASN B C 1
ATOM 3081 O O . ASN B 1 164 ? 4.572 33.663 69.615 1.00 19.50 500 ASN B O 1
ATOM 3086 N N . GLY B 1 165 ? 4.976 32.386 71.415 1.00 19.42 501 GLY B N 1
ATOM 3087 C CA . GLY B 1 165 ? 4.545 31.159 70.765 1.00 19.60 501 GLY B CA 1
ATOM 3088 C C . GLY B 1 165 ? 5.692 30.250 70.370 1.00 19.68 501 GLY B C 1
ATOM 3089 O O . GLY B 1 165 ? 5.440 29.133 69.947 1.00 20.53 501 GLY B O 1
ATOM 3090 N N . ASP B 1 166 ? 6.943 30.726 70.474 1.00 19.55 502 ASP B N 1
ATOM 3091 C CA . ASP B 1 166 ? 8.116 29.855 70.302 1.00 19.87 502 ASP B CA 1
ATOM 3092 C C . ASP B 1 166 ? 8.074 28.685 71.282 1.00 19.40 502 ASP B C 1
ATOM 3093 O O . ASP B 1 166 ? 7.544 28.814 72.379 1.00 18.28 502 ASP B O 1
ATOM 3098 N N . PRO B 1 167 ? 8.675 27.559 70.905 1.00 19.25 503 PRO B N 1
ATOM 3099 C CA . PRO B 1 167 ? 8.698 26.412 71.815 1.00 19.81 503 PRO B CA 1
ATOM 3100 C C . PRO B 1 167 ? 9.822 26.472 72.823 1.00 20.41 503 PRO B C 1
ATOM 3101 O O . PRO B 1 167 ? 10.836 27.120 72.573 1.00 20.11 503 PRO B O 1
ATOM 3105 N N . TYR B 1 168 ? 9.645 25.750 73.929 1.00 20.88 504 TYR B N 1
ATOM 3106 C CA . TYR B 1 168 ? 10.755 25.349 74.790 1.00 21.46 504 TYR B CA 1
ATOM 3107 C C . TYR B 1 168 ? 11.581 24.322 74.001 1.00 21.63 504 TYR B C 1
ATOM 3108 O O . TYR B 1 168 ? 11.014 23.489 73.295 1.00 21.30 504 TYR B O 1
ATOM 3117 N N . VAL B 1 169 ? 12.900 24.357 74.123 1.00 21.44 505 VAL B N 1
ATOM 3118 C CA . VAL B 1 169 ? 13.726 23.454 73.336 1.00 21.34 505 VAL B CA 1
ATOM 3119 C C . VAL B 1 169 ? 14.731 22.736 74.237 1.00 21.59 505 VAL B C 1
ATOM 3120 O O . VAL B 1 169 ? 15.411 23.367 75.053 1.00 21.93 505 VAL B O 1
ATOM 3124 N N . ILE B 1 170 ? 14.836 21.425 74.072 1.00 20.36 506 ILE B N 1
ATOM 3125 C CA . ILE B 1 170 ? 15.860 20.640 74.734 1.00 20.06 506 ILE B CA 1
ATOM 3126 C C . ILE B 1 170 ? 16.618 19.862 73.650 1.00 19.92 506 ILE B C 1
ATOM 3127 O O . ILE B 1 170 ? 16.122 18.850 73.138 1.00 20.66 506 ILE B O 1
ATOM 3132 N N . ALA B 1 171 ? 17.796 20.346 73.293 1.00 19.34 507 ALA B N 1
ATOM 3133 C CA . ALA B 1 171 ? 18.521 19.864 72.128 1.00 19.56 507 ALA B CA 1
ATOM 3134 C C . ALA B 1 171 ? 19.695 19.001 72.564 1.00 19.45 507 ALA B C 1
ATOM 3135 O O . ALA B 1 171 ? 20.424 19.349 73.505 1.00 20.17 507 ALA B O 1
ATOM 3137 N N . LEU B 1 172 ? 19.861 17.886 71.882 1.00 18.99 508 LEU B N 1
ATOM 3138 C CA . LEU B 1 172 ? 20.915 16.918 72.167 1.00 18.65 508 LEU B CA 1
ATOM 3139 C C . LEU B 1 172 ? 21.755 16.660 70.922 1.00 19.11 508 LEU B C 1
ATOM 3140 O O . LEU B 1 172 ? 21.213 16.461 69.829 1.00 18.49 508 LEU B O 1
ATOM 3145 N N . ARG B 1 173 ? 23.074 16.683 71.075 1.00 19.00 509 ARG B N 1
ATOM 3146 C CA . ARG B 1 173 ? 23.996 16.339 69.987 1.00 19.63 509 ARG B CA 1
ATOM 3147 C C . ARG B 1 173 ? 25.265 15.761 70.587 1.00 20.21 509 ARG B C 1
ATOM 3148 O O . ARG B 1 173 ? 25.640 16.131 71.696 1.00 20.11 509 ARG B O 1
ATOM 3156 N N . SER B 1 174 ? 25.894 14.818 69.880 1.00 21.07 510 SER B N 1
ATOM 3157 C CA . SER B 1 174 ? 27.079 14.150 70.374 1.00 21.03 510 SER B CA 1
ATOM 3158 C C . SER B 1 174 ? 28.307 15.055 70.311 1.00 21.62 510 SER B C 1
ATOM 3159 O O . SER B 1 174 ? 28.516 15.802 69.336 1.00 21.03 510 SER B O 1
ATOM 3162 N N . VAL B 1 175 ? 29.114 14.992 71.362 1.00 22.49 511 VAL B N 1
ATOM 3163 C CA . VAL B 1 175 ? 30.389 15.694 71.405 1.00 22.97 511 VAL B CA 1
ATOM 3164 C C . VAL B 1 175 ? 31.515 14.744 71.810 1.00 23.57 511 VAL B C 1
ATOM 3165 O O . VAL B 1 175 ? 31.270 13.770 72.501 1.00 24.15 511 VAL B O 1
ATOM 3169 N N . THR B 1 176 ? 32.743 15.018 71.372 1.00 24.52 512 THR B N 1
ATOM 3170 C CA . THR B 1 176 ? 33.911 14.233 71.805 1.00 25.06 512 THR B CA 1
ATOM 3171 C C . THR B 1 176 ? 34.748 15.012 72.804 1.00 25.64 512 THR B C 1
ATOM 3172 O O . THR B 1 176 ? 34.912 16.217 72.661 1.00 25.95 512 THR B O 1
ATOM 3176 N N . LEU B 1 177 ? 35.224 14.318 73.834 1.00 26.21 513 LEU B N 1
ATOM 3177 C CA . LEU B 1 177 ? 36.102 14.869 74.868 1.00 27.23 513 LEU B CA 1
ATOM 3178 C C . LEU B 1 177 ? 37.355 13.976 74.954 1.00 27.91 513 LEU B C 1
ATOM 3179 O O . LEU B 1 177 ? 37.239 12.757 74.899 1.00 27.07 513 LEU B O 1
ATOM 3184 N N . PRO B 1 178 ? 38.551 14.571 75.108 1.00 29.61 514 PRO B N 1
ATOM 3185 C CA . PRO B 1 178 ? 39.767 13.750 75.231 1.00 30.66 514 PRO B CA 1
ATOM 3186 C C . PRO B 1 178 ? 39.720 12.671 76.317 1.00 31.75 514 PRO B C 1
ATOM 3187 O O . PRO B 1 178 ? 40.391 11.649 76.175 1.00 32.13 514 PRO B O 1
ATOM 3191 N N . THR B 1 179 ? 38.949 12.890 77.385 1.00 32.95 515 THR B N 1
ATOM 3192 C CA . THR B 1 179 ? 38.900 11.939 78.504 1.00 34.18 515 THR B CA 1
ATOM 3193 C C . THR B 1 179 ? 37.867 10.825 78.334 1.00 34.93 515 THR B C 1
ATOM 3194 O O . THR B 1 179 ? 38.021 9.760 78.930 1.00 35.31 515 THR B O 1
ATOM 3198 N N . HIS B 1 180 ? 36.833 11.067 77.529 1.00 35.90 516 HIS B N 1
ATOM 3199 C CA . HIS B 1 180 ? 35.697 10.150 77.408 1.00 36.51 516 HIS B CA 1
ATOM 3200 C C . HIS B 1 180 ? 35.615 9.471 76.036 1.00 36.68 516 HIS B C 1
ATOM 3201 O O . HIS B 1 180 ? 34.542 9.409 75.420 1.00 36.33 516 HIS B O 1
ATOM 3208 N N . ARG B 1 181 ? 36.742 8.943 75.563 1.00 36.63 517 ARG B N 1
ATOM 3209 C CA . ARG B 1 181 ? 36.738 8.168 74.317 1.00 36.69 517 ARG B CA 1
ATOM 3210 C C . ARG B 1 181 ? 36.151 6.771 74.572 1.00 35.99 517 ARG B C 1
ATOM 3211 O O . ARG B 1 181 ? 35.923 6.387 75.726 1.00 35.65 517 ARG B O 1
ATOM 3219 N N . GLU B 1 182 ? 35.900 6.019 73.500 1.00 35.18 518 GLU B N 1
ATOM 3220 C CA . GLU B 1 182 ? 35.246 4.722 73.634 1.00 34.74 518 GLU B CA 1
ATOM 3221 C C . GLU B 1 182 ? 36.174 3.699 74.287 1.00 34.21 518 GLU B C 1
ATOM 3222 O O . GLU B 1 182 ? 37.397 3.803 74.197 1.00 33.84 518 GLU B O 1
ATOM 3228 N N . THR B 1 183 ? 35.560 2.759 74.996 1.00 33.63 519 THR B N 1
ATOM 3229 C CA . THR B 1 183 ? 36.255 1.658 75.658 1.00 33.57 519 THR B CA 1
ATOM 3230 C C . THR B 1 183 ? 35.532 0.368 75.245 1.00 32.89 519 THR B C 1
ATOM 3231 O O . THR B 1 183 ? 34.380 0.429 74.817 1.00 32.98 519 THR B O 1
ATOM 3235 N N . PRO B 1 184 ? 36.187 -0.801 75.376 1.00 32.55 520 PRO B N 1
ATOM 3236 C CA . PRO B 1 184 ? 35.567 -2.028 74.836 1.00 31.98 520 PRO B CA 1
ATOM 3237 C C . PRO B 1 184 ? 34.201 -2.391 75.427 1.00 31.35 520 PRO B C 1
ATOM 3238 O O . PRO B 1 184 ? 33.449 -3.133 74.802 1.00 31.38 520 PRO B O 1
ATOM 3242 N N . GLU B 1 185 ? 33.891 -1.864 76.609 1.00 30.79 521 GLU B N 1
ATOM 3243 C CA . GLU B 1 185 ? 32.606 -2.090 77.288 1.00 30.42 521 GLU B CA 1
ATOM 3244 C C . GLU B 1 185 ? 31.369 -1.665 76.476 1.00 29.66 521 GLU B C 1
ATOM 3245 O O . GLU B 1 185 ? 30.290 -2.249 76.621 1.00 29.16 521 GLU B O 1
ATOM 3251 N N . TYR B 1 186 ? 31.513 -0.639 75.640 1.00 28.92 522 TYR B N 1
ATOM 3252 C CA . TYR B 1 186 ? 30.378 -0.138 74.868 1.00 28.66 522 TYR B CA 1
ATOM 3253 C C . TYR B 1 186 ? 30.724 0.142 73.429 1.00 27.96 522 TYR B C 1
ATOM 3254 O O . TYR B 1 186 ? 31.828 0.570 73.125 1.00 28.37 522 TYR B O 1
ATOM 3263 N N . ARG B 1 187 ? 29.762 -0.085 72.548 1.00 27.32 523 ARG B N 1
ATOM 3264 C CA . ARG B 1 187 ? 29.832 0.452 71.207 1.00 27.16 523 ARG B CA 1
ATOM 3265 C C . ARG B 1 187 ? 29.551 1.946 71.305 1.00 26.03 523 ARG B C 1
ATOM 3266 O O . ARG B 1 187 ? 28.451 2.343 71.679 1.00 25.30 523 ARG B O 1
ATOM 3274 N N . ARG B 1 188 ? 30.541 2.767 70.978 1.00 25.21 524 ARG B N 1
ATOM 3275 C CA . ARG B 1 188 ? 30.357 4.212 70.987 1.00 24.80 524 ARG B CA 1
ATOM 3276 C C . ARG B 1 188 ? 29.534 4.611 69.786 1.00 24.57 524 ARG B C 1
ATOM 3277 O O . ARG B 1 188 ? 29.942 4.377 68.646 1.00 24.75 524 ARG B O 1
ATOM 3285 N N . GLY B 1 189 ? 28.360 5.175 70.059 1.00 23.90 525 GLY B N 1
ATOM 3286 C CA . GLY B 1 189 ? 27.461 5.681 69.018 1.00 23.65 525 GLY B CA 1
ATOM 3287 C C . GLY B 1 189 ? 27.508 7.196 68.986 1.00 23.62 525 GLY B C 1
ATOM 3288 O O . GLY B 1 189 ? 28.167 7.819 69.822 1.00 22.46 525 GLY B O 1
ATOM 3289 N N . GLU B 1 190 ? 26.832 7.781 68.002 1.00 23.94 526 GLU B N 1
ATOM 3290 C CA . GLU B 1 190 ? 26.710 9.235 67.903 1.00 24.62 526 GLU B CA 1
ATOM 3291 C C . GLU B 1 190 ? 25.286 9.586 67.528 1.00 24.29 526 GLU B C 1
ATOM 3292 O O . GLU B 1 190 ? 24.612 8.817 66.838 1.00 24.27 526 GLU B O 1
ATOM 3298 N N . THR B 1 191 ? 24.836 10.743 67.996 1.00 23.59 527 THR B N 1
ATOM 3299 C CA . THR B 1 191 ? 23.569 11.298 67.585 1.00 23.25 527 THR B CA 1
ATOM 3300 C C . THR B 1 191 ? 23.865 12.718 67.080 1.00 22.71 527 THR B C 1
ATOM 3301 O O . THR B 1 191 ? 24.697 13.439 67.662 1.00 21.90 527 THR B O 1
ATOM 3305 N N . LEU B 1 192 ? 23.256 13.063 65.953 1.00 21.68 528 LEU B N 1
ATOM 3306 C CA . LEU B 1 192 ? 23.563 14.295 65.232 1.00 21.91 528 LEU B CA 1
ATOM 3307 C C . LEU B 1 192 ? 22.768 15.470 65.783 1.00 21.89 528 LEU B C 1
ATOM 3308 O O . LEU B 1 192 ? 23.314 16.533 66.018 1.00 21.29 528 LEU B O 1
ATOM 3313 N N . CYS B 1 193 ? 21.465 15.260 65.944 1.00 21.73 529 CYS B N 1
ATOM 3314 C CA . CYS B 1 193 ? 20.546 16.306 66.349 1.00 21.61 529 CYS B CA 1
ATOM 3315 C C . CYS B 1 193 ? 19.262 15.653 66.816 1.00 21.59 529 CYS B C 1
ATOM 3316 O O . CYS B 1 193 ? 18.501 15.111 66.014 1.00 21.94 529 CYS B O 1
ATOM 3319 N N . SER B 1 194 ? 19.042 15.661 68.117 1.00 21.05 530 SER B N 1
ATOM 3320 C CA . SER B 1 194 ? 17.845 15.077 68.706 1.00 21.71 530 SER B CA 1
ATOM 3321 C C . SER B 1 194 ? 17.271 15.937 69.815 1.00 21.70 530 SER B C 1
ATOM 3322 O O . SER B 1 194 ? 17.900 16.903 70.244 1.00 22.71 530 SER B O 1
ATOM 3325 N N . GLY B 1 195 ? 16.088 15.563 70.309 1.00 22.01 531 GLY B N 1
ATOM 3326 C CA . GLY B 1 195 ? 15.546 16.179 71.520 1.00 21.77 531 GLY B CA 1
ATOM 3327 C C . GLY B 1 195 ? 14.091 16.575 71.482 1.00 21.67 531 GLY B C 1
ATOM 3328 O O . GLY B 1 195 ? 13.330 16.118 70.626 1.00 21.79 531 GLY B O 1
ATOM 3329 N N . PHE B 1 196 ? 13.698 17.430 72.422 1.00 21.14 532 PHE B N 1
ATOM 3330 C CA . PHE B 1 196 ? 12.290 17.779 72.609 1.00 21.56 532 PHE B CA 1
ATOM 3331 C C . PHE B 1 196 ? 12.025 19.241 72.270 1.00 22.00 532 PHE B C 1
ATOM 3332 O O . PHE B 1 196 ? 12.840 20.131 72.586 1.00 21.87 532 PHE B O 1
ATOM 3340 N N . CYS B 1 197 ? 10.900 19.491 71.604 1.00 22.39 533 CYS B N 1
ATOM 3341 C CA . CYS B 1 197 ? 10.287 20.817 71.594 1.00 23.74 533 CYS B CA 1
ATOM 3342 C C . CYS B 1 197 ? 8.903 20.740 72.248 1.00 23.12 533 CYS B C 1
ATOM 3343 O O . CYS B 1 197 ? 8.180 19.783 72.027 1.00 22.84 533 CYS B O 1
ATOM 3346 N N . LEU B 1 198 ? 8.544 21.786 72.992 1.00 22.19 534 LEU B N 1
ATOM 3347 C CA . LEU B 1 198 ? 7.303 21.859 73.718 1.00 22.16 534 LEU B CA 1
ATOM 3348 C C . LEU B 1 198 ? 6.663 23.221 73.468 1.00 22.26 534 LEU B C 1
ATOM 3349 O O . LEU B 1 198 ? 7.288 24.255 73.715 1.00 22.40 534 LEU B O 1
ATOM 3354 N N . TRP B 1 199 ? 5.439 23.210 72.963 1.00 22.14 535 TRP B N 1
ATOM 3355 C CA . TRP B 1 199 ? 4.708 24.424 72.661 1.00 22.59 535 TRP B CA 1
ATOM 3356 C C . TRP B 1 199 ? 3.569 24.463 73.632 1.00 22.88 535 TRP B C 1
ATOM 3357 O O . TRP B 1 199 ? 2.889 23.463 73.805 1.00 22.25 535 TRP B O 1
ATOM 3368 N N . ARG B 1 200 ? 3.399 25.609 74.280 1.00 23.21 536 ARG B N 1
ATOM 3369 C CA . ARG B 1 200 ? 2.254 25.849 75.145 1.00 24.43 536 ARG B CA 1
ATOM 3370 C C . ARG B 1 200 ? 1.024 25.930 74.253 1.00 24.51 536 ARG B C 1
ATOM 3371 O O . ARG B 1 200 ? 1.032 26.629 73.246 1.00 23.79 536 ARG B O 1
ATOM 3379 N N . GLU B 1 201 ? -0.008 25.162 74.573 1.00 25.03 537 GLU B N 1
ATOM 3380 C CA . GLU B 1 201 ? -1.239 25.183 73.782 1.00 26.74 537 GLU B CA 1
ATOM 3381 C C . GLU B 1 201 ? -2.450 25.698 74.569 1.00 26.84 537 GLU B C 1
ATOM 3382 O O . GLU B 1 201 ? -3.554 25.754 74.038 1.00 27.97 537 GLU B O 1
ATOM 3388 N N . GLY B 1 202 ? -2.244 26.076 75.825 1.00 26.36 538 GLY B N 1
ATOM 3389 C CA . GLY B 1 202 ? -3.339 26.462 76.701 1.00 26.00 538 GLY B CA 1
ATOM 3390 C C . GLY B 1 202 ? -2.901 26.253 78.137 1.00 26.09 538 GLY B C 1
ATOM 3391 O O . GLY B 1 202 ? -1.758 25.835 78.384 1.00 25.23 538 GLY B O 1
ATOM 3392 N N . ASP B 1 203 ? -3.785 26.564 79.084 1.00 25.75 539 ASP B N 1
ATOM 3393 C CA . ASP B 1 203 ? -3.491 26.302 80.482 1.00 26.25 539 ASP B CA 1
ATOM 3394 C C . ASP B 1 203 ? -3.442 24.786 80.639 1.00 25.87 539 ASP B C 1
ATOM 3395 O O . ASP B 1 203 ? -4.360 24.081 80.209 1.00 25.20 539 ASP B O 1
ATOM 3400 N N . GLN B 1 204 ? -2.341 24.313 81.224 1.00 25.56 540 GLN B N 1
ATOM 3401 C CA . GLN B 1 204 ? -2.120 22.893 81.505 1.00 25.86 540 GLN B CA 1
ATOM 3402 C C . GLN B 1 204 ? -2.250 22.021 80.242 1.00 25.31 540 GLN B C 1
ATOM 3403 O O . GLN B 1 204 ? -2.754 20.905 80.305 1.00 24.83 540 GLN B O 1
ATOM 3409 N N . LEU B 1 205 ? -1.806 22.551 79.100 1.00 25.19 541 LEU B N 1
ATOM 3410 C CA . LEU B 1 205 ? -1.795 21.803 77.838 1.00 25.41 541 LEU B CA 1
ATOM 3411 C C . LEU B 1 205 ? -0.503 22.101 77.109 1.00 24.96 541 LEU B C 1
ATOM 3412 O O . LEU B 1 205 ? -0.175 23.263 76.876 1.00 24.65 541 LEU B O 1
ATOM 3417 N N . THR B 1 206 ? 0.213 21.050 76.732 1.00 24.30 542 THR B N 1
ATOM 3418 C CA . THR B 1 206 ? 1.446 21.203 75.989 1.00 24.46 542 THR B CA 1
ATOM 3419 C C . THR B 1 206 ? 1.500 20.245 74.812 1.00 24.26 542 THR B C 1
ATOM 3420 O O . THR B 1 206 ? 1.111 19.070 74.948 1.00 24.34 542 THR B O 1
ATOM 3424 N N . LYS B 1 207 ? 1.973 20.740 73.669 1.00 23.22 543 LYS B N 1
ATOM 3425 C CA . LYS B 1 207 ? 2.350 19.862 72.570 1.00 23.58 543 LYS B CA 1
ATOM 3426 C C . LYS B 1 207 ? 3.803 19.465 72.800 1.00 22.64 543 LYS B C 1
ATOM 3427 O O . LYS B 1 207 ? 4.689 20.326 72.902 1.00 22.91 543 LYS B O 1
ATOM 3433 N N . VAL B 1 208 ? 4.029 18.163 72.942 1.00 22.28 544 VAL B N 1
ATOM 3434 C CA . VAL B 1 208 ? 5.328 17.595 73.214 1.00 21.64 544 VAL B CA 1
ATOM 3435 C C . VAL B 1 208 ? 5.767 16.814 71.995 1.00 22.58 544 VAL B C 1
ATOM 3436 O O . VAL B 1 208 ? 5.063 15.894 71.538 1.00 22.87 544 VAL B O 1
ATOM 3440 N N . SER B 1 209 ? 6.937 17.160 71.468 1.00 22.59 545 SER B N 1
ATOM 3441 C CA . SER B 1 209 ? 7.499 16.467 70.319 1.00 22.78 545 SER B CA 1
ATOM 3442 C C . SER B 1 209 ? 8.923 16.006 70.641 1.00 22.64 545 SER B C 1
ATOM 3443 O O . SER B 1 209 ? 9.679 16.726 71.280 1.00 22.45 545 SER B O 1
ATOM 3446 N N . TYR B 1 210 ? 9.262 14.791 70.213 1.00 22.76 546 TYR B N 1
ATOM 3447 C CA . TYR B 1 210 ? 10.623 14.276 70.296 1.00 21.83 546 TYR B CA 1
ATOM 3448 C C . TYR B 1 210 ? 11.131 14.088 68.867 1.00 21.50 546 TYR B C 1
ATOM 3449 O O . TYR B 1 210 ? 10.431 13.524 68.050 1.00 20.55 546 TYR B O 1
ATOM 3458 N N . TYR B 1 211 ? 12.335 14.579 68.583 1.00 20.77 547 TYR B N 1
ATOM 3459 C CA . TYR B 1 211 ? 12.956 14.498 67.258 1.00 21.07 547 TYR B CA 1
ATOM 3460 C C . TYR B 1 211 ? 14.243 13.714 67.341 1.00 21.29 547 TYR B C 1
ATOM 3461 O O . TYR B 1 211 ? 14.965 13.798 68.345 1.00 19.91 547 TYR B O 1
ATOM 3470 N N . ASN B 1 212 ? 14.539 12.982 66.265 1.00 21.48 548 ASN B N 1
ATOM 3471 C CA . ASN B 1 212 ? 15.832 12.327 66.109 1.00 21.78 548 ASN B CA 1
ATOM 3472 C C . ASN B 1 212 ? 16.218 12.369 64.641 1.00 21.91 548 ASN B C 1
ATOM 3473 O O . ASN B 1 212 ? 15.606 11.693 63.816 1.00 21.29 548 ASN B O 1
ATOM 3478 N N . GLN B 1 213 ? 17.186 13.226 64.314 1.00 21.80 549 GLN B N 1
ATOM 3479 C CA . GLN B 1 213 ? 17.630 13.416 62.941 1.00 21.50 549 GLN B CA 1
ATOM 3480 C C . GLN B 1 213 ? 18.426 12.233 62.420 1.00 21.71 549 GLN B C 1
ATOM 3481 O O . GLN B 1 213 ? 18.136 11.730 61.338 1.00 20.10 549 GLN B O 1
ATOM 3487 N N . ALA B 1 214 ? 19.446 11.816 63.176 1.00 22.31 550 ALA B N 1
ATOM 3488 C CA . ALA B 1 214 ? 20.269 10.689 62.776 1.00 22.85 550 ALA B CA 1
ATOM 3489 C C . ALA B 1 214 ? 21.039 10.083 63.957 1.00 23.69 550 ALA B C 1
ATOM 3490 O O . ALA B 1 214 ? 21.813 10.769 64.635 1.00 23.86 550 ALA B O 1
ATOM 3492 N N . THR B 1 215 ? 20.813 8.782 64.163 1.00 24.34 551 THR B N 1
ATOM 3493 C CA . THR B 1 215 ? 21.497 7.977 65.158 1.00 24.74 551 THR B CA 1
ATOM 3494 C C . THR B 1 215 ? 21.792 6.627 64.468 1.00 25.53 551 THR B C 1
ATOM 3495 O O . THR B 1 215 ? 21.079 5.656 64.678 1.00 25.36 551 THR B O 1
ATOM 3499 N N . PRO B 1 216 ? 22.848 6.580 63.637 1.00 26.60 552 PRO B N 1
ATOM 3500 C CA . PRO B 1 216 ? 23.179 5.475 62.749 1.00 27.40 552 PRO B CA 1
ATOM 3501 C C . PRO B 1 216 ? 22.996 4.106 63.379 1.00 27.85 552 PRO B C 1
ATOM 3502 O O . PRO B 1 216 ? 22.390 3.211 62.764 1.00 28.46 552 PRO B O 1
ATOM 3506 N N . GLY B 1 217 ? 23.499 3.967 64.605 1.00 27.71 553 GLY B N 1
ATOM 3507 C CA . GLY B 1 217 ? 23.572 2.677 65.265 1.00 28.10 553 GLY B CA 1
ATOM 3508 C C . GLY B 1 217 ? 22.259 2.031 65.655 1.00 28.02 553 GLY B C 1
ATOM 3509 O O . GLY B 1 217 ? 22.273 0.933 66.187 1.00 28.54 553 GLY B O 1
ATOM 3510 N N . VAL B 1 218 ? 21.133 2.700 65.414 1.00 27.44 554 VAL B N 1
ATOM 3511 C CA . VAL B 1 218 ? 19.833 2.139 65.739 1.00 27.01 554 VAL B CA 1
ATOM 3512 C C . VAL B 1 218 ? 18.875 2.139 64.518 1.00 26.24 554 VAL B C 1
ATOM 3513 O O . VAL B 1 218 ? 17.658 2.094 64.669 1.00 26.17 554 VAL B O 1
ATOM 3517 N N . LEU B 1 219 ? 19.423 2.169 63.311 1.00 25.14 555 LEU B N 1
ATOM 3518 C CA . LEU B 1 219 ? 18.587 2.286 62.118 1.00 24.39 555 LEU B CA 1
ATOM 3519 C C . LEU B 1 219 ? 17.609 1.131 61.982 1.00 23.97 555 LEU B C 1
ATOM 3520 O O . LEU B 1 219 ? 16.462 1.348 61.616 1.00 22.39 555 LEU B O 1
ATOM 3525 N N . ASN B 1 220 ? 18.070 -0.084 62.262 1.00 23.50 556 ASN B N 1
ATOM 3526 C CA . ASN B 1 220 ? 17.212 -1.276 62.212 1.00 24.65 556 ASN B CA 1
ATOM 3527 C C . ASN B 1 220 ? 15.981 -1.096 63.084 1.00 24.40 556 ASN B C 1
ATOM 3528 O O . ASN B 1 220 ? 14.854 -1.368 62.678 1.00 24.82 556 ASN B O 1
ATOM 3533 N N . TYR B 1 221 ? 16.216 -0.560 64.268 1.00 24.28 557 TYR B N 1
ATOM 3534 C CA . TYR B 1 221 ? 15.179 -0.271 65.225 1.00 24.43 557 TYR B CA 1
ATOM 3535 C C . TYR B 1 221 ? 14.204 0.822 64.751 1.00 22.88 557 TYR B C 1
ATOM 3536 O O . TYR B 1 221 ? 12.985 0.692 64.908 1.00 22.11 557 TYR B O 1
ATOM 3545 N N . VAL B 1 222 ? 14.744 1.876 64.148 1.00 21.84 558 VAL B N 1
ATOM 3546 C CA . VAL B 1 222 ? 13.926 2.944 63.586 1.00 20.78 558 VAL B CA 1
ATOM 3547 C C . VAL B 1 222 ? 13.024 2.474 62.455 1.00 20.42 558 VAL B C 1
ATOM 3548 O O . VAL B 1 222 ? 11.817 2.777 62.423 1.00 19.53 558 VAL B O 1
ATOM 3552 N N . THR B 1 223 ? 13.607 1.734 61.512 1.00 19.51 559 THR B N 1
ATOM 3553 C CA . THR B 1 223 ? 12.843 1.294 60.352 1.00 18.97 559 THR B CA 1
ATOM 3554 C C . THR B 1 223 ? 11.777 0.292 60.766 1.00 19.20 559 THR B C 1
ATOM 3555 O O . THR B 1 223 ? 10.682 0.302 60.215 1.00 19.00 559 THR B O 1
ATOM 3559 N N . THR B 1 224 ? 12.076 -0.561 61.740 1.00 19.22 560 THR B N 1
ATOM 3560 C CA . THR B 1 224 ? 11.055 -1.474 62.234 1.00 20.24 560 THR B CA 1
ATOM 3561 C C . THR B 1 224 ? 9.875 -0.692 62.754 1.00 20.21 560 THR B C 1
ATOM 3562 O O . THR B 1 224 ? 8.746 -1.043 62.473 1.00 20.36 560 THR B O 1
ATOM 3566 N N . ASN B 1 225 ? 10.148 0.372 63.509 1.00 21.65 561 ASN B N 1
ATOM 3567 C CA . ASN B 1 225 ? 9.076 1.203 64.088 1.00 22.82 561 ASN B CA 1
ATOM 3568 C C . ASN B 1 225 ? 8.336 2.014 63.031 1.00 23.83 561 ASN B C 1
ATOM 3569 O O . ASN B 1 225 ? 7.107 2.025 62.987 1.00 24.56 561 ASN B O 1
ATOM 3574 N N . VAL B 1 226 ? 9.100 2.659 62.160 1.00 25.27 562 VAL B N 1
ATOM 3575 C CA . VAL B 1 226 ? 8.550 3.477 61.092 1.00 26.18 562 VAL B CA 1
ATOM 3576 C C . VAL B 1 226 ? 7.700 2.680 60.107 1.00 26.83 562 VAL B C 1
ATOM 3577 O O . VAL B 1 226 ? 6.751 3.210 59.548 1.00 27.90 562 VAL B O 1
ATOM 3581 N N . ALA B 1 227 ? 8.037 1.412 59.892 1.00 27.14 563 ALA B N 1
ATOM 3582 C CA . ALA B 1 227 ? 7.283 0.566 58.986 1.00 27.19 563 ALA B CA 1
ATOM 3583 C C . ALA B 1 227 ? 6.024 -0.003 59.647 1.00 27.77 563 ALA B C 1
ATOM 3584 O O . ALA B 1 227 ? 5.082 -0.414 58.959 1.00 27.61 563 ALA B O 1
ATOM 3586 N N . GLY B 1 228 ? 6.018 -0.039 60.976 1.00 27.89 564 GLY B N 1
ATOM 3587 C CA . GLY B 1 228 ? 4.871 -0.534 61.733 1.00 27.98 564 GLY B CA 1
ATOM 3588 C C . GLY B 1 228 ? 4.976 -1.981 62.163 1.00 27.91 564 GLY B C 1
ATOM 3589 O O . GLY B 1 228 ? 3.976 -2.588 62.518 1.00 28.22 564 GLY B O 1
ATOM 3590 N N . LEU B 1 229 ? 6.181 -2.538 62.125 1.00 28.04 565 LEU B N 1
ATOM 3591 C CA . LEU B 1 229 ? 6.432 -3.900 62.600 1.00 27.70 565 LEU B CA 1
ATOM 3592 C C . LEU B 1 229 ? 6.569 -3.931 64.114 1.00 27.68 565 LEU B C 1
ATOM 3593 O O . LEU B 1 229 ? 6.454 -4.991 64.742 1.00 27.62 565 LEU B O 1
ATOM 3598 N N . SER B 1 230 ? 6.858 -2.770 64.688 1.00 27.25 566 SER B N 1
ATOM 3599 C CA . SER B 1 230 ? 6.934 -2.608 66.114 1.00 27.26 566 SER B CA 1
ATOM 3600 C C . SER B 1 230 ? 6.298 -1.271 66.488 1.00 27.12 566 SER B C 1
ATOM 3601 O O . SER B 1 230 ? 6.113 -0.387 65.635 1.00 27.24 566 SER B O 1
ATOM 3604 N N . SER B 1 231 ? 5.935 -1.138 67.756 1.00 26.79 567 SER B N 1
ATOM 3605 C CA . SER B 1 231 ? 5.341 0.087 68.241 1.00 26.59 567 SER B CA 1
ATOM 3606 C C . SER B 1 231 ? 6.038 0.549 69.509 1.00 25.95 567 SER B C 1
ATOM 3607 O O . SER B 1 231 ? 5.456 1.271 70.308 1.00 25.00 567 SER B O 1
ATOM 3610 N N . GLU B 1 232 ? 7.293 0.154 69.684 1.00 25.42 568 GLU B N 1
ATOM 3611 C CA . GLU B 1 232 ? 8.053 0.587 70.848 1.00 25.73 568 GLU B CA 1
ATOM 3612 C C . GLU B 1 232 ? 8.141 2.121 70.954 1.00 24.53 568 GLU B C 1
ATOM 3613 O O . GLU B 1 232 ? 8.195 2.648 72.065 1.00 23.44 568 GLU B O 1
ATOM 3619 N N . PHE B 1 233 ? 8.160 2.833 69.822 1.00 24.06 569 PHE B N 1
ATOM 3620 C CA . PHE B 1 233 ? 8.185 4.308 69.868 1.00 23.40 569 PHE B CA 1
ATOM 3621 C C . PHE B 1 233 ? 6.899 4.800 70.517 1.00 22.39 569 PHE B C 1
ATOM 3622 O O . PHE B 1 233 ? 6.928 5.645 71.423 1.00 21.46 569 PHE B O 1
ATOM 3630 N N . TYR B 1 234 ? 5.765 4.297 70.051 1.00 21.70 570 TYR B N 1
ATOM 3631 C CA . TYR B 1 234 ? 4.502 4.676 70.659 1.00 21.84 570 TYR B CA 1
ATOM 3632 C C . TYR B 1 234 ? 4.486 4.357 72.155 1.00 21.38 570 TYR B C 1
ATOM 3633 O O . TYR B 1 234 ? 4.039 5.186 72.967 1.00 20.77 570 TYR B O 1
ATOM 3642 N N . THR B 1 235 ? 4.997 3.183 72.514 1.00 20.58 571 THR B N 1
ATOM 3643 C CA . THR B 1 235 ? 4.943 2.715 73.905 1.00 20.53 571 THR B CA 1
ATOM 3644 C C . THR B 1 235 ? 5.773 3.651 74.769 1.00 19.89 571 THR B C 1
ATOM 3645 O O . THR B 1 235 ? 5.309 4.095 75.820 1.00 19.50 571 THR B O 1
ATOM 3649 N N . THR B 1 236 ? 6.977 3.969 74.304 1.00 19.39 572 THR B N 1
ATOM 3650 C CA . THR B 1 236 ? 7.866 4.882 75.042 1.00 19.11 572 THR B CA 1
ATOM 3651 C C . THR B 1 236 ? 7.279 6.291 75.181 1.00 18.71 572 THR B C 1
ATOM 3652 O O . THR B 1 236 ? 7.424 6.919 76.231 1.00 17.86 572 THR B O 1
ATOM 3656 N N . PHE B 1 237 ? 6.593 6.761 74.139 1.00 18.23 573 PHE B N 1
ATOM 3657 C CA . PHE B 1 237 ? 6.018 8.090 74.144 1.00 18.95 573 PHE B CA 1
ATOM 3658 C C . PHE B 1 237 ? 4.823 8.098 75.080 1.00 18.80 573 PHE B C 1
ATOM 3659 O O . PHE B 1 237 ? 4.512 9.127 75.673 1.00 19.00 573 PHE B O 1
ATOM 3667 N N . LYS B 1 238 ? 4.176 6.943 75.242 1.00 18.22 574 LYS B N 1
ATOM 3668 C CA . LYS B 1 238 ? 3.104 6.807 76.235 1.00 18.29 574 LYS B CA 1
ATOM 3669 C C . LYS B 1 238 ? 3.656 6.876 77.656 1.00 17.81 574 LYS B C 1
ATOM 3670 O O . LYS B 1 238 ? 3.095 7.559 78.510 1.00 16.89 574 LYS B O 1
ATOM 3672 N N . ALA B 1 239 ? 4.767 6.191 77.897 1.00 17.63 575 ALA B N 1
ATOM 3673 C CA . ALA B 1 239 ? 5.446 6.274 79.188 1.00 17.79 575 ALA B CA 1
ATOM 3674 C C . ALA B 1 239 ? 6.026 7.682 79.449 1.00 18.21 575 ALA B C 1
ATOM 3675 O O . ALA B 1 239 ? 6.094 8.141 80.597 1.00 17.48 575 ALA B O 1
ATOM 3677 N N . CYS B 1 240 ? 6.415 8.384 78.389 1.00 19.62 576 CYS B N 1
ATOM 3678 C CA . CYS B 1 240 ? 6.780 9.796 78.525 1.00 20.55 576 CYS B CA 1
ATOM 3679 C C . CYS B 1 240 ? 5.594 10.597 79.087 1.00 21.15 576 CYS B C 1
ATOM 3680 O O . CYS B 1 240 ? 5.736 11.336 80.076 1.00 20.57 576 CYS B O 1
ATOM 3683 N N . GLU B 1 241 ? 4.421 10.433 78.475 1.00 21.77 577 GLU B N 1
ATOM 3684 C CA . GLU B 1 241 ? 3.235 11.174 78.914 1.00 22.26 577 GLU B CA 1
ATOM 3685 C C . GLU B 1 241 ? 2.904 10.897 80.372 1.00 22.21 577 GLU B C 1
ATOM 3686 O O . GLU B 1 241 ? 2.491 11.800 81.121 1.00 22.69 577 GLU B O 1
ATOM 3692 N N . GLN B 1 242 ? 3.052 9.637 80.765 1.00 21.85 578 GLN B N 1
ATOM 3693 C CA . GLN B 1 242 ? 2.688 9.209 82.102 1.00 22.19 578 GLN B CA 1
ATOM 3694 C C . GLN B 1 242 ? 3.637 9.785 83.140 1.00 21.31 578 GLN B C 1
ATOM 3695 O O . GLN B 1 242 ? 3.207 10.215 84.216 1.00 21.27 578 GLN B O 1
ATOM 3701 N N . PHE B 1 243 ? 4.920 9.783 82.803 1.00 20.65 579 PHE B N 1
ATOM 3702 C CA . PHE B 1 243 ? 5.961 10.449 83.589 1.00 20.86 579 PHE B CA 1
ATOM 3703 C C . PHE B 1 243 ? 5.643 11.937 83.807 1.00 21.01 579 PHE B C 1
ATOM 3704 O O . PHE B 1 243 ? 5.737 12.440 84.930 1.00 20.63 579 PHE B O 1
ATOM 3712 N N . LEU B 1 244 ? 5.274 12.640 82.736 1.00 20.96 580 LEU B N 1
ATOM 3713 C CA . LEU B 1 244 ? 4.903 14.058 82.844 1.00 21.13 580 LEU B CA 1
ATOM 3714 C C . LEU B 1 244 ? 3.680 14.278 83.752 1.00 21.37 580 LEU B C 1
ATOM 3715 O O . LEU B 1 244 ? 3.677 15.183 84.612 1.00 21.38 580 LEU B O 1
ATOM 3720 N N . LEU B 1 245 ? 2.652 13.451 83.546 1.00 21.16 581 LEU B N 1
ATOM 3721 C CA . LEU B 1 245 ? 1.413 13.531 84.325 1.00 21.74 581 LEU B CA 1
ATOM 3722 C C . LEU B 1 245 ? 1.644 13.168 85.769 1.00 21.84 581 LEU B C 1
ATOM 3723 O O . LEU B 1 245 ? 1.158 13.852 86.646 1.00 22.50 581 LEU B O 1
ATOM 3728 N N . ASP B 1 246 ? 2.398 12.102 86.016 1.00 22.33 582 ASP B N 1
ATOM 3729 C CA . ASP B 1 246 ? 2.704 11.665 87.386 1.00 22.96 582 ASP B CA 1
ATOM 3730 C C . ASP B 1 246 ? 3.481 12.737 88.169 1.00 23.15 582 ASP B C 1
ATOM 3731 O O . ASP B 1 246 ? 3.389 12.826 89.392 1.00 22.82 582 ASP B O 1
ATOM 3736 N N . ASN B 1 247 ? 4.266 13.532 87.466 1.00 23.76 583 ASN B N 1
ATOM 3737 C CA . ASN B 1 247 ? 5.098 14.544 88.107 1.00 24.20 583 ASN B CA 1
ATOM 3738 C C . ASN B 1 247 ? 4.625 15.948 87.767 1.00 25.07 583 ASN B C 1
ATOM 3739 O O . ASN B 1 247 ? 5.366 16.914 87.900 1.00 24.66 583 ASN B O 1
ATOM 3744 N N . ARG B 1 248 ? 3.377 16.032 87.316 1.00 26.86 584 ARG B N 1
ATOM 3745 C CA . ARG B 1 248 ? 2.722 17.267 86.826 1.00 28.56 584 ARG B CA 1
ATOM 3746 C C . ARG B 1 248 ? 2.956 18.511 87.686 1.00 29.47 584 ARG B C 1
ATOM 3747 O O . ARG B 1 248 ? 3.134 19.625 87.172 1.00 30.05 584 ARG B O 1
ATOM 3755 N N . ASN B 1 249 ? 2.930 18.308 88.995 1.00 30.28 585 ASN B N 1
ATOM 3756 C CA . ASN B 1 249 ? 2.916 19.396 89.955 1.00 31.29 585 ASN B CA 1
ATOM 3757 C C . ASN B 1 249 ? 4.034 19.283 90.996 1.00 32.23 585 ASN B C 1
ATOM 3758 O O . ASN B 1 249 ? 3.907 19.801 92.098 1.00 32.32 585 ASN B O 1
ATOM 3763 N N . ASP B 1 250 ? 5.137 18.629 90.627 1.00 33.34 586 ASP B N 1
ATOM 3764 C CA . ASP B 1 250 ? 6.304 18.515 91.511 1.00 33.97 586 ASP B CA 1
ATOM 3765 C C . ASP B 1 250 ? 7.071 19.839 91.504 1.00 34.17 586 ASP B C 1
ATOM 3766 O O . ASP B 1 250 ? 7.288 20.406 90.450 1.00 33.97 586 ASP B O 1
ATOM 3771 N N . LEU B 1 251 ? 7.472 20.310 92.685 1.00 34.78 587 LEU B N 1
ATOM 3772 C CA . LEU B 1 251 ? 8.220 21.569 92.825 1.00 35.38 587 LEU B CA 1
ATOM 3773 C C . LEU B 1 251 ? 9.729 21.351 92.693 1.00 36.05 587 LEU B C 1
ATOM 3774 O O . LEU B 1 251 ? 10.453 22.257 92.277 1.00 35.64 587 LEU B O 1
ATOM 3779 N N . ALA B 1 252 ? 10.189 20.158 93.076 1.00 36.87 588 ALA B N 1
ATOM 3780 C CA . ALA B 1 252 ? 11.610 19.782 93.030 1.00 37.80 588 ALA B CA 1
ATOM 3781 C C . ALA B 1 252 ? 12.347 20.282 91.775 1.00 38.45 588 ALA B C 1
ATOM 3782 O O . ALA B 1 252 ? 13.413 20.884 91.890 1.00 38.54 588 ALA B O 1
ATOM 3784 N N . PRO B 1 253 ? 11.791 20.023 90.574 1.00 39.51 589 PRO B N 1
ATOM 3785 C CA . PRO B 1 253 ? 12.482 20.535 89.368 1.00 40.13 589 PRO B CA 1
ATOM 3786 C C . PRO B 1 253 ? 12.829 22.040 89.429 1.00 40.87 589 PRO B C 1
ATOM 3787 O O . PRO B 1 253 ? 13.972 22.429 89.156 1.00 41.01 589 PRO B O 1
ATOM 3791 N N . SER B 1 254 ? 11.865 22.870 89.811 1.00 41.23 590 SER B N 1
ATOM 3792 C CA . SER B 1 254 ? 12.050 24.310 89.751 1.00 41.88 590 SER B CA 1
ATOM 3793 C C . SER B 1 254 ? 12.961 24.864 90.863 1.00 42.69 590 SER B C 1
ATOM 3794 O O . SER B 1 254 ? 13.378 26.022 90.794 1.00 42.54 590 SER B O 1
ATOM 3797 N N . LEU B 1 255 ? 13.277 24.042 91.869 1.00 43.65 591 LEU B N 1
ATOM 3798 C CA . LEU B 1 255 ? 14.152 24.462 92.966 1.00 44.37 591 LEU B CA 1
ATOM 3799 C C . LEU B 1 255 ? 15.587 23.928 92.871 1.00 45.01 591 LEU B C 1
ATOM 3800 O O . LEU B 1 255 ? 16.424 24.284 93.698 1.00 45.51 591 LEU B O 1
ATOM 3805 N N . GLN B 1 256 ? 15.879 23.087 91.880 1.00 45.81 592 GLN B N 1
ATOM 3806 C CA . GLN B 1 256 ? 17.247 22.580 91.679 1.00 46.30 592 GLN B CA 1
ATOM 3807 C C . GLN B 1 256 ? 18.254 23.715 91.471 1.00 46.16 592 GLN B C 1
ATOM 3808 O O . GLN B 1 256 ? 18.203 24.420 90.466 1.00 46.25 592 GLN B O 1
#

Solvent-accessible surface area: 22279 Å² total; per-residue (Å²): 109,77,98,172,84,19,52,22,1,147,55,20,47,108,0,35,168,104,10,61,110,13,9,72,98,133,87,22,69,10,12,32,98,26,54,84,98,65,62,104,142,25,3,136,81,5,6,28,39,0,97,122,3,35,81,73,142,75,39,97,84,38,41,82,97,94,152,20,97,2,30,6,5,62,36,137,101,23,10,1,12,7,5,27,8,71,1,100,0,50,2,37,59,0,6,90,14,4,11,50,2,130,46,19,44,127,21,2,97,35,20,113,48,25,93,55,38,83,90,24,66,153,57,4,4,0,12,25,2,4,14,49,25,39,18,0,11,73,91,29,7,3,18,1,7,0,8,0,63,75,149,39,109,98,154,69,48,28,11,1,2,0,5,26,2,3,58,20,92,105,38,172,120,64,116,114,32,59,40,4,43,8,16,4,2,0,2,0,0,52,118,76,43,146,76,75,0,64,0,0,30,7,15,22,2,16,23,21,25,18,36,28,7,0,12,5,6,7,51,34,26,60,73,18,28,92,16,8,73,36,0,53,104,13,0,49,108,52,147,112,52,58,189,56,30,92,123,0,32,190,110,19,114,184,73,31,42,101,19,60,97,64,7,48,28,43,22,3,32,47,3,6,27,42,0,21,112,3,2,25,78,144,62,40,96,83,39,39,87,86,94,158,24,95,1,32,6,0,69,25,156,160,40,13,0,14,3,5,13,10,72,0,119,0,36,1,29,23,0,11,40,6,4,10,26,1,128,61,16,42,127,22,2,122,35,21,114,45,28,106,64,42,76,105,26,60,152,44,8,6,0,14,29,2,5,11,46,36,40,45,81,78,137,83,32,4,3,15,3,7,0,7,0,57,52,114,22,14,79,40,49,21,2,11,0,1,0,4,25,3,3,66,16,100,119,62,173,111,74,122,115,21,53,64,14,59,6,39,4,3,0,1,0,0,23,120,90,31,141,93,51,0,44,0,0,31,1,17,24,8,18,75,35,25,29,78,34,10,0,28,6,6,11,56,87,27,56,60,17,24,79,16,7,57,39,0,58,95,17,0,42,99,40,100,123,64,126,46,22,69,122,142